Protein AF-0000000071563730 (afdb_homodimer)

Structure (mmCIF, N/CA/C/O backbone):
data_AF-0000000071563730-model_v1
#
loop_
_entity.id
_entity.type
_entity.pdbx_description
1 polymer 'AsmA domain-containing protein'
#
loop_
_atom_site.group_PDB
_atom_site.id
_atom_site.type_symbol
_atom_site.label_atom_id
_atom_site.label_alt_id
_atom_site.label_comp_id
_atom_site.label_asym_id
_atom_site.label_entity_id
_atom_site.label_seq_id
_atom_site.pdbx_PDB_ins_code
_atom_site.Cartn_x
_atom_site.Cartn_y
_atom_site.Cartn_z
_atom_site.occupancy
_atom_site.B_iso_or_equiv
_atom_site.auth_seq_id
_atom_site.auth_comp_id
_atom_site.auth_asym_id
_atom_site.auth_atom_id
_atom_site.pdbx_PDB_model_num
ATOM 1 N N . MET A 1 1 ? -0.769 33.531 16.016 1 51.12 1 MET A N 1
ATOM 2 C CA . MET A 1 1 ? -1.872 32.688 15.578 1 51.12 1 MET A CA 1
ATOM 3 C C . MET A 1 1 ? -1.616 32.156 14.18 1 51.12 1 MET A C 1
ATOM 5 O O . MET A 1 1 ? -1.799 30.953 13.922 1 51.12 1 MET A O 1
ATOM 9 N N . ARG A 1 2 ? -1.097 33.156 13.32 1 59.5 2 ARG A N 1
ATOM 10 C CA . ARG A 1 2 ? -0.821 32.781 11.938 1 59.5 2 ARG A CA 1
ATOM 11 C C . ARG A 1 2 ? 0.103 31.578 11.867 1 59.5 2 ARG A C 1
ATOM 13 O O . ARG A 1 2 ? -0.144 30.656 11.102 1 59.5 2 ARG A O 1
ATOM 20 N N . LYS A 1 3 ? 0.964 31.672 12.773 1 60.47 3 LYS A N 1
ATOM 21 C CA . LYS A 1 3 ? 1.999 30.656 12.672 1 60.47 3 LYS A CA 1
ATOM 22 C C . LYS A 1 3 ? 1.477 29.297 13.148 1 60.47 3 LYS A C 1
ATOM 24 O O . LYS A 1 3 ? 1.929 28.25 12.68 1 60.47 3 LYS A O 1
ATOM 29 N N . LEU A 1 4 ? 0.419 29.422 14.133 1 59 4 LEU A N 1
ATOM 30 C CA . LEU A 1 4 ? -0.191 28.188 14.617 1 59 4 LEU A CA 1
ATOM 31 C C . LEU A 1 4 ? -0.905 27.453 13.484 1 59 4 LEU A C 1
ATOM 33 O O . LEU A 1 4 ? -0.803 26.234 13.375 1 59 4 LEU A O 1
ATOM 37 N N . LEU A 1 5 ? -1.557 28.172 12.797 1 66.75 5 LEU A N 1
ATOM 38 C CA . LEU A 1 5 ? -2.361 27.641 11.703 1 66.75 5 LEU A CA 1
ATOM 39 C C . LEU A 1 5 ? -1.474 27.047 10.617 1 66.75 5 LEU A C 1
ATOM 41 O O . LEU A 1 5 ? -1.836 26.047 10 1 66.75 5 LEU A O 1
ATOM 45 N N . ILE A 1 6 ? -0.31 27.531 10.68 1 73.19 6 ILE A N 1
ATOM 46 C CA . ILE A 1 6 ? 0.63 27.016 9.695 1 73.19 6 ILE A CA 1
ATOM 47 C C . ILE A 1 6 ? 1.05 25.609 10.07 1 73.19 6 ILE A C 1
ATOM 49 O O . ILE A 1 6 ? 1.175 24.734 9.203 1 73.19 6 ILE A O 1
ATOM 53 N N . GLY A 1 7 ? 1.182 25.297 11.375 1 75.88 7 GLY A N 1
ATOM 54 C CA . GLY A 1 7 ? 1.519 23.953 11.812 1 75.88 7 GLY A CA 1
ATOM 55 C C . GLY A 1 7 ? 0.458 22.922 11.453 1 75.88 7 GLY A C 1
ATOM 56 O O . GLY A 1 7 ? 0.773 21.844 10.953 1 75.88 7 GLY A O 1
ATOM 57 N N . ALA A 1 8 ? -0.784 23.312 11.672 1 75.44 8 ALA A N 1
ATOM 58 C CA . ALA A 1 8 ? -1.898 22.422 11.336 1 75.44 8 ALA A CA 1
ATOM 59 C C . ALA A 1 8 ? -2 22.234 9.828 1 75.44 8 ALA A C 1
ATOM 61 O O . ALA A 1 8 ? -2.262 21.125 9.352 1 75.44 8 ALA A O 1
ATOM 62 N N . GLY A 1 9 ? -1.799 23.312 9.148 1 78.81 9 GLY A N 1
ATOM 63 C CA . GLY A 1 9 ? -1.803 23.234 7.699 1 78.81 9 GLY A CA 1
ATOM 64 C C . GLY A 1 9 ? -0.748 22.281 7.152 1 78.81 9 GLY A C 1
ATOM 65 O O . GLY A 1 9 ? -1.013 21.516 6.227 1 78.81 9 GLY A O 1
ATOM 66 N N . VAL A 1 10 ? 0.373 22.391 7.789 1 83.25 10 VAL A N 1
ATOM 67 C CA . VAL A 1 10 ? 1.47 21.516 7.383 1 83.25 10 VAL A CA 1
ATOM 68 C C . VAL A 1 10 ? 1.082 20.062 7.609 1 83.25 10 VAL A C 1
ATOM 70 O O . VAL A 1 10 ? 1.311 19.203 6.746 1 83.25 10 VAL A O 1
ATOM 73 N N . LEU A 1 11 ? 0.494 19.766 8.688 1 84.44 11 LEU A N 1
ATOM 74 C CA . LEU A 1 11 ? 0.09 18.406 9.023 1 84.44 11 LEU A CA 1
ATOM 75 C C . LEU A 1 11 ? -0.926 17.875 8.016 1 84.44 11 LEU A C 1
ATOM 77 O O . LEU A 1 11 ? -0.79 16.75 7.52 1 84.44 11 LEU A O 1
ATOM 81 N N . VAL A 1 12 ? -1.849 18.703 7.719 1 83.62 12 VAL A N 1
ATOM 82 C CA . VAL A 1 12 ? -2.889 18.312 6.773 1 83.62 12 VAL A CA 1
ATOM 83 C C . VAL A 1 12 ? -2.277 18.078 5.395 1 83.62 12 VAL A C 1
ATOM 85 O O . VAL A 1 12 ? -2.609 17.109 4.711 1 83.62 12 VAL A O 1
ATOM 88 N N . THR A 1 13 ? -1.416 18.922 5.031 1 83.06 13 THR A N 1
ATOM 89 C CA . THR A 1 13 ? -0.751 18.812 3.738 1 83.06 13 THR A CA 1
ATOM 90 C C . THR A 1 13 ? 0.031 17.5 3.646 1 83.06 13 THR A C 1
ATOM 92 O O . THR A 1 13 ? 0.003 16.828 2.615 1 83.06 13 THR A O 1
ATOM 95 N N . VAL A 1 14 ? 0.724 17.141 4.68 1 86.88 14 VAL A N 1
ATOM 96 C CA . VAL A 1 14 ? 1.497 15.906 4.719 1 86.88 14 VAL A CA 1
ATOM 97 C C . VAL A 1 14 ? 0.565 14.711 4.562 1 86.88 14 VAL A C 1
ATOM 99 O O . VAL A 1 14 ? 0.823 13.812 3.752 1 86.88 14 VAL A O 1
ATOM 102 N N . VAL A 1 15 ? -0.515 14.688 5.234 1 87.5 15 VAL A N 1
ATOM 103 C CA . VAL A 1 15 ? -1.429 13.547 5.23 1 87.5 15 VAL A CA 1
ATOM 104 C C . VAL A 1 15 ? -2.113 13.438 3.871 1 87.5 15 VAL A C 1
ATOM 106 O O . VAL A 1 15 ? -2.205 12.352 3.301 1 87.5 15 VAL A O 1
ATOM 109 N N . ILE A 1 16 ? -2.479 14.586 3.367 1 85.31 16 ILE A N 1
ATOM 110 C CA . ILE A 1 16 ? -3.129 14.602 2.061 1 85.31 16 ILE A CA 1
ATOM 111 C C . ILE A 1 16 ? -2.129 14.195 0.98 1 85.31 16 ILE A C 1
ATOM 113 O O . ILE A 1 16 ? -2.455 13.414 0.088 1 85.31 16 ILE A O 1
ATOM 117 N N . GLY A 1 17 ? -1.003 14.758 1.084 1 84.44 17 GLY A N 1
ATOM 118 C CA . GLY A 1 17 ? 0.038 14.375 0.146 1 84.44 17 GLY A CA 1
ATOM 119 C C . GLY A 1 17 ? 0.33 12.883 0.163 1 84.44 17 GLY A C 1
ATOM 120 O O . GLY A 1 17 ? 0.454 12.258 -0.892 1 84.44 17 GLY A O 1
ATOM 121 N N . ALA A 1 18 ? 0.451 12.336 1.319 1 87.69 18 ALA A N 1
ATOM 122 C CA . ALA A 1 18 ? 0.694 10.898 1.469 1 87.69 18 ALA A CA 1
ATOM 123 C C . ALA A 1 18 ? -0.462 10.086 0.896 1 87.69 18 ALA A C 1
ATOM 125 O O . ALA A 1 18 ? -0.244 9.086 0.205 1 87.69 18 ALA A O 1
ATOM 126 N N . ALA A 1 19 ? -1.63 10.477 1.204 1 87.75 19 ALA A N 1
ATOM 127 C CA . ALA A 1 19 ? -2.807 9.781 0.695 1 87.75 19 ALA A CA 1
ATOM 128 C C . ALA A 1 19 ? -2.834 9.789 -0.83 1 87.75 19 ALA A C 1
ATOM 130 O O . ALA A 1 19 ? -3.066 8.758 -1.46 1 87.75 19 ALA A O 1
ATOM 131 N N . VAL A 1 20 ? -2.592 10.922 -1.379 1 84.62 20 VAL A N 1
ATOM 132 C CA . VAL A 1 20 ? -2.59 11.062 -2.832 1 84.62 20 VAL A CA 1
ATOM 133 C C . VAL A 1 20 ? -1.482 10.203 -3.432 1 84.62 20 VAL A C 1
ATOM 135 O O . VAL A 1 20 ? -1.698 9.508 -4.43 1 84.62 20 VAL A O 1
ATOM 138 N N . PHE A 1 21 ? -0.356 10.227 -2.834 1 84.88 21 PHE A N 1
ATOM 139 C CA . PHE A 1 21 ? 0.759 9.406 -3.289 1 84.88 21 PHE A CA 1
ATOM 140 C C . PHE A 1 21 ? 0.391 7.926 -3.254 1 84.88 21 PHE A C 1
ATOM 142 O O . PHE A 1 21 ? 0.619 7.203 -4.223 1 84.88 21 PHE A O 1
ATOM 149 N N . LEU A 1 22 ? -0.148 7.504 -2.191 1 88 22 LEU A N 1
ATOM 150 C CA . LEU A 1 22 ? -0.522 6.105 -2.023 1 88 22 LEU A CA 1
ATOM 151 C C . LEU A 1 22 ? -1.539 5.684 -3.078 1 88 22 LEU A C 1
ATOM 153 O O . LEU A 1 22 ? -1.383 4.641 -3.715 1 88 22 LEU A O 1
ATOM 157 N N . LEU A 1 23 ? -2.521 6.449 -3.252 1 86.62 23 LEU A N 1
ATOM 158 C CA . LEU A 1 23 ? -3.582 6.109 -4.191 1 86.62 23 LEU A CA 1
ATOM 159 C C . LEU A 1 23 ? -3.076 6.16 -5.629 1 86.62 23 LEU A C 1
ATOM 161 O O . LEU A 1 23 ? -3.547 5.41 -6.484 1 86.62 23 LEU A O 1
ATOM 165 N N . SER A 1 24 ? -2.104 7.004 -5.863 1 86.56 24 SER A N 1
ATOM 166 C CA . SER A 1 24 ? -1.543 7.141 -7.203 1 86.56 24 SER A CA 1
ATOM 167 C C . SER A 1 24 ? -0.491 6.07 -7.477 1 86.56 24 SER A C 1
ATOM 169 O O . SER A 1 24 ? -0.187 5.77 -8.633 1 86.56 24 SER A O 1
ATOM 171 N N . SER A 1 25 ? 0.028 5.539 -6.438 1 89.38 25 SER A N 1
ATOM 172 C CA . SER A 1 25 ? 1.145 4.609 -6.59 1 89.38 25 SER A CA 1
ATOM 173 C C . SER A 1 25 ? 0.745 3.195 -6.191 1 89.38 25 SER A C 1
ATOM 175 O O . SER A 1 25 ? 1.603 2.324 -6.031 1 89.38 25 SER A O 1
ATOM 177 N N . LEU A 1 26 ? -0.448 2.961 -6.074 1 91.75 26 LEU A N 1
ATOM 178 C CA . LEU A 1 26 ? -0.924 1.674 -5.582 1 91.75 26 LEU A CA 1
ATOM 179 C C . LEU A 1 26 ? -0.46 0.539 -6.488 1 91.75 26 LEU A C 1
ATOM 181 O O . LEU A 1 26 ? 0.041 -0.48 -6.008 1 91.75 26 LEU A O 1
ATOM 185 N N . ASP A 1 27 ? -0.623 0.683 -7.781 1 94.44 27 ASP A N 1
ATOM 186 C CA . ASP A 1 27 ? -0.216 -0.339 -8.742 1 94.44 27 ASP A CA 1
ATOM 187 C C . ASP A 1 27 ? 1.274 -0.646 -8.617 1 94.44 27 ASP A C 1
ATOM 189 O O . ASP A 1 27 ? 1.673 -1.812 -8.594 1 94.44 27 ASP A O 1
ATOM 193 N N . THR A 1 28 ? 1.995 0.425 -8.453 1 93.94 28 THR A N 1
ATOM 194 C CA . THR A 1 28 ? 3.443 0.282 -8.359 1 93.94 28 THR A CA 1
ATOM 195 C C . THR A 1 28 ? 3.836 -0.389 -7.047 1 93.94 28 THR A C 1
ATOM 197 O O . THR A 1 28 ? 4.734 -1.234 -7.02 1 93.94 28 THR A O 1
ATOM 200 N N . ILE A 1 29 ? 3.189 -0.025 -6.004 1 91.62 29 ILE A N 1
ATOM 201 C CA . ILE A 1 29 ? 3.475 -0.598 -4.695 1 91.62 29 ILE A CA 1
ATOM 202 C C . ILE A 1 29 ? 3.16 -2.092 -4.703 1 91.62 29 ILE A C 1
ATOM 204 O O . ILE A 1 29 ? 3.977 -2.908 -4.266 1 91.62 29 ILE A O 1
ATOM 208 N N . VAL A 1 30 ? 2.025 -2.471 -5.242 1 95.12 30 VAL A N 1
ATOM 209 C CA . VAL A 1 30 ? 1.622 -3.871 -5.301 1 95.12 30 VAL A CA 1
ATOM 210 C C . VAL A 1 30 ? 2.59 -4.652 -6.188 1 95.12 30 VAL A C 1
ATOM 212 O O . VAL A 1 30 ? 2.99 -5.77 -5.852 1 95.12 30 VAL A O 1
ATOM 215 N N . LYS A 1 31 ? 2.922 -4.062 -7.293 1 96.44 31 LYS A N 1
ATOM 216 C CA . LYS A 1 31 ? 3.902 -4.688 -8.18 1 96.44 31 LYS A CA 1
ATOM 217 C C . LYS A 1 31 ? 5.188 -5.023 -7.426 1 96.44 31 LYS A C 1
ATOM 219 O O . LYS A 1 31 ? 5.668 -6.156 -7.484 1 96.44 31 LYS A O 1
ATOM 224 N N . LYS A 1 32 ? 5.684 -4.102 -6.715 1 95.12 32 LYS A N 1
ATOM 225 C CA . LYS A 1 32 ? 6.934 -4.285 -5.984 1 95.12 32 LYS A CA 1
ATOM 226 C C . LYS A 1 32 ? 6.789 -5.344 -4.898 1 95.12 32 LYS A C 1
ATOM 228 O O . LYS A 1 32 ? 7.691 -6.156 -4.691 1 95.12 32 LYS A O 1
ATOM 233 N N . VAL A 1 33 ? 5.68 -5.336 -4.23 1 93.81 33 VAL A N 1
ATOM 234 C CA . VAL A 1 33 ? 5.441 -6.312 -3.174 1 93.81 33 VAL A CA 1
ATOM 235 C C . VAL A 1 33 ? 5.406 -7.719 -3.766 1 93.81 33 VAL A C 1
ATOM 237 O O . VAL A 1 33 ? 6.008 -8.641 -3.219 1 93.81 33 VAL A O 1
ATOM 240 N N . ILE A 1 34 ? 4.738 -7.895 -4.863 1 95.94 34 ILE A N 1
ATOM 241 C CA . ILE A 1 34 ? 4.668 -9.203 -5.508 1 95.94 34 ILE A CA 1
ATOM 242 C C . ILE A 1 34 ? 6.07 -9.664 -5.898 1 95.94 34 ILE A C 1
ATOM 244 O O . ILE A 1 34 ? 6.438 -10.82 -5.68 1 95.94 34 ILE A O 1
ATOM 248 N N . GLU A 1 35 ? 6.82 -8.742 -6.484 1 97.69 35 GLU A N 1
ATOM 249 C CA . GLU A 1 35 ? 8.18 -9.078 -6.902 1 97.69 35 GLU A CA 1
ATOM 250 C C . GLU A 1 35 ? 9.047 -9.445 -5.703 1 97.69 35 GLU A C 1
ATOM 252 O O . GLU A 1 35 ? 9.773 -10.438 -5.742 1 97.69 35 GLU A O 1
ATOM 257 N N . ASP A 1 36 ? 8.93 -8.742 -4.676 1 95.31 36 ASP A N 1
ATOM 258 C CA . ASP A 1 36 ? 9.75 -8.984 -3.492 1 95.31 36 ASP A CA 1
ATOM 259 C C . ASP A 1 36 ? 9.336 -10.273 -2.793 1 95.31 36 ASP A C 1
ATOM 261 O O . ASP A 1 36 ? 10.172 -11.148 -2.551 1 95.31 36 ASP A O 1
ATOM 265 N N . VAL A 1 37 ? 8.086 -10.414 -2.498 1 91.12 37 VAL A N 1
ATOM 266 C CA . VAL A 1 37 ? 7.582 -11.594 -1.799 1 91.12 37 VAL A CA 1
ATOM 267 C C . VAL A 1 37 ? 7.762 -12.828 -2.678 1 91.12 37 VAL A C 1
ATOM 269 O O . VAL A 1 37 ? 8.195 -13.883 -2.197 1 91.12 37 VAL A O 1
ATOM 272 N N . GLY A 1 38 ? 7.398 -12.656 -3.941 1 94.38 38 GLY A N 1
ATOM 273 C CA . GLY A 1 38 ? 7.574 -13.773 -4.859 1 94.38 38 GLY A CA 1
ATOM 274 C C . GLY A 1 38 ? 9.008 -14.266 -4.926 1 94.38 38 GLY A C 1
ATOM 275 O O . GLY A 1 38 ? 9.25 -15.477 -4.934 1 94.38 38 GLY A O 1
ATOM 276 N N . SER A 1 39 ? 9.914 -13.297 -4.98 1 97.06 39 SER A N 1
ATOM 277 C CA . SER A 1 39 ? 11.328 -13.68 -5.047 1 97.06 39 SER A CA 1
ATOM 278 C C . SER A 1 39 ? 11.781 -14.359 -3.762 1 97.06 39 SER A C 1
ATOM 280 O O . SER A 1 39 ? 12.555 -15.312 -3.801 1 97.06 39 SER A O 1
ATOM 282 N N . GLN A 1 40 ? 11.281 -13.953 -2.674 1 92.81 40 GLN A N 1
ATOM 283 C CA . GLN A 1 40 ? 11.609 -14.57 -1.394 1 92.81 40 GLN A CA 1
ATOM 284 C C . GLN A 1 40 ? 11.039 -15.984 -1.3 1 92.81 40 GLN A C 1
ATOM 286 O O . GLN A 1 40 ? 11.719 -16.906 -0.863 1 92.81 40 GLN A O 1
ATOM 291 N N . VAL A 1 41 ? 9.828 -16.141 -1.738 1 89.12 41 VAL A N 1
ATOM 292 C CA . VAL A 1 41 ? 9.109 -17.406 -1.622 1 89.12 41 VAL A CA 1
ATOM 293 C C . VAL A 1 41 ? 9.727 -18.438 -2.568 1 89.12 41 VAL A C 1
ATOM 295 O O . VAL A 1 41 ? 9.914 -19.594 -2.195 1 89.12 41 VAL A O 1
ATOM 298 N N . THR A 1 42 ? 10.094 -18.031 -3.801 1 92.94 42 THR A N 1
ATOM 299 C CA . THR A 1 42 ? 10.508 -18.969 -4.836 1 92.94 42 THR A CA 1
ATOM 300 C C . THR A 1 42 ? 12.023 -19.156 -4.828 1 92.94 42 THR A C 1
ATOM 302 O O . THR A 1 42 ? 12.539 -20.094 -5.434 1 92.94 42 THR A O 1
ATOM 305 N N . GLY A 1 43 ? 12.734 -18.172 -4.242 1 95.19 43 GLY A N 1
ATOM 306 C CA . GLY A 1 43 ? 14.188 -18.25 -4.195 1 95.19 43 GLY A CA 1
ATOM 307 C C . GLY A 1 43 ? 14.852 -17.812 -5.488 1 95.19 43 GLY A C 1
ATOM 308 O O . GLY A 1 43 ? 16.062 -17.938 -5.645 1 95.19 43 GLY A O 1
ATOM 309 N N . VAL A 1 44 ? 14.07 -17.438 -6.449 1 96.5 44 VAL A N 1
ATOM 310 C CA . VAL A 1 44 ? 14.562 -16.906 -7.715 1 96.5 44 VAL A CA 1
ATOM 311 C C . VAL A 1 44 ? 13.859 -15.586 -8.039 1 96.5 44 VAL A C 1
ATOM 313 O O . VAL A 1 44 ? 12.867 -15.234 -7.391 1 96.5 44 VAL A O 1
ATOM 316 N N . LYS A 1 45 ? 14.367 -14.883 -9 1 97.81 45 LYS A N 1
ATOM 317 C CA . LYS A 1 45 ? 13.812 -13.562 -9.32 1 97.81 45 LYS A CA 1
ATOM 318 C C . LYS A 1 45 ? 12.398 -13.68 -9.875 1 97.81 45 LYS A C 1
ATOM 320 O O . LYS A 1 45 ? 12.148 -14.469 -10.789 1 97.81 45 LYS A O 1
ATOM 325 N N . VAL A 1 46 ? 11.453 -12.969 -9.32 1 97.44 46 VAL A N 1
ATOM 326 C CA . VAL A 1 46 ? 10.094 -12.828 -9.82 1 97.44 46 VAL A CA 1
ATOM 327 C C . VAL A 1 46 ? 9.883 -11.406 -10.344 1 97.44 46 VAL A C 1
ATOM 329 O O . VAL A 1 46 ? 10.258 -10.43 -9.688 1 97.44 46 VAL A O 1
ATOM 332 N N . SER A 1 47 ? 9.391 -11.312 -11.57 1 97.62 47 SER A N 1
ATOM 333 C CA . SER A 1 47 ? 9.125 -10.008 -12.18 1 97.62 47 SER A CA 1
ATOM 334 C C . SER A 1 47 ? 7.668 -9.891 -12.617 1 97.62 47 SER A C 1
ATOM 336 O O . SER A 1 47 ? 7.035 -10.891 -12.969 1 97.62 47 SER A O 1
ATOM 338 N N . VAL A 1 48 ? 7.176 -8.664 -12.516 1 97.62 48 VAL A N 1
ATOM 339 C CA . VAL A 1 48 ? 5.805 -8.367 -12.914 1 97.62 48 VAL A CA 1
ATOM 340 C C . VAL A 1 48 ? 5.801 -7.25 -13.953 1 97.62 48 VAL A C 1
ATOM 342 O O . VAL A 1 48 ? 6.48 -6.234 -13.781 1 97.62 48 VAL A O 1
ATOM 345 N N . GLY A 1 49 ? 5.086 -7.461 -15.039 1 97.19 49 GLY A N 1
ATOM 346 C CA . GLY A 1 49 ? 4.949 -6.422 -16.047 1 97.19 49 GLY A CA 1
ATOM 347 C C . GLY A 1 49 ? 4.082 -5.262 -15.602 1 97.19 49 GLY A C 1
ATOM 348 O O . GLY A 1 49 ? 4.551 -4.129 -15.5 1 97.19 49 GLY A O 1
ATOM 349 N N . ALA A 1 50 ? 2.836 -5.59 -15.305 1 97.12 50 ALA A N 1
ATOM 350 C CA . ALA A 1 50 ? 1.891 -4.547 -14.914 1 97.12 50 ALA A CA 1
ATOM 351 C C . ALA A 1 50 ? 0.92 -5.055 -13.852 1 97.12 50 ALA A C 1
ATOM 353 O O . ALA A 1 50 ? 0.635 -6.254 -13.789 1 97.12 50 ALA A O 1
ATOM 354 N N . VAL A 1 51 ? 0.503 -4.137 -13.031 1 96.75 51 VAL A N 1
ATOM 355 C CA . VAL A 1 51 ? -0.55 -4.367 -12.047 1 96.75 51 VAL A CA 1
ATOM 356 C C . VAL A 1 51 ? -1.622 -3.289 -12.18 1 96.75 51 VAL A C 1
ATOM 358 O O . VAL A 1 51 ? -1.31 -2.123 -12.43 1 96.75 51 VAL A O 1
ATOM 361 N N . LYS A 1 52 ? -2.834 -3.684 -12.117 1 96.69 52 LYS A N 1
ATOM 362 C CA . LYS A 1 52 ? -3.963 -2.76 -12.062 1 96.69 52 LYS A CA 1
ATOM 363 C C . LYS A 1 52 ? -4.871 -3.076 -10.875 1 96.69 52 LYS A C 1
ATOM 365 O O . LYS A 1 52 ? -5.402 -4.184 -10.773 1 96.69 52 LYS A O 1
ATOM 370 N N . ILE A 1 53 ? -5.047 -2.08 -10.055 1 94.75 53 ILE A N 1
ATOM 371 C CA . ILE A 1 53 ? -5.844 -2.273 -8.852 1 94.75 53 ILE A CA 1
ATOM 372 C C . ILE A 1 53 ? -7.066 -1.357 -8.891 1 94.75 53 ILE A C 1
ATOM 374 O O . ILE A 1 53 ? -6.941 -0.161 -9.164 1 94.75 53 ILE A O 1
ATOM 378 N N . SER A 1 54 ? -8.234 -1.9 -8.703 1 94.62 54 SER A N 1
ATOM 379 C CA . SER A 1 54 ? -9.469 -1.163 -8.43 1 94.62 54 SER A CA 1
ATOM 380 C C . SER A 1 54 ? -9.93 -1.371 -6.996 1 94.62 54 SER A C 1
ATOM 382 O O . SER A 1 54 ? -10.695 -2.299 -6.715 1 94.62 54 SER A O 1
ATOM 384 N N . LEU A 1 55 ? -9.555 -0.47 -6.152 1 90.31 55 LEU A N 1
ATOM 385 C CA . LEU A 1 55 ? -9.781 -0.641 -4.723 1 90.31 55 LEU A CA 1
ATOM 386 C C . LEU A 1 55 ? -11.273 -0.66 -4.41 1 90.31 55 LEU A C 1
ATOM 388 O O . LEU A 1 55 ? -11.734 -1.479 -3.611 1 90.31 55 LEU A O 1
ATOM 392 N N . SER A 1 56 ? -12.031 0.201 -5.051 1 92.12 56 SER A N 1
ATOM 393 C CA . SER A 1 56 ? -13.461 0.33 -4.75 1 92.12 56 SER A CA 1
ATOM 394 C C . SER A 1 56 ? -14.227 -0.925 -5.156 1 92.12 56 SER A C 1
ATOM 396 O O . SER A 1 56 ? -15.234 -1.266 -4.539 1 92.12 56 SER A O 1
ATOM 398 N N . GLU A 1 57 ? -13.641 -1.605 -6.121 1 94 57 GLU A N 1
ATOM 399 C CA . GLU A 1 57 ? -14.32 -2.795 -6.629 1 94 57 GLU A CA 1
ATOM 400 C C . GLU A 1 57 ? -13.703 -4.066 -6.047 1 94 57 GLU A C 1
ATOM 402 O O . GLU A 1 57 ? -14.242 -5.16 -6.227 1 94 57 GLU A O 1
ATOM 407 N N . GLY A 1 58 ? -12.641 -3.98 -5.414 1 94.19 58 GLY A N 1
ATOM 408 C CA . GLY A 1 58 ? -11.93 -5.145 -4.906 1 94.19 58 GLY A CA 1
ATOM 409 C C . GLY A 1 58 ? -11.359 -6.02 -6.008 1 94.19 58 GLY A C 1
ATOM 410 O O . GLY A 1 58 ? -11.367 -7.246 -5.895 1 94.19 58 GLY A O 1
ATOM 411 N N . LYS A 1 59 ? -10.961 -5.383 -7.039 1 96.44 59 LYS A N 1
ATOM 412 C CA . LYS A 1 59 ? -10.453 -6.141 -8.18 1 96.44 59 LYS A CA 1
ATOM 413 C C . LYS A 1 59 ? -9 -5.789 -8.477 1 96.44 59 LYS A C 1
ATOM 415 O O . LYS A 1 59 ? -8.562 -4.672 -8.203 1 96.44 59 LYS A O 1
ATOM 420 N N . GLY A 1 60 ? -8.273 -6.766 -8.961 1 96.31 60 GLY A N 1
ATOM 421 C CA . GLY A 1 60 ? -6.895 -6.594 -9.391 1 96.31 60 GLY A CA 1
ATOM 422 C C . GLY A 1 60 ? -6.508 -7.512 -10.539 1 96.31 60 GLY A C 1
ATOM 423 O O . GLY A 1 60 ? -7.098 -8.578 -10.711 1 96.31 60 GLY A O 1
ATOM 424 N N . SER A 1 61 ? -5.59 -7.004 -11.297 1 97.25 61 SER A N 1
ATOM 425 C CA . SER A 1 61 ? -5.027 -7.836 -12.352 1 97.25 61 SER A CA 1
ATOM 426 C C . SER A 1 61 ? -3.508 -7.703 -12.414 1 97.25 61 SER A C 1
ATOM 428 O O . SER A 1 61 ? -2.961 -6.637 -12.125 1 97.25 61 SER A O 1
ATOM 430 N N . ILE A 1 62 ? -2.898 -8.758 -12.695 1 97.12 62 ILE A N 1
ATOM 431 C CA . ILE A 1 62 ? -1.45 -8.836 -12.844 1 97.12 62 ILE A CA 1
ATOM 432 C C . ILE A 1 62 ? -1.105 -9.391 -14.227 1 97.12 62 ILE A C 1
ATOM 434 O O . ILE A 1 62 ? -1.656 -10.406 -14.648 1 97.12 62 ILE A O 1
ATOM 438 N N . SER A 1 63 ? -0.256 -8.68 -14.93 1 96.81 63 SER A N 1
ATOM 439 C CA . SER A 1 63 ? 0.18 -9.172 -16.234 1 96.81 63 SER A CA 1
ATOM 440 C C . SER A 1 63 ? 1.701 -9.211 -16.328 1 96.81 63 SER A C 1
ATOM 442 O O . SER A 1 63 ? 2.389 -8.398 -15.711 1 96.81 63 SER A O 1
ATOM 444 N N . GLY A 1 64 ? 2.172 -10.172 -17.078 1 95.56 64 GLY A N 1
ATOM 445 C CA . GLY A 1 64 ? 3.6 -10.266 -17.344 1 95.56 64 GLY A CA 1
ATOM 446 C C . GLY A 1 64 ? 4.391 -10.758 -16.141 1 95.56 64 GLY A C 1
ATOM 447 O O . GLY A 1 64 ? 5.512 -10.305 -15.898 1 95.56 64 GLY A O 1
ATOM 448 N N . LEU A 1 65 ? 3.771 -11.648 -15.383 1 96.25 65 LEU A N 1
ATOM 449 C CA . LEU A 1 65 ? 4.48 -12.234 -14.25 1 96.25 65 LEU A CA 1
ATOM 450 C C . LEU A 1 65 ? 5.414 -13.352 -14.703 1 96.25 65 LEU A C 1
ATOM 452 O O . LEU A 1 65 ? 5.004 -14.227 -15.469 1 96.25 65 LEU A O 1
ATOM 456 N N . THR A 1 66 ? 6.703 -13.234 -14.25 1 96.5 66 THR A N 1
ATOM 457 C CA . THR A 1 66 ? 7.68 -14.266 -14.594 1 96.5 66 THR A CA 1
ATOM 458 C C . THR A 1 66 ? 8.438 -14.727 -13.352 1 96.5 66 THR A C 1
ATOM 460 O O . THR A 1 66 ? 8.727 -13.922 -12.461 1 96.5 66 THR A O 1
ATOM 463 N N . VAL A 1 67 ? 8.664 -15.977 -13.32 1 96.12 67 VAL A N 1
ATOM 464 C CA . VAL A 1 67 ? 9.547 -16.594 -12.336 1 96.12 67 VAL A CA 1
ATOM 465 C C . VAL A 1 67 ? 10.812 -17.094 -13.023 1 96.12 67 VAL A C 1
ATOM 467 O O . VAL A 1 67 ? 10.742 -17.969 -13.898 1 96.12 67 VAL A O 1
ATOM 470 N N . ALA A 1 68 ? 11.906 -16.594 -12.609 1 97.44 68 ALA A N 1
ATOM 471 C CA . ALA A 1 68 ? 13.18 -16.922 -13.25 1 97.44 68 ALA A CA 1
ATOM 472 C C . ALA A 1 68 ? 13.547 -18.391 -13 1 97.44 68 ALA A C 1
ATOM 474 O O . ALA A 1 68 ? 13.055 -19.016 -12.062 1 97.44 68 ALA A O 1
ATOM 475 N N . ASN A 1 69 ? 14.398 -18.859 -13.914 1 95.94 69 ASN A N 1
ATOM 476 C CA . ASN A 1 69 ? 14.984 -20.188 -13.719 1 95.94 69 ASN A CA 1
ATOM 477 C C . ASN A 1 69 ? 16.062 -20.156 -12.641 1 95.94 69 ASN A C 1
ATOM 479 O O . ASN A 1 69 ? 16.797 -19.188 -12.516 1 95.94 69 ASN A O 1
ATOM 483 N N . PRO A 1 70 ? 16.094 -21.25 -11.852 1 95.81 70 PRO A N 1
ATOM 484 C CA . PRO A 1 70 ? 17.203 -21.312 -10.891 1 95.81 70 PRO A CA 1
ATOM 485 C C . PRO A 1 70 ? 18.562 -21.391 -11.578 1 95.81 70 PRO A C 1
ATOM 487 O O . PRO A 1 70 ? 18.656 -21.75 -12.758 1 95.81 70 PRO A O 1
ATOM 490 N N . PRO A 1 71 ? 19.625 -20.953 -10.727 1 94.5 71 PRO A N 1
ATOM 491 C CA . PRO A 1 71 ? 20.969 -21.125 -11.289 1 94.5 71 PRO A CA 1
ATOM 492 C C . PRO A 1 71 ? 21.234 -22.562 -11.766 1 94.5 71 PRO A C 1
ATOM 494 O O . PRO A 1 71 ? 20.812 -23.516 -11.109 1 94.5 71 PRO A O 1
ATOM 497 N N . GLY A 1 72 ? 21.875 -22.734 -12.922 1 92.25 72 GLY A N 1
ATOM 498 C CA . GLY A 1 72 ? 22.188 -24.062 -13.461 1 92.25 72 GLY A CA 1
ATOM 499 C C . GLY A 1 72 ? 21.25 -24.484 -14.578 1 92.25 72 GLY A C 1
ATOM 500 O O . GLY A 1 72 ? 21.516 -25.469 -15.273 1 92.25 72 GLY A O 1
ATOM 501 N N . PHE A 1 73 ? 20.188 -23.828 -14.758 1 92.56 73 PHE A N 1
ATOM 502 C CA . PHE A 1 73 ? 19.25 -24.078 -15.844 1 92.56 73 PHE A CA 1
ATOM 503 C C . PHE A 1 73 ? 19.266 -22.938 -16.859 1 92.56 73 PHE A C 1
ATOM 505 O O . PHE A 1 73 ? 20.156 -22.078 -16.812 1 92.56 73 PHE A O 1
ATOM 512 N N . SER A 1 74 ? 18.375 -23 -17.859 1 90.06 74 SER A N 1
ATOM 513 C CA . SER A 1 74 ? 18.391 -22 -18.938 1 90.06 74 SER A CA 1
ATOM 514 C C . SER A 1 74 ? 18.109 -20.609 -18.391 1 90.06 74 SER A C 1
ATOM 516 O O . SER A 1 74 ? 17.625 -20.453 -17.266 1 90.06 74 SER A O 1
ATOM 518 N N . SER A 1 75 ? 18.375 -19.562 -19.234 1 89.06 75 SER A N 1
ATOM 519 C CA . SER A 1 75 ? 18.156 -18.188 -18.812 1 89.06 75 SER A CA 1
ATOM 520 C C . SER A 1 75 ? 16.703 -17.781 -18.984 1 89.06 75 SER A C 1
ATOM 522 O O . SER A 1 75 ? 16.266 -16.75 -18.469 1 89.06 75 SER A O 1
ATOM 524 N N . ASP A 1 76 ? 15.977 -18.625 -19.766 1 92.56 76 ASP A N 1
ATOM 525 C CA . ASP A 1 76 ? 14.555 -18.328 -19.938 1 92.56 76 ASP A CA 1
ATOM 526 C C . ASP A 1 76 ? 13.797 -18.562 -18.625 1 92.56 76 ASP A C 1
ATOM 528 O O . ASP A 1 76 ? 14.188 -19.406 -17.828 1 92.56 76 ASP A O 1
ATOM 532 N N . PRO A 1 77 ? 12.758 -17.828 -18.438 1 95.31 77 PRO A N 1
ATOM 533 C CA . PRO A 1 77 ? 12 -18.016 -17.203 1 95.31 77 PRO A CA 1
ATOM 534 C C . PRO A 1 77 ? 11.391 -19.422 -17.094 1 95.31 77 PRO A C 1
ATOM 536 O O . PRO A 1 77 ? 10.977 -20 -18.094 1 95.31 77 PRO A O 1
ATOM 539 N N . ALA A 1 78 ? 11.375 -19.906 -15.844 1 92.94 78 ALA A N 1
ATOM 540 C CA . ALA A 1 78 ? 10.789 -21.203 -15.578 1 92.94 78 ALA A CA 1
ATOM 541 C C . ALA A 1 78 ? 9.266 -21.156 -15.695 1 92.94 78 ALA A C 1
ATOM 543 O O . ALA A 1 78 ? 8.641 -22.125 -16.125 1 92.94 78 ALA A O 1
ATOM 544 N N . ILE A 1 79 ? 8.719 -20.078 -15.25 1 92.25 79 ILE A N 1
ATOM 545 C CA . ILE A 1 79 ? 7.266 -19.922 -15.258 1 92.25 79 ILE A CA 1
ATOM 546 C C . ILE A 1 79 ? 6.91 -18.516 -15.758 1 92.25 79 ILE A C 1
ATOM 548 O O . ILE A 1 79 ? 7.551 -17.531 -15.375 1 92.25 79 ILE A O 1
ATOM 552 N N . ARG A 1 80 ? 5.938 -18.406 -16.609 1 93.5 80 ARG A N 1
ATOM 553 C CA . ARG A 1 80 ? 5.355 -17.141 -17.016 1 93.5 80 ARG A CA 1
ATOM 554 C C . ARG A 1 80 ? 3.842 -17.25 -17.156 1 93.5 80 ARG A C 1
ATOM 556 O O . ARG A 1 80 ? 3.303 -18.344 -17.297 1 93.5 80 ARG A O 1
ATOM 563 N N . LEU A 1 81 ? 3.162 -16.234 -17.016 1 87.94 81 LEU A N 1
ATOM 564 C CA . LEU A 1 81 ? 1.723 -16.266 -17.234 1 87.94 81 LEU A CA 1
ATOM 565 C C . LEU A 1 81 ? 1.256 -15.023 -17.984 1 87.94 81 LEU A C 1
ATOM 567 O O . LEU A 1 81 ? 1.972 -14.023 -18.047 1 87.94 81 LEU A O 1
ATOM 571 N N . GLY A 1 82 ? 0.071 -15.234 -18.594 1 86.31 82 GLY A N 1
ATOM 572 C CA . GLY A 1 82 ? -0.562 -14.117 -19.281 1 86.31 82 GLY A CA 1
ATOM 573 C C . GLY A 1 82 ? -1.157 -13.094 -18.328 1 86.31 82 GLY A C 1
ATOM 574 O O . GLY A 1 82 ? -0.622 -11.992 -18.188 1 86.31 82 GLY A O 1
ATOM 575 N N . GLU A 1 83 ? -2.133 -13.609 -17.625 1 94.81 83 GLU A N 1
ATOM 576 C CA . GLU A 1 83 ? -2.832 -12.688 -16.75 1 94.81 83 GLU A CA 1
ATOM 577 C C . GLU A 1 83 ? -3.408 -13.406 -15.531 1 94.81 83 GLU A C 1
ATOM 579 O O . GLU A 1 83 ? -3.842 -14.555 -15.633 1 94.81 83 GLU A O 1
ATOM 584 N N . ILE A 1 84 ? -3.334 -12.766 -14.414 1 95.44 84 ILE A N 1
ATOM 585 C CA . ILE A 1 84 ? -4.066 -13.172 -13.219 1 95.44 84 ILE A CA 1
ATOM 586 C C . ILE A 1 84 ? -5.098 -12.102 -12.859 1 95.44 84 ILE A C 1
ATOM 588 O O . ILE A 1 84 ? -4.77 -10.914 -12.789 1 95.44 84 ILE A O 1
ATOM 592 N N . ALA A 1 85 ? -6.285 -12.523 -12.703 1 96.81 85 ALA A N 1
ATOM 593 C CA . ALA A 1 85 ? -7.352 -11.648 -12.219 1 96.81 85 ALA A CA 1
ATOM 594 C C . ALA A 1 85 ? -7.82 -12.07 -10.828 1 96.81 85 ALA A C 1
ATOM 596 O O . ALA A 1 85 ? -7.973 -13.258 -10.555 1 96.81 85 ALA A O 1
ATOM 597 N N . LEU A 1 86 ? -7.957 -11.062 -10 1 96.19 86 LEU A N 1
ATOM 598 C CA . LEU A 1 86 ? -8.367 -11.305 -8.617 1 96.19 86 LEU A CA 1
ATOM 599 C C . LEU A 1 86 ? -9.555 -10.43 -8.242 1 96.19 86 LEU A C 1
ATOM 601 O O . LEU A 1 86 ? -9.594 -9.242 -8.586 1 96.19 86 LEU A O 1
ATOM 605 N N . ALA A 1 87 ? -10.539 -11.039 -7.637 1 97.31 87 ALA A N 1
ATOM 606 C CA . ALA A 1 87 ? -11.664 -10.32 -7.055 1 97.31 87 ALA A CA 1
ATOM 607 C C . ALA A 1 87 ? -11.789 -10.602 -5.562 1 97.31 87 ALA A C 1
ATOM 609 O O . ALA A 1 87 ? -11.914 -11.758 -5.152 1 97.31 87 ALA A O 1
ATOM 610 N N . LEU A 1 88 ? -11.727 -9.539 -4.812 1 95.81 88 LEU A N 1
ATOM 611 C CA . LEU A 1 88 ? -11.836 -9.648 -3.363 1 95.81 88 LEU A CA 1
ATOM 612 C C . LEU A 1 88 ? -13.203 -9.172 -2.885 1 95.81 88 LEU A C 1
ATOM 614 O O . LEU A 1 88 ? -13.828 -8.32 -3.52 1 95.81 88 LEU A O 1
ATOM 618 N N . ASP A 1 89 ? -13.625 -9.805 -1.814 1 95.75 89 ASP A N 1
ATOM 619 C CA . ASP A 1 89 ? -14.758 -9.242 -1.083 1 95.75 89 ASP A CA 1
ATOM 620 C C . ASP A 1 89 ? -14.328 -8.008 -0.282 1 95.75 89 ASP A C 1
ATOM 622 O O . ASP A 1 89 ? -13.719 -8.141 0.783 1 95.75 89 ASP A O 1
ATOM 626 N N . THR A 1 90 ? -14.734 -6.832 -0.733 1 93.5 90 THR A N 1
ATOM 627 C CA . THR A 1 90 ? -14.227 -5.594 -0.148 1 93.5 90 THR A CA 1
ATOM 628 C C . THR A 1 90 ? -14.703 -5.445 1.294 1 93.5 90 THR A C 1
ATOM 630 O O . THR A 1 90 ? -14.031 -4.816 2.113 1 93.5 90 THR A O 1
ATOM 633 N N . GLY A 1 91 ? -15.789 -5.996 1.607 1 93.56 91 GLY A N 1
ATOM 634 C CA . GLY A 1 91 ? -16.328 -5.938 2.959 1 93.56 91 GLY A CA 1
ATOM 635 C C . GLY A 1 91 ? -15.523 -6.762 3.953 1 93.56 91 GLY A C 1
ATOM 636 O O . GLY A 1 91 ? -15.648 -6.57 5.164 1 93.56 91 GLY A O 1
ATOM 637 N N . SER A 1 92 ? -14.695 -7.633 3.439 1 93.5 92 SER A N 1
ATOM 638 C CA . SER A 1 92 ? -13.984 -8.562 4.309 1 93.5 92 SER A CA 1
ATOM 639 C C . SER A 1 92 ? -12.539 -8.109 4.531 1 93.5 92 SER A C 1
ATOM 641 O O . SER A 1 92 ? -11.805 -8.734 5.297 1 93.5 92 SER A O 1
ATOM 643 N N . LEU A 1 93 ? -12.156 -6.992 3.998 1 90.56 93 LEU A N 1
ATOM 644 C CA . LEU A 1 93 ? -10.742 -6.633 3.922 1 90.56 93 LEU A CA 1
ATOM 645 C C . LEU A 1 93 ? -10.195 -6.301 5.305 1 90.56 93 LEU A C 1
ATOM 647 O O . LEU A 1 93 ? -8.977 -6.332 5.516 1 90.56 93 LEU A O 1
ATOM 651 N N . ASN A 1 94 ? -11.016 -5.961 6.234 1 87.94 94 ASN A N 1
ATOM 652 C CA . ASN A 1 94 ? -10.562 -5.695 7.598 1 87.94 94 ASN A CA 1
ATOM 653 C C . ASN A 1 94 ? -10.961 -6.816 8.547 1 87.94 94 ASN A C 1
ATOM 655 O O . ASN A 1 94 ? -10.906 -6.652 9.766 1 87.94 94 ASN A O 1
ATOM 659 N N . LYS A 1 95 ? -11.398 -7.832 7.93 1 89.44 95 LYS A N 1
ATOM 660 C CA . LYS A 1 95 ? -11.812 -8.984 8.719 1 89.44 95 LYS A CA 1
ATOM 661 C C . LYS A 1 95 ? -10.789 -10.117 8.617 1 89.44 95 LYS A C 1
ATOM 663 O O . LYS A 1 95 ? -9.789 -9.992 7.91 1 89.44 95 LYS A O 1
ATOM 668 N N . ASN A 1 96 ? -11.047 -11.195 9.43 1 89.94 96 ASN A N 1
ATOM 669 C CA . ASN A 1 96 ? -10.289 -12.438 9.43 1 89.94 9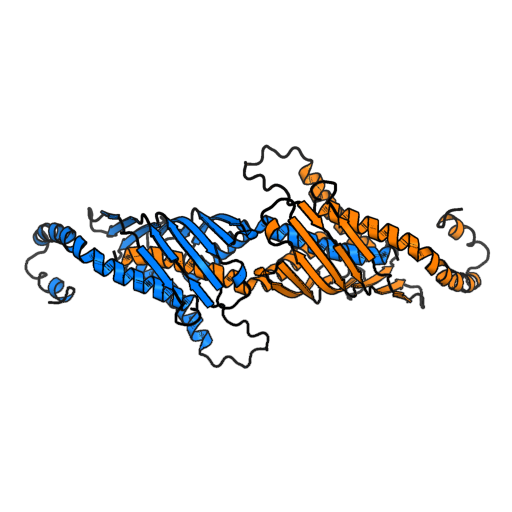6 ASN A CA 1
ATOM 670 C C . ASN A 1 96 ? -11.203 -13.656 9.516 1 89.94 96 ASN A C 1
ATOM 672 O O . ASN A 1 96 ? -11.727 -13.969 10.586 1 89.94 96 ASN A O 1
ATOM 676 N N . PRO A 1 97 ? -11.422 -14.266 8.383 1 92.5 97 PRO A N 1
ATOM 677 C CA . PRO A 1 97 ? -10.617 -14.297 7.16 1 92.5 97 PRO A CA 1
ATOM 678 C C . PRO A 1 97 ? -11.023 -13.227 6.148 1 92.5 97 PRO A C 1
ATOM 680 O O . PRO A 1 97 ? -12.172 -12.773 6.152 1 92.5 97 PRO A O 1
ATOM 683 N N . VAL A 1 98 ? -10.07 -12.977 5.34 1 94.25 98 VAL A N 1
ATOM 684 C CA . VAL A 1 98 ? -10.352 -12.242 4.109 1 94.25 98 VAL A CA 1
ATOM 685 C C . VAL A 1 98 ? -10.938 -13.188 3.064 1 94.25 98 VAL A C 1
ATOM 687 O O . VAL A 1 98 ? -10.469 -14.32 2.908 1 94.25 98 VAL A O 1
ATOM 690 N N . VAL A 1 99 ? -11.914 -12.727 2.34 1 95.38 99 VAL A N 1
ATOM 691 C CA . VAL A 1 99 ? -12.586 -13.586 1.37 1 95.38 99 VAL A CA 1
ATOM 692 C C . VAL A 1 99 ? -12.18 -13.188 -0.045 1 95.38 99 VAL A C 1
ATOM 694 O O . VAL A 1 99 ? -12.383 -12.039 -0.46 1 95.38 99 VAL A O 1
ATOM 697 N N . VAL A 1 100 ? -11.57 -14.109 -0.748 1 95.31 100 VAL A N 1
ATOM 698 C CA . VAL A 1 100 ? -11.266 -13.984 -2.17 1 95.31 100 VAL A CA 1
ATOM 699 C C . VAL A 1 100 ? -12.383 -14.625 -2.994 1 95.31 100 VAL A C 1
ATOM 701 O O . VAL A 1 100 ? -12.562 -15.844 -2.965 1 95.31 100 VAL A O 1
ATOM 704 N N . LYS A 1 101 ? -13.047 -13.852 -3.738 1 97.19 101 LYS A N 1
ATOM 705 C CA . LYS A 1 101 ? -14.18 -14.359 -4.5 1 97.19 101 LYS A CA 1
ATOM 706 C C . LYS A 1 101 ? -13.719 -15.172 -5.707 1 97.19 101 LYS A C 1
ATOM 708 O O . LYS A 1 101 ? -14.281 -16.219 -6.012 1 97.19 101 LYS A O 1
ATOM 713 N N . ASP A 1 102 ? -12.703 -14.633 -6.277 1 96.69 102 ASP A N 1
ATOM 714 C CA . ASP A 1 102 ? -12.266 -15.289 -7.508 1 96.69 102 ASP A CA 1
ATOM 715 C C . ASP A 1 102 ? -10.789 -15.016 -7.781 1 96.69 102 ASP A C 1
ATOM 717 O O . ASP A 1 102 ? -10.32 -13.891 -7.598 1 96.69 102 ASP A O 1
ATOM 721 N N . ILE A 1 103 ? -10.086 -16.078 -8.148 1 94.88 103 ILE A N 1
ATOM 722 C CA . ILE A 1 103 ? -8.758 -15.992 -8.742 1 94.88 103 ILE A CA 1
ATOM 723 C C . ILE A 1 103 ? -8.734 -16.75 -10.062 1 94.88 103 ILE A C 1
ATOM 725 O O . ILE A 1 103 ? -9.039 -17.953 -10.109 1 94.88 103 ILE A O 1
ATOM 729 N N . THR A 1 104 ? -8.406 -16.062 -11.078 1 95.38 104 THR A N 1
ATOM 730 C CA . THR A 1 104 ? -8.281 -16.719 -12.375 1 95.38 104 THR A CA 1
ATOM 731 C C . THR A 1 104 ? -6.875 -16.531 -12.938 1 95.38 104 THR A C 1
ATOM 733 O O . THR A 1 104 ? -6.414 -15.398 -13.117 1 95.38 104 THR A O 1
ATOM 736 N N . VAL A 1 105 ? -6.227 -17.609 -13.18 1 92.19 105 VAL A N 1
ATOM 737 C CA . VAL A 1 105 ? -4.91 -17.625 -13.812 1 92.19 105 VAL A CA 1
ATOM 738 C C . VAL A 1 105 ? -5.047 -18.047 -15.273 1 92.19 105 VAL A C 1
ATOM 740 O O . VAL A 1 105 ? -5.34 -19.219 -15.555 1 92.19 105 VAL A O 1
ATOM 743 N N . ALA A 1 106 ? -4.738 -17.094 -16.109 1 93.25 106 ALA A N 1
ATOM 744 C CA . ALA A 1 106 ? -4.93 -17.391 -17.531 1 93.25 106 ALA A CA 1
ATOM 745 C C . ALA A 1 106 ? -3.598 -17.672 -18.219 1 93.25 106 ALA A C 1
ATOM 747 O O . ALA A 1 106 ? -2.635 -16.922 -18.062 1 93.25 106 ALA A O 1
ATOM 748 N N . SER A 1 107 ? -3.578 -18.797 -18.891 1 91 107 SER A N 1
ATOM 749 C CA . SER A 1 107 ? -2.533 -19.188 -19.844 1 91 107 SER A CA 1
ATOM 750 C C . SER A 1 107 ? -1.168 -19.234 -19.156 1 91 107 SER A C 1
ATOM 752 O O . SER A 1 107 ? -0.204 -18.641 -19.656 1 91 107 SER A O 1
ATOM 754 N N . PRO A 1 108 ? -1.115 -19.922 -18.047 1 88.88 108 PRO A N 1
ATOM 755 C CA . PRO A 1 108 ? 0.218 -20.125 -17.484 1 88.88 108 PRO A CA 1
ATOM 756 C C . PRO A 1 108 ? 1.102 -21.016 -18.344 1 88.88 108 PRO A C 1
ATOM 758 O O . PRO A 1 108 ? 0.61 -21.969 -18.953 1 88.88 108 PRO A O 1
ATOM 761 N N . PHE A 1 109 ? 2.389 -20.641 -18.438 1 89.06 109 PHE A N 1
ATOM 762 C CA . PHE A 1 109 ? 3.387 -21.391 -19.203 1 89.06 109 PHE A CA 1
ATOM 763 C C . PHE A 1 109 ? 4.527 -21.844 -18.297 1 89.06 109 PHE A C 1
ATOM 765 O O . PHE A 1 109 ? 5.102 -21.016 -17.562 1 89.06 109 PHE A O 1
ATOM 772 N N . VAL A 1 110 ? 4.824 -23.156 -18.328 1 87.75 110 VAL A N 1
ATOM 773 C CA . VAL A 1 110 ? 5.902 -23.703 -17.516 1 87.75 110 VAL A CA 1
ATOM 774 C C . VAL A 1 110 ? 6.961 -24.328 -18.422 1 87.75 110 VAL A C 1
ATOM 776 O O . VAL A 1 110 ? 6.648 -25.203 -19.234 1 87.75 110 VAL A O 1
ATOM 779 N N . ALA A 1 111 ? 8.156 -23.797 -18.328 1 88.62 111 ALA A N 1
ATOM 780 C CA . ALA A 1 111 ? 9.297 -24.453 -18.969 1 88.62 111 ALA A CA 1
ATOM 781 C C . ALA A 1 111 ? 9.953 -25.453 -18.016 1 88.62 111 ALA A C 1
ATOM 783 O O . ALA A 1 111 ? 10.719 -25.078 -17.125 1 88.62 111 ALA A O 1
ATOM 784 N N . TYR A 1 112 ? 9.695 -26.75 -18.297 1 84.88 112 TYR A N 1
ATOM 785 C CA . TYR A 1 112 ? 10.195 -27.828 -17.453 1 84.88 112 TYR A CA 1
ATOM 786 C C . TYR A 1 112 ? 11.523 -28.359 -17.984 1 84.88 112 TYR A C 1
ATOM 788 O O . TYR A 1 112 ? 11.57 -28.953 -19.078 1 84.88 112 TYR A O 1
ATOM 796 N N . GLU A 1 113 ? 12.547 -28.094 -17.219 1 87.06 113 GLU A N 1
ATOM 797 C CA . GLU A 1 113 ? 13.875 -28.547 -17.625 1 87.06 113 GLU A CA 1
ATOM 798 C C . GLU A 1 113 ? 14.422 -29.594 -16.656 1 87.06 113 GLU A C 1
ATOM 800 O O . GLU A 1 113 ? 14.5 -29.359 -15.453 1 87.06 113 GLU A O 1
ATOM 805 N N . MET A 1 114 ? 14.867 -30.75 -17.234 1 84.38 114 MET A N 1
ATOM 806 C CA . MET A 1 114 ? 15.438 -31.828 -16.453 1 84.38 114 MET A CA 1
ATOM 807 C C . MET A 1 114 ? 16.953 -31.828 -16.531 1 84.38 114 MET A C 1
ATOM 809 O O . MET A 1 114 ? 17.531 -31.578 -17.594 1 84.38 114 MET A O 1
ATOM 813 N N . ALA A 1 115 ? 17.484 -31.969 -15.32 1 82.38 115 ALA A N 1
ATOM 814 C CA . ALA A 1 115 ? 18.938 -32.125 -15.211 1 82.38 115 ALA A CA 1
ATOM 815 C C . ALA A 1 115 ? 19.281 -33.281 -14.273 1 82.38 115 ALA A C 1
ATOM 817 O O . ALA A 1 115 ? 18.391 -33.938 -13.727 1 82.38 115 ALA A O 1
ATOM 818 N N . SER A 1 116 ? 20.594 -33.75 -14.203 1 79 116 SER A N 1
ATOM 819 C CA . SER A 1 116 ? 21.062 -34.875 -13.414 1 79 116 SER A CA 1
ATOM 820 C C . SER A 1 116 ? 20.641 -34.75 -11.953 1 79 116 SER A C 1
ATOM 822 O O . SER A 1 116 ? 20.281 -35.75 -11.32 1 79 116 SER A O 1
ATOM 824 N N . GLY A 1 117 ? 20.5 -33.688 -11.375 1 78.25 117 GLY A N 1
ATOM 825 C CA . GLY A 1 117 ? 20.188 -33.5 -9.969 1 78.25 117 GLY A CA 1
ATOM 826 C C . GLY A 1 117 ? 18.75 -33.094 -9.719 1 78.25 117 GLY A C 1
ATOM 827 O O . GLY A 1 117 ? 18.359 -32.781 -8.594 1 78.25 117 GLY A O 1
ATOM 828 N N . GLY A 1 118 ? 17.953 -33.281 -10.758 1 85.81 118 GLY A N 1
ATOM 829 C CA . GLY A 1 118 ? 16.562 -32.875 -10.625 1 85.81 118 GLY A CA 1
ATOM 830 C C . GLY A 1 118 ? 16.125 -31.875 -11.68 1 85.81 118 GLY A C 1
ATOM 831 O O . GLY A 1 118 ? 16.766 -31.734 -12.719 1 85.81 118 GLY A O 1
ATOM 832 N N . SER A 1 119 ? 14.969 -31.266 -11.508 1 86.69 119 SER A N 1
ATOM 833 C CA . SER A 1 119 ? 14.461 -30.297 -12.477 1 86.69 119 SER A CA 1
ATOM 834 C C . SER A 1 119 ? 14.461 -28.891 -11.898 1 86.69 119 SER A C 1
ATOM 836 O O . SER A 1 119 ? 14.617 -28.703 -10.688 1 86.69 119 SER A O 1
ATOM 838 N N . ASN A 1 120 ? 14.336 -27.906 -12.812 1 91.19 120 ASN A N 1
ATOM 839 C CA . ASN A 1 120 ? 14.203 -26.516 -12.383 1 91.19 120 ASN A CA 1
ATOM 840 C C . ASN A 1 120 ? 12.984 -26.312 -11.492 1 91.19 120 ASN A C 1
ATOM 842 O O . ASN A 1 120 ? 13.055 -25.609 -10.477 1 91.19 120 ASN A O 1
ATOM 846 N N . ILE A 1 121 ? 11.898 -27.016 -11.758 1 88.25 121 ILE A N 1
ATOM 847 C CA . ILE A 1 121 ? 10.648 -26.875 -11.023 1 88.25 121 ILE A CA 1
ATOM 848 C C . ILE A 1 121 ? 10.789 -27.516 -9.641 1 88.25 121 ILE A C 1
ATOM 850 O O . ILE A 1 121 ? 10.219 -27.031 -8.664 1 88.25 121 ILE A O 1
ATOM 854 N N . ASP A 1 122 ? 11.594 -28.578 -9.617 1 86.69 122 ASP A N 1
ATOM 855 C CA . ASP A 1 122 ? 11.883 -29.203 -8.328 1 86.69 122 ASP A CA 1
ATOM 856 C C . ASP A 1 122 ? 12.57 -28.219 -7.387 1 86.69 122 ASP A C 1
ATOM 858 O O . ASP A 1 122 ? 12.242 -28.156 -6.203 1 86.69 122 ASP A O 1
ATOM 862 N N . VAL A 1 123 ? 13.484 -27.516 -7.922 1 90.31 123 VAL A N 1
ATOM 863 C CA . VAL A 1 123 ? 14.234 -26.562 -7.125 1 90.31 123 VAL A CA 1
ATOM 864 C C . VAL A 1 123 ? 13.297 -25.469 -6.605 1 90.31 123 VAL A C 1
ATOM 866 O O . VAL A 1 123 ? 13.32 -25.141 -5.418 1 90.31 123 VAL A O 1
ATOM 869 N N . ILE A 1 124 ? 12.414 -24.969 -7.422 1 91 124 ILE A N 1
ATOM 870 C CA . ILE A 1 124 ? 11.484 -23.906 -7.051 1 91 124 ILE A CA 1
ATOM 871 C C . ILE A 1 124 ? 10.492 -24.422 -6.016 1 91 124 ILE A C 1
ATOM 873 O O . ILE A 1 124 ? 10.195 -23.734 -5.031 1 91 124 ILE A O 1
ATOM 877 N N . GLN A 1 125 ? 10.039 -25.594 -6.254 1 86 125 GLN A N 1
ATOM 878 C CA . GLN A 1 125 ? 9.094 -26.203 -5.32 1 86 125 GLN A CA 1
ATOM 879 C C . GLN A 1 125 ? 9.727 -26.375 -3.941 1 86 125 GLN A C 1
ATOM 881 O O . GLN A 1 125 ? 9.078 -26.141 -2.92 1 86 125 GLN A O 1
ATOM 886 N N . LYS A 1 126 ? 10.93 -26.797 -3.932 1 87.44 126 LYS A N 1
ATOM 887 C CA . LYS A 1 126 ? 11.648 -26.969 -2.672 1 87.44 126 LYS A CA 1
ATOM 888 C C . LYS A 1 126 ? 11.797 -25.641 -1.937 1 87.44 126 LYS A C 1
ATOM 890 O O . LYS A 1 126 ? 11.633 -25.578 -0.716 1 87.44 126 LYS A O 1
ATOM 895 N N . ASN A 1 127 ? 12.078 -24.656 -2.693 1 90.69 127 ASN A N 1
ATOM 896 C CA . ASN A 1 127 ? 12.203 -23.328 -2.104 1 90.69 127 ASN A CA 1
ATOM 897 C C . ASN A 1 127 ? 10.875 -22.859 -1.513 1 90.69 127 ASN A C 1
ATOM 899 O O . ASN A 1 127 ? 10.844 -22.297 -0.417 1 90.69 127 ASN A O 1
ATOM 903 N N . VAL A 1 128 ? 9.797 -23.078 -2.221 1 87 128 VAL A N 1
ATOM 904 C CA . VAL A 1 128 ? 8.469 -22.672 -1.764 1 87 128 VAL A CA 1
ATOM 905 C C . VAL A 1 128 ? 8.117 -23.422 -0.479 1 87 128 VAL A C 1
ATOM 907 O O . VAL A 1 128 ? 7.617 -22.828 0.476 1 87 128 VAL A O 1
ATOM 910 N N . LYS A 1 129 ? 8.406 -24.656 -0.446 1 84 129 LYS A N 1
ATOM 911 C CA . LYS A 1 129 ? 8.125 -25.484 0.724 1 84 129 LYS A CA 1
ATOM 912 C C . LYS A 1 129 ? 8.961 -25.047 1.922 1 84 129 LYS A C 1
ATOM 914 O O . LYS A 1 129 ? 8.469 -25 3.051 1 84 129 LYS A O 1
ATOM 919 N N . ALA A 1 130 ? 10.203 -24.781 1.618 1 86.25 130 ALA A N 1
ATOM 920 C CA . ALA A 1 130 ? 11.086 -24.328 2.689 1 86.25 130 ALA A CA 1
ATOM 921 C C . ALA A 1 130 ? 10.594 -23.016 3.293 1 86.25 130 ALA A C 1
ATOM 923 O O . ALA A 1 130 ? 10.625 -22.828 4.512 1 86.25 130 ALA A O 1
ATOM 924 N N . PHE A 1 131 ? 10.141 -22.188 2.449 1 82.44 131 PHE A N 1
ATOM 925 C CA . PHE A 1 131 ? 9.648 -20.891 2.918 1 82.44 131 PHE A CA 1
ATOM 926 C C . PHE A 1 131 ? 8.375 -21.062 3.742 1 82.44 131 PHE A C 1
ATOM 928 O O . PHE A 1 131 ? 8.242 -20.453 4.809 1 82.44 131 PHE A O 1
ATOM 935 N N . THR A 1 132 ? 7.465 -21.875 3.293 1 78.88 132 THR A N 1
ATOM 936 C CA . THR A 1 132 ? 6.191 -22.078 3.977 1 78.88 132 THR A CA 1
ATOM 937 C C . THR A 1 132 ? 6.406 -22.797 5.309 1 78.88 132 THR A C 1
ATOM 939 O O . THR A 1 132 ? 5.691 -22.531 6.281 1 78.88 132 THR A O 1
ATOM 942 N N . ALA A 1 133 ? 7.344 -23.672 5.332 1 77.5 133 ALA A N 1
ATOM 943 C CA . ALA A 1 133 ? 7.664 -24.375 6.57 1 77.5 133 ALA A CA 1
ATOM 944 C C . ALA A 1 133 ? 8.258 -23.422 7.605 1 77.5 133 ALA A C 1
ATOM 946 O O . ALA A 1 133 ? 7.953 -23.531 8.797 1 77.5 133 ALA A O 1
ATOM 947 N N . LYS A 1 134 ? 9.055 -22.609 7.141 1 75.88 134 LYS A N 1
ATOM 948 C CA . LYS A 1 134 ? 9.656 -21.641 8.039 1 75.88 134 LYS A CA 1
ATOM 949 C C . LYS A 1 134 ? 8.594 -20.703 8.625 1 75.88 134 LYS A C 1
ATOM 951 O O . LYS A 1 134 ? 8.68 -20.328 9.797 1 75.88 134 LYS A O 1
ATOM 956 N N . GLN A 1 135 ? 7.66 -20.391 7.82 1 70.81 135 GLN A N 1
ATOM 957 C CA . GLN A 1 135 ? 6.59 -19.5 8.281 1 70.81 135 GLN A CA 1
ATOM 958 C C . GLN A 1 135 ? 5.668 -20.234 9.258 1 70.81 135 GLN A C 1
ATOM 960 O O . GLN A 1 135 ? 5.184 -19.641 10.227 1 70.81 135 GLN A O 1
ATOM 965 N N . ALA A 1 136 ? 5.434 -21.484 8.984 1 61.94 136 ALA A N 1
ATOM 966 C CA . ALA A 1 136 ? 4.605 -22.312 9.859 1 61.94 136 ALA A CA 1
ATOM 967 C C . ALA A 1 136 ? 5.336 -22.625 11.164 1 61.94 136 ALA A C 1
ATOM 969 O O . ALA A 1 136 ? 4.719 -22.688 12.227 1 61.94 136 ALA A O 1
ATOM 970 N N . GLY A 1 137 ? 6.613 -23.094 11.078 1 56.81 137 GLY A N 1
ATOM 971 C CA . GLY A 1 137 ? 7.414 -23.422 12.242 1 56.81 137 GLY A CA 1
ATOM 972 C C . GLY A 1 137 ? 7.699 -22.234 13.133 1 56.81 137 GLY A C 1
ATOM 973 O O . GLY A 1 137 ? 7.934 -22.391 14.336 1 56.81 137 GLY A O 1
ATOM 974 N N . ALA A 1 138 ? 8.133 -21.188 12.562 1 48.53 138 ALA A N 1
ATOM 975 C CA . ALA A 1 138 ? 8.391 -20.016 13.398 1 48.53 138 ALA A CA 1
ATOM 976 C C . ALA A 1 138 ? 7.207 -19.719 14.305 1 48.53 138 ALA A C 1
ATOM 978 O O . ALA A 1 138 ? 7.383 -19.188 15.406 1 48.53 138 ALA A O 1
ATOM 979 N N . LYS A 1 139 ? 6.078 -20.141 13.891 1 48.03 139 LYS A N 1
ATOM 980 C CA . LYS A 1 139 ? 4.898 -19.984 14.734 1 48.03 139 LYS A CA 1
ATOM 981 C C . LYS A 1 139 ? 4.895 -21 15.875 1 48.03 139 LYS A C 1
ATOM 983 O O . LYS A 1 139 ? 4.145 -20.844 16.844 1 48.03 139 LYS A O 1
ATOM 988 N N . ALA A 1 140 ? 5.562 -22.234 15.68 1 39.12 140 ALA A N 1
ATOM 989 C CA . ALA A 1 140 ? 5.555 -23.234 16.75 1 39.12 140 ALA A CA 1
ATOM 990 C C . ALA A 1 140 ? 6.477 -22.828 17.891 1 39.12 140 ALA A C 1
ATOM 992 O O . ALA A 1 140 ? 6.504 -23.469 18.938 1 39.12 140 ALA A O 1
ATOM 993 N N . GLU A 1 141 ? 7.586 -22.25 17.641 1 38.09 141 GLU A N 1
ATOM 994 C CA . GLU A 1 141 ? 8.367 -21.938 18.844 1 38.09 141 GLU A CA 1
ATOM 995 C C . GLU A 1 141 ? 7.613 -20.984 19.766 1 38.09 141 GLU A C 1
ATOM 997 O O . GLU A 1 141 ? 6.938 -20.062 19.297 1 38.09 141 GLU A O 1
ATOM 1002 N N . PRO A 1 142 ? 7.48 -21.453 21.078 1 34.22 142 PRO A N 1
ATOM 1003 C CA . PRO A 1 142 ? 6.809 -20.641 22.094 1 34.22 142 PRO A CA 1
ATOM 1004 C C . PRO A 1 142 ? 7.191 -19.156 22 1 34.22 142 PRO A C 1
ATOM 1006 O O . PRO A 1 142 ? 8.359 -18.812 22.172 1 34.22 142 PRO A O 1
ATOM 1009 N N . ALA A 1 143 ? 6.977 -18.547 21.016 1 33.22 143 ALA A N 1
ATOM 1010 C CA . ALA A 1 143 ? 7.312 -17.125 20.891 1 33.22 143 ALA A CA 1
ATOM 1011 C C . ALA A 1 143 ? 7.254 -16.422 22.234 1 33.22 143 ALA A C 1
ATOM 1013 O O . ALA A 1 143 ? 6.371 -16.703 23.062 1 33.22 143 ALA A O 1
ATOM 1014 N N . LYS A 1 144 ? 8.344 -16.047 22.656 1 35.31 144 LYS A N 1
ATOM 1015 C CA . LYS A 1 144 ? 8.312 -15.156 23.812 1 35.31 144 LYS A CA 1
ATOM 1016 C C . LYS A 1 144 ? 7.086 -14.25 23.781 1 35.31 144 LYS A C 1
ATOM 1018 O O . LYS A 1 144 ? 6.602 -13.898 22.688 1 35.31 144 LYS A O 1
ATOM 1023 N N . PRO A 1 145 ? 6.441 -14.023 24.969 1 32.12 145 PRO A N 1
ATOM 1024 C CA . PRO A 1 145 ? 5.305 -13.109 25.094 1 32.12 145 PRO A CA 1
ATOM 1025 C C . PRO A 1 145 ? 5.418 -11.898 24.172 1 32.12 145 PRO A C 1
ATOM 1027 O O . PRO A 1 145 ? 6.188 -10.977 24.438 1 32.12 145 PRO A O 1
ATOM 1030 N N . ALA A 1 146 ? 5.98 -11.977 23.078 1 33.44 146 ALA A N 1
ATOM 1031 C CA . ALA A 1 146 ? 6.176 -10.734 22.328 1 33.44 146 ALA A CA 1
ATOM 1032 C C . ALA A 1 146 ? 4.98 -9.805 22.484 1 33.44 146 ALA A C 1
ATOM 1034 O O . ALA A 1 146 ? 3.871 -10.25 22.781 1 33.44 146 ALA A O 1
ATOM 1035 N N . SER A 1 147 ? 5.184 -8.539 22.531 1 35.41 147 SER A N 1
ATOM 1036 C CA . SER A 1 147 ? 4.281 -7.438 22.859 1 35.41 147 SER A CA 1
ATOM 1037 C C . SER A 1 147 ? 2.91 -7.637 22.219 1 35.41 147 SER A C 1
ATOM 1039 O O . SER A 1 147 ? 2.781 -8.352 21.219 1 35.41 147 SER A O 1
ATOM 1041 N N . LYS A 1 148 ? 1.765 -7.262 22.828 1 37 148 LYS A N 1
ATOM 1042 C CA . LYS A 1 148 ? 0.316 -7.188 22.656 1 37 148 LYS A CA 1
ATOM 1043 C C . LYS A 1 148 ? -0.055 -6.984 21.188 1 37 148 LYS A C 1
ATOM 1045 O O . LYS A 1 148 ? -1.237 -6.977 20.828 1 37 148 LYS A O 1
ATOM 1050 N N . ASP A 1 149 ? 0.585 -6.18 20.453 1 39.66 149 ASP A N 1
ATOM 1051 C CA . ASP A 1 149 ? -0.048 -5.965 19.156 1 39.66 149 ASP A CA 1
ATOM 1052 C C . ASP A 1 149 ? -0.013 -7.234 18.297 1 39.66 149 ASP A C 1
ATOM 1054 O O . ASP A 1 149 ? 1.028 -7.586 17.75 1 39.66 149 ASP A O 1
ATOM 1058 N N . LYS A 1 150 ? -0.273 -8.43 18.734 1 42.72 150 LYS A N 1
ATOM 1059 C CA . LYS A 1 150 ? -0.459 -9.758 18.172 1 42.72 150 LYS A CA 1
ATOM 1060 C C . LYS A 1 150 ? -0.909 -9.68 16.719 1 42.72 150 LYS A C 1
ATOM 1062 O O . LYS A 1 150 ? -2.066 -9.359 16.438 1 42.72 150 LYS A O 1
ATOM 1067 N N . ASP A 1 151 ? -0.161 -9.211 15.836 1 50.78 151 ASP A N 1
ATOM 1068 C CA . ASP A 1 151 ? -0.424 -9.258 14.406 1 50.78 151 ASP A CA 1
ATOM 1069 C C . ASP A 1 151 ? -0.968 -10.625 13.992 1 50.78 151 ASP A C 1
ATOM 1071 O O . ASP A 1 151 ? -0.236 -11.617 13.992 1 50.78 151 ASP A O 1
ATOM 1075 N N . GLU A 1 152 ? -2.166 -11.023 14.516 1 60.22 152 GLU A N 1
ATOM 1076 C CA . GLU A 1 152 ? -2.891 -12.227 14.102 1 60.22 152 GLU A CA 1
ATOM 1077 C C . GLU A 1 152 ? -2.697 -12.508 12.617 1 60.22 152 GLU A C 1
ATOM 1079 O O . GLU A 1 152 ? -2.654 -11.586 11.805 1 60.22 152 GLU A O 1
ATOM 1084 N N . GLU A 1 153 ? -2.141 -13.617 12.297 1 72.31 153 GLU A N 1
ATOM 1085 C CA . GLU A 1 153 ? -1.962 -14.039 10.906 1 72.31 153 GLU A CA 1
ATOM 1086 C C . GLU A 1 153 ? -3.264 -13.922 10.125 1 72.31 153 GLU A C 1
ATOM 1088 O O . GLU A 1 153 ? -4.332 -14.281 10.617 1 72.31 153 GLU A O 1
ATOM 1093 N N . LYS A 1 154 ? -3.254 -13.242 9.008 1 84.19 154 LYS A N 1
ATOM 1094 C CA . LYS A 1 154 ? -4.426 -13.102 8.156 1 84.19 154 LYS A CA 1
ATOM 1095 C C . LYS A 1 154 ? -4.785 -14.43 7.492 1 84.19 154 LYS A C 1
ATOM 1097 O O . LYS A 1 154 ? -3.918 -15.117 6.945 1 84.19 154 LYS A O 1
ATOM 1102 N N . LYS A 1 155 ? -6.023 -14.859 7.688 1 89.56 155 LYS A N 1
ATOM 1103 C CA . LYS A 1 155 ? -6.539 -16.062 7.039 1 89.56 155 LYS A CA 1
ATOM 1104 C C . LYS A 1 155 ? -7.32 -15.711 5.773 1 89.56 155 LYS A C 1
ATOM 1106 O O . LYS A 1 155 ? -7.766 -14.578 5.609 1 89.56 155 LYS A O 1
ATOM 1111 N N . LEU A 1 156 ? -7.418 -16.766 4.961 1 92.94 156 LEU A N 1
ATOM 1112 C CA . LEU A 1 156 ? -8.078 -16.531 3.68 1 92.94 156 LEU A CA 1
ATOM 1113 C C . LEU A 1 156 ? -9.133 -17.594 3.412 1 92.94 156 LEU A C 1
ATOM 1115 O O . LEU A 1 156 ? -8.977 -18.75 3.826 1 92.94 156 LEU A O 1
ATOM 1119 N N . VAL A 1 157 ? -10.188 -17.188 2.789 1 93.25 157 VAL A N 1
ATOM 1120 C CA . VAL A 1 157 ? -11.141 -18.078 2.129 1 93.25 157 VAL A CA 1
ATOM 1121 C C . VAL A 1 157 ? -11.195 -17.75 0.637 1 93.25 157 VAL A C 1
ATOM 1123 O O . VAL A 1 157 ? -11.344 -16.594 0.252 1 93.25 157 VAL A O 1
ATOM 1126 N N . ILE A 1 158 ? -10.977 -18.766 -0.173 1 93.81 158 ILE A N 1
ATOM 1127 C CA . ILE A 1 158 ? -11.047 -18.578 -1.62 1 93.81 158 ILE A CA 1
ATOM 1128 C C . ILE A 1 158 ? -12.289 -19.281 -2.17 1 93.81 158 ILE A C 1
ATOM 1130 O O . ILE A 1 158 ? -12.391 -20.5 -2.137 1 93.81 158 ILE A O 1
ATOM 1134 N N . GLU A 1 159 ? -13.164 -18.531 -2.738 1 95.56 159 GLU A N 1
ATOM 1135 C CA . GLU A 1 159 ? -14.422 -19.094 -3.219 1 95.56 159 GLU A CA 1
ATOM 1136 C C . GLU A 1 159 ? -14.219 -19.844 -4.535 1 95.56 159 GLU A C 1
ATOM 1138 O O . GLU A 1 159 ? -14.773 -20.922 -4.738 1 95.56 159 GLU A O 1
ATOM 1143 N N . ARG A 1 160 ? -13.438 -19.203 -5.379 1 94.94 160 ARG A N 1
ATOM 1144 C CA . ARG A 1 160 ? -13.203 -19.859 -6.668 1 94.94 160 ARG A CA 1
ATOM 1145 C C . ARG A 1 160 ? -11.789 -19.578 -7.164 1 94.94 160 ARG A C 1
ATOM 1147 O O . ARG A 1 160 ? -11.336 -18.422 -7.156 1 94.94 160 ARG A O 1
ATOM 1154 N N . LEU A 1 161 ? -11.062 -20.609 -7.512 1 91.94 161 LEU A N 1
ATOM 1155 C CA . LEU A 1 161 ? -9.766 -20.531 -8.164 1 91.94 161 LEU A CA 1
ATOM 1156 C C . LEU A 1 161 ? -9.781 -21.312 -9.484 1 91.94 161 LEU A C 1
ATOM 1158 O O . LEU A 1 161 ? -10.086 -22.5 -9.508 1 91.94 161 LEU A O 1
ATOM 1162 N N . ALA A 1 162 ? -9.477 -20.594 -10.531 1 92.06 162 ALA A N 1
ATOM 1163 C CA . ALA A 1 162 ? -9.477 -21.234 -11.844 1 92.06 162 ALA A CA 1
ATOM 1164 C C . ALA A 1 162 ? -8.141 -21.031 -12.547 1 92.06 162 ALA A C 1
ATOM 1166 O O . ALA A 1 162 ? -7.586 -19.938 -12.547 1 92.06 162 ALA A O 1
ATOM 1167 N N . ILE A 1 163 ? -7.602 -22.062 -13.109 1 88.25 163 ILE A N 1
ATOM 1168 C CA . ILE A 1 163 ? -6.414 -22.047 -13.961 1 88.25 163 ILE A CA 1
ATOM 1169 C C . ILE A 1 163 ? -6.773 -22.531 -15.367 1 88.25 163 ILE A C 1
ATOM 1171 O O . ILE A 1 163 ? -7.215 -23.656 -15.539 1 88.25 163 ILE A O 1
ATOM 1175 N N . THR A 1 164 ? -6.621 -21.641 -16.328 1 89.38 164 THR A N 1
ATOM 1176 C CA . THR A 1 164 ? -7.09 -21.984 -17.656 1 89.38 164 THR A CA 1
ATOM 1177 C C . THR A 1 164 ? -5.98 -21.781 -18.688 1 89.38 164 THR A C 1
ATOM 1179 O O . THR A 1 164 ? -5.152 -20.875 -18.547 1 89.38 164 THR A O 1
ATOM 1182 N N . GLY A 1 165 ? -5.934 -22.609 -19.688 1 87 165 GLY A N 1
ATOM 1183 C CA . GLY A 1 165 ? -5.074 -22.453 -20.844 1 87 165 GLY A CA 1
ATOM 1184 C C . GLY A 1 165 ? -3.604 -22.672 -20.531 1 87 165 GLY A C 1
ATOM 1185 O O . GLY A 1 165 ? -2.742 -21.984 -21.094 1 87 165 GLY A O 1
ATOM 1186 N N . GLY A 1 166 ? -3.303 -23.594 -19.688 1 85.81 166 GLY A N 1
ATOM 1187 C CA . GLY A 1 166 ? -1.927 -23.844 -19.281 1 85.81 166 GLY A CA 1
ATOM 1188 C C . GLY A 1 166 ? -1.15 -24.656 -20.281 1 85.81 166 GLY A C 1
ATOM 1189 O O . GLY A 1 166 ? -1.73 -25.469 -21.016 1 85.81 166 GLY A O 1
ATOM 1190 N N . GLN A 1 167 ? 0.167 -24.344 -20.406 1 86.12 167 GLN A N 1
ATOM 1191 C CA . GLN A 1 167 ? 1.065 -25.094 -21.281 1 86.12 167 GLN A CA 1
ATOM 1192 C C . GLN A 1 167 ? 2.369 -25.422 -20.562 1 86.12 167 GLN A C 1
ATOM 1194 O O . GLN A 1 167 ? 2.873 -24.625 -19.766 1 86.12 167 GLN A O 1
ATOM 1199 N N . VAL A 1 168 ? 2.912 -26.641 -20.844 1 84 168 VAL A N 1
ATOM 1200 C CA . VAL A 1 168 ? 4.199 -27.062 -20.297 1 84 168 VAL A CA 1
ATOM 1201 C C . VAL A 1 168 ? 5.129 -27.484 -21.438 1 84 168 VAL A C 1
ATOM 1203 O O . VAL A 1 168 ? 4.742 -28.25 -22.312 1 84 168 VAL A O 1
ATOM 1206 N N . LYS A 1 169 ? 6.223 -26.797 -21.469 1 84.5 169 LYS A N 1
ATOM 1207 C CA . LYS A 1 169 ? 7.273 -27.203 -22.391 1 84.5 169 LYS A CA 1
ATOM 1208 C C . LYS A 1 169 ? 8.344 -28.031 -21.688 1 84.5 169 LYS A C 1
ATOM 1210 O O . LYS A 1 169 ? 8.922 -27.578 -20.688 1 84.5 169 LYS A O 1
ATOM 1215 N N . LEU A 1 170 ? 8.555 -29.25 -22.188 1 81.38 170 LEU A N 1
ATOM 1216 C CA . LEU A 1 170 ? 9.547 -30.156 -21.594 1 81.38 170 LEU A CA 1
ATOM 1217 C C . LEU A 1 170 ? 10.867 -30.078 -22.359 1 81.38 170 LEU A C 1
ATOM 1219 O O . LEU A 1 170 ? 10.883 -30.188 -23.594 1 81.38 170 LEU A O 1
ATOM 1223 N N . ALA A 1 171 ? 11.836 -29.641 -21.625 1 77.12 171 ALA A N 1
ATOM 1224 C CA . ALA A 1 171 ? 13.188 -29.734 -22.156 1 77.12 171 ALA A CA 1
ATOM 1225 C C . ALA A 1 171 ? 14.016 -30.75 -21.391 1 77.12 171 ALA A C 1
ATOM 1227 O O . ALA A 1 171 ? 14.375 -30.531 -20.234 1 77.12 171 ALA A O 1
ATOM 1228 N N . ALA A 1 172 ? 14.07 -32 -21.906 1 65.75 172 ALA A N 1
ATOM 1229 C CA . ALA A 1 172 ? 14.836 -33.062 -21.281 1 65.75 172 ALA A CA 1
ATOM 1230 C C . ALA A 1 172 ? 16.312 -32.969 -21.609 1 65.75 172 ALA A C 1
ATOM 1232 O O . ALA A 1 172 ? 16.703 -33 -22.781 1 65.75 172 ALA A O 1
ATOM 1233 N N . GLY A 1 173 ? 17.031 -32.219 -20.766 1 57.91 173 GLY A N 1
ATOM 1234 C CA . GLY A 1 173 ? 18.484 -32.125 -20.938 1 57.91 173 GLY A CA 1
ATOM 1235 C C . GLY A 1 173 ? 19.078 -33.375 -21.578 1 57.91 173 GLY A C 1
ATOM 1236 O O . GLY A 1 173 ? 18.828 -34.469 -21.125 1 57.91 173 GLY A O 1
ATOM 1237 N N . GLY A 1 174 ? 19.859 -33.25 -22.656 1 56.69 174 GLY A N 1
ATOM 1238 C CA . GLY A 1 174 ? 20.734 -34.25 -23.266 1 56.69 174 GLY A CA 1
ATOM 1239 C C . GLY A 1 174 ? 20.016 -35.219 -24.188 1 56.69 174 GLY A C 1
ATOM 1240 O O . GLY A 1 174 ? 20.641 -36.062 -24.828 1 56.69 174 GLY A O 1
ATOM 1241 N N . ILE A 1 175 ? 18.594 -35.375 -23.922 1 54 175 ILE A N 1
ATOM 1242 C CA . ILE A 1 175 ? 18 -36.344 -24.828 1 54 175 ILE A CA 1
ATOM 1243 C C . ILE A 1 175 ? 17.406 -35.625 -26.031 1 54 175 ILE A C 1
ATOM 1245 O O . ILE A 1 175 ? 16.375 -34.969 -25.922 1 54 175 ILE A O 1
ATOM 1249 N N . PRO A 1 176 ? 18.141 -35.469 -27.141 1 54.91 176 PRO A N 1
ATOM 1250 C CA . PRO A 1 176 ? 17.656 -34.875 -28.391 1 54.91 176 PRO A CA 1
ATOM 1251 C C . PRO A 1 176 ? 16.266 -35.375 -28.781 1 54.91 176 PRO A C 1
ATOM 1253 O O . PRO A 1 176 ? 15.984 -36.562 -28.703 1 54.91 176 PRO A O 1
ATOM 1256 N N . GLY A 1 177 ? 15.25 -34.531 -29.141 1 55.81 177 GLY A N 1
ATOM 1257 C CA . GLY A 1 177 ? 13.922 -34.938 -29.594 1 55.81 177 GLY A CA 1
ATOM 1258 C C . GLY A 1 177 ? 12.906 -35 -28.469 1 55.81 177 GLY A C 1
ATOM 1259 O O . GLY A 1 177 ? 11.719 -35.188 -28.719 1 55.81 177 GLY A O 1
ATOM 1260 N N . ALA A 1 178 ? 13.516 -35 -27.297 1 56.59 178 ALA A N 1
ATOM 1261 C CA . ALA A 1 178 ? 12.617 -35.219 -26.156 1 56.59 178 ALA A CA 1
ATOM 1262 C C . ALA A 1 178 ? 11.969 -33.906 -25.734 1 56.59 178 ALA A C 1
ATOM 1264 O O . ALA A 1 178 ? 11.594 -33.75 -24.562 1 56.59 178 ALA A O 1
ATOM 1265 N N . GLU A 1 179 ? 11.914 -32.969 -26.75 1 67.06 179 GLU A N 1
ATOM 1266 C CA . GLU A 1 179 ? 11.203 -31.703 -26.5 1 67.06 179 GLU A CA 1
ATOM 1267 C C . GLU A 1 179 ? 9.734 -31.828 -26.891 1 67.06 179 GLU A C 1
ATOM 1269 O O . GLU A 1 179 ? 9.391 -32.5 -27.844 1 67.06 179 GLU A O 1
ATOM 1274 N N . GLY A 1 180 ? 8.852 -31.578 -25.938 1 76.69 180 GLY A N 1
ATOM 1275 C CA . GLY A 1 180 ? 7.426 -31.594 -26.219 1 76.69 180 GLY A CA 1
ATOM 1276 C C . GLY A 1 180 ? 6.652 -30.562 -25.422 1 76.69 180 GLY A C 1
ATOM 1277 O O . GLY A 1 180 ? 7.184 -29.969 -24.484 1 76.69 180 GLY A O 1
ATOM 1278 N N . THR A 1 181 ? 5.621 -30.094 -26.141 1 78.62 181 THR A N 1
ATOM 1279 C CA . THR A 1 181 ? 4.703 -29.172 -25.469 1 78.62 181 THR A CA 1
ATOM 1280 C C . THR A 1 181 ? 3.371 -29.859 -25.188 1 78.62 181 THR A C 1
ATOM 1282 O O . THR A 1 181 ? 2.855 -30.609 -26.016 1 78.62 181 THR A O 1
ATOM 1285 N N . ALA A 1 182 ? 3.02 -29.797 -23.953 1 76.12 182 ALA A N 1
ATOM 1286 C CA . ALA A 1 182 ? 1.725 -30.344 -23.562 1 76.12 182 ALA A CA 1
ATOM 1287 C C . ALA A 1 182 ? 0.794 -29.266 -23.031 1 76.12 182 ALA A C 1
ATOM 1289 O O . ALA A 1 182 ? 1.243 -28.312 -22.375 1 76.12 182 ALA A O 1
ATOM 1290 N N . LYS A 1 183 ? -0.494 -29.422 -23.422 1 81.25 183 LYS A N 1
ATOM 1291 C CA . LYS A 1 183 ? -1.51 -28.531 -22.875 1 81.25 183 LYS A CA 1
ATOM 1292 C C . LYS A 1 183 ? -2.086 -29.109 -21.578 1 81.25 183 LYS A C 1
ATOM 1294 O O . LYS A 1 183 ? -2.305 -30.312 -21.469 1 81.25 183 LYS A O 1
ATOM 1299 N N . LEU A 1 184 ? -2.258 -28.109 -20.625 1 71.88 184 LEU A N 1
ATOM 1300 C CA . LEU A 1 184 ? -2.83 -28.5 -19.344 1 71.88 184 LEU A CA 1
ATOM 1301 C C . LEU A 1 184 ? -4.348 -28.344 -19.359 1 71.88 184 LEU A C 1
ATOM 1303 O O . LEU A 1 184 ? -4.879 -27.406 -19.938 1 71.88 184 LEU A O 1
ATOM 1307 N N . ALA A 1 185 ? -4.988 -29.375 -18.766 1 73.88 185 ALA A N 1
ATOM 1308 C CA . ALA A 1 185 ? -6.426 -29.219 -18.562 1 73.88 185 ALA A CA 1
ATOM 1309 C C . ALA A 1 185 ? -6.723 -28.062 -17.609 1 73.88 185 ALA A C 1
ATOM 1311 O O . ALA A 1 185 ? -5.906 -27.75 -16.75 1 73.88 185 ALA A O 1
ATOM 1312 N N . ASP A 1 186 ? -7.902 -27.484 -17.797 1 83.94 186 ASP A N 1
ATOM 1313 C CA . ASP A 1 186 ? -8.344 -26.438 -16.891 1 83.94 186 ASP A CA 1
ATOM 1314 C C . ASP A 1 186 ? -8.617 -26.984 -15.492 1 83.94 186 ASP A C 1
ATOM 1316 O O . ASP A 1 186 ? -9.164 -28.094 -15.352 1 83.94 186 ASP A O 1
ATOM 1320 N N . ILE A 1 187 ? -8.25 -26.219 -14.516 1 81.88 187 ILE A N 1
ATOM 1321 C CA . ILE A 1 187 ? -8.469 -26.594 -13.125 1 81.88 187 ILE A CA 1
ATOM 1322 C C . ILE A 1 187 ? -9.367 -25.562 -12.438 1 81.88 187 ILE A C 1
ATOM 1324 O O . ILE A 1 187 ? -9.156 -24.359 -12.578 1 81.88 187 ILE A O 1
ATOM 1328 N N . VAL A 1 188 ? -10.398 -26.078 -11.766 1 88 188 VAL A N 1
ATOM 1329 C CA . VAL A 1 188 ? -11.273 -25.219 -10.984 1 88 188 VAL A CA 1
ATOM 1330 C C . VAL A 1 188 ? -11.422 -25.766 -9.57 1 88 188 VAL A C 1
ATOM 1332 O O . VAL A 1 188 ? -11.805 -26.938 -9.383 1 88 188 VAL A O 1
ATOM 1335 N N . LEU A 1 189 ? -11.008 -24.922 -8.648 1 85.88 189 LEU A N 1
ATOM 1336 C CA . LEU A 1 189 ? -11.18 -25.25 -7.234 1 85.88 189 LEU A CA 1
ATOM 1337 C C . LEU A 1 189 ? -12.156 -24.281 -6.566 1 85.88 189 LEU A C 1
ATOM 1339 O O . LEU A 1 189 ? -12.195 -23.094 -6.91 1 85.88 189 LEU A O 1
ATOM 1343 N N . THR A 1 190 ? -12.914 -24.844 -5.621 1 90.88 190 THR A N 1
ATOM 1344 C CA . THR A 1 190 ? -13.883 -23.969 -4.953 1 90.88 190 THR A CA 1
ATOM 1345 C C . THR A 1 190 ? -13.789 -24.125 -3.438 1 90.88 190 THR A C 1
ATOM 1347 O O . THR A 1 190 ? -13.367 -25.172 -2.938 1 90.88 190 THR A O 1
ATOM 1350 N N . ASN A 1 191 ? -13.977 -23.031 -2.783 1 90.88 191 ASN A N 1
ATOM 1351 C CA . ASN A 1 191 ? -14.195 -22.969 -1.341 1 90.88 191 ASN A CA 1
ATOM 1352 C C . ASN A 1 191 ? -12.977 -23.469 -0.568 1 90.88 191 ASN A C 1
ATOM 1354 O O . ASN A 1 191 ? -13.102 -24.312 0.318 1 90.88 191 ASN A O 1
ATOM 1358 N N . ILE A 1 192 ? -11.914 -22.875 -0.987 1 88.38 192 ILE A N 1
ATOM 1359 C CA . ILE A 1 192 ? -10.688 -23.188 -0.263 1 88.38 192 ILE A CA 1
ATOM 1360 C C . ILE A 1 192 ? -10.68 -22.469 1.082 1 88.38 192 ILE A C 1
ATOM 1362 O O . ILE A 1 192 ? -10.859 -21.25 1.14 1 88.38 192 ILE A O 1
ATOM 1366 N N . GLY A 1 193 ? -10.562 -23.203 2.256 1 87.94 193 GLY A N 1
ATOM 1367 C CA . GLY A 1 193 ? -10.477 -22.641 3.59 1 87.94 193 GLY A CA 1
ATOM 1368 C C . GLY A 1 193 ? -11.828 -22.391 4.234 1 87.94 193 GLY A C 1
ATOM 1369 O O . GLY A 1 193 ? -11.906 -21.984 5.391 1 87.94 193 GLY A O 1
ATOM 1370 N N . LYS A 1 194 ? -12.875 -22.609 3.592 1 87.25 194 LYS A N 1
ATOM 1371 C CA . LYS A 1 194 ? -14.211 -22.281 4.086 1 87.25 194 LYS A CA 1
ATOM 1372 C C . LYS A 1 194 ? -14.578 -23.156 5.285 1 87.25 194 LYS A C 1
ATOM 1374 O O . LYS A 1 194 ? -15.125 -22.656 6.273 1 87.25 194 LYS A O 1
ATOM 1379 N N . ASP A 1 195 ? -14.203 -24.297 5.277 1 83.19 195 ASP A N 1
ATOM 1380 C CA . ASP A 1 195 ? -14.609 -25.234 6.312 1 83.19 195 ASP A CA 1
ATOM 1381 C C . ASP A 1 195 ? -13.797 -25.031 7.59 1 83.19 195 ASP A C 1
ATOM 1383 O O . ASP A 1 195 ? -14.234 -25.422 8.68 1 83.19 195 ASP A O 1
ATOM 1387 N N . SER A 1 196 ? -12.68 -24.406 7.527 1 82.06 196 SER A N 1
ATOM 1388 C CA . SER A 1 196 ? -11.797 -24.266 8.68 1 82.06 196 SER A CA 1
ATOM 1389 C C . SER A 1 196 ? -11.859 -22.844 9.242 1 82.06 196 SER A C 1
ATOM 1391 O O . SER A 1 196 ? -11.023 -22.453 10.062 1 82.06 196 SER A O 1
ATOM 1393 N N . GLY A 1 197 ? -12.797 -22.031 8.758 1 84.12 197 GLY A N 1
ATOM 1394 C CA . GLY A 1 197 ? -12.867 -20.656 9.227 1 84.12 197 GLY A CA 1
ATOM 1395 C C . GLY A 1 197 ? -11.766 -19.781 8.656 1 84.12 197 GLY A C 1
ATOM 1396 O O . GLY A 1 197 ? -11.484 -18.703 9.195 1 84.12 197 GLY A O 1
ATOM 1397 N N . GLY A 1 198 ? -11.125 -20.328 7.699 1 87.5 198 GLY A N 1
ATOM 1398 C CA . GLY A 1 198 ? -10.031 -19.625 7.051 1 87.5 198 GLY A CA 1
ATOM 1399 C C . GLY A 1 198 ? -8.734 -20.422 7.047 1 87.5 198 GLY A C 1
ATOM 1400 O O . GLY A 1 198 ? -8.5 -21.25 7.926 1 87.5 198 GLY A O 1
ATOM 1401 N N . ALA A 1 199 ? -8.016 -20.219 5.988 1 81.62 199 ALA A N 1
ATOM 1402 C CA . ALA A 1 199 ? -6.723 -20.875 5.852 1 81.62 199 ALA A CA 1
ATOM 1403 C C . ALA A 1 199 ? -5.578 -19.875 5.84 1 81.62 199 ALA A C 1
ATOM 1405 O O . ALA A 1 199 ? -5.754 -18.734 5.395 1 81.62 199 ALA A O 1
ATOM 1406 N N . SER A 1 200 ? -4.492 -20.312 6.469 1 80 200 SER A N 1
ATOM 1407 C CA . SER A 1 200 ? -3.273 -19.531 6.309 1 80 200 SER A CA 1
ATOM 1408 C C . SER A 1 200 ? -2.773 -19.578 4.867 1 80 200 SER A C 1
ATOM 1410 O O . SER A 1 200 ? -3.23 -20.391 4.07 1 80 200 SER A O 1
ATOM 1412 N N . SER A 1 201 ? -1.969 -18.594 4.539 1 78.31 201 SER A N 1
ATOM 1413 C CA . SER A 1 201 ? -1.396 -18.578 3.197 1 78.31 201 SER A CA 1
ATOM 1414 C C . SER A 1 201 ? -0.681 -19.891 2.885 1 78.31 201 SER A C 1
ATOM 1416 O O . SER A 1 201 ? -0.773 -20.406 1.767 1 78.31 201 SER A O 1
ATOM 1418 N N . ALA A 1 202 ? 0.004 -20.438 3.885 1 76.06 202 ALA A N 1
ATOM 1419 C CA . ALA A 1 202 ? 0.712 -21.703 3.721 1 76.06 202 ALA A CA 1
ATOM 1420 C C . ALA A 1 202 ? -0.264 -22.844 3.477 1 76.06 202 ALA A C 1
ATOM 1422 O O . ALA A 1 202 ? -0.019 -23.719 2.631 1 76.06 202 ALA A O 1
ATOM 1423 N N . GLN A 1 203 ? -1.36 -22.812 4.145 1 75.81 203 GLN A N 1
ATOM 1424 C CA . GLN A 1 203 ? -2.379 -23.844 3.979 1 75.81 203 GLN A CA 1
ATOM 1425 C C . GLN A 1 203 ? -3.053 -23.75 2.613 1 75.81 203 GLN A C 1
ATOM 1427 O O . GLN A 1 203 ? -3.32 -24.766 1.97 1 75.81 203 GLN A O 1
ATOM 1432 N N . VAL A 1 204 ? -3.303 -22.578 2.258 1 79.25 204 VAL A N 1
ATOM 1433 C CA . VAL A 1 204 ? -3.891 -22.359 0.94 1 79.25 204 VAL A CA 1
ATOM 1434 C C . VAL A 1 204 ? -2.938 -22.859 -0.142 1 79.25 204 VAL A C 1
ATOM 1436 O O . VAL A 1 204 ? -3.346 -23.594 -1.042 1 79.25 204 VAL A O 1
ATOM 1439 N N . ALA A 1 205 ? -1.729 -22.5 0.048 1 76.75 205 ALA A N 1
ATOM 1440 C CA . ALA A 1 205 ? -0.717 -22.938 -0.913 1 76.75 205 ALA A CA 1
ATOM 1441 C C . ALA A 1 205 ? -0.66 -24.453 -1 1 76.75 205 ALA A C 1
ATOM 1443 O O . ALA A 1 205 ? -0.604 -25.016 -2.094 1 76.75 205 ALA A O 1
ATOM 1444 N N . GLN A 1 206 ? -0.702 -25.109 0.116 1 75.38 206 GLN A N 1
ATOM 1445 C CA . GLN A 1 206 ? -0.646 -26.578 0.168 1 75.38 206 GLN A CA 1
ATOM 1446 C C . GLN A 1 206 ? -1.881 -27.188 -0.479 1 75.38 206 GLN A C 1
ATOM 1448 O O . GLN A 1 206 ? -1.771 -28.156 -1.245 1 75.38 206 GLN A O 1
ATOM 1453 N N . LYS A 1 207 ? -2.994 -26.641 -0.181 1 74.44 207 LYS A N 1
ATOM 1454 C CA . LYS A 1 207 ? -4.234 -27.156 -0.743 1 74.44 207 LYS A CA 1
ATOM 1455 C C . LYS A 1 207 ? -4.266 -26.984 -2.26 1 74.44 207 LYS A C 1
ATOM 1457 O O . LYS A 1 207 ? -4.727 -27.875 -2.979 1 74.44 207 LYS A O 1
ATOM 1462 N N . VAL A 1 208 ? -3.797 -25.875 -2.678 1 75.25 208 VAL A N 1
ATOM 1463 C CA . VAL A 1 208 ? -3.717 -25.625 -4.113 1 75.25 208 VAL A CA 1
ATOM 1464 C C . VAL A 1 208 ? -2.768 -26.625 -4.766 1 75.25 208 VAL A C 1
ATOM 1466 O O . VAL A 1 208 ? -3.115 -27.266 -5.766 1 75.25 208 VAL A O 1
ATOM 1469 N N . MET A 1 209 ? -1.688 -26.812 -4.176 1 72.62 209 MET A N 1
ATOM 1470 C CA . MET A 1 209 ? -0.704 -27.75 -4.711 1 72.62 209 MET A CA 1
ATOM 1471 C C . MET A 1 209 ? -1.258 -29.172 -4.73 1 72.62 209 MET A C 1
ATOM 1473 O O . MET A 1 209 ? -1.101 -29.891 -5.723 1 72.62 209 MET A O 1
ATOM 1477 N N . ASP A 1 210 ? -1.963 -29.594 -3.629 1 69.81 210 ASP A N 1
ATOM 1478 C CA . ASP A 1 210 ? -2.551 -30.938 -3.535 1 69.81 210 ASP A CA 1
ATOM 1479 C C . ASP A 1 210 ? -3.619 -31.141 -4.605 1 69.81 210 ASP A C 1
ATOM 1481 O O . ASP A 1 210 ? -3.686 -32.188 -5.23 1 69.81 210 ASP A O 1
ATOM 1485 N N . SER A 1 211 ? -4.41 -30.156 -4.723 1 66.62 211 SER A N 1
ATOM 1486 C CA . SER A 1 211 ? -5.484 -30.25 -5.707 1 66.62 211 SER A CA 1
ATOM 1487 C C . SER A 1 211 ? -4.93 -30.328 -7.125 1 66.62 211 SER A C 1
ATOM 1489 O O . SER A 1 211 ? -5.461 -31.062 -7.965 1 66.62 211 SER A O 1
ATOM 1491 N N . LEU A 1 212 ? -3.943 -29.594 -7.289 1 64.75 212 LEU A N 1
ATOM 1492 C CA . LEU A 1 212 ? -3.305 -29.625 -8.602 1 64.75 212 LEU A CA 1
ATOM 1493 C C . LEU A 1 212 ? -2.67 -30.984 -8.875 1 64.75 212 LEU A C 1
ATOM 1495 O O . LEU A 1 212 ? -2.785 -31.516 -9.984 1 64.75 212 LEU A O 1
ATOM 1499 N N . VAL A 1 213 ? -2.076 -31.562 -7.91 1 62.53 213 VAL A N 1
ATOM 1500 C CA . VAL A 1 213 ? -1.479 -32.875 -8.031 1 62.53 213 VAL A CA 1
ATOM 1501 C C . VAL A 1 213 ? -2.566 -33.938 -8.305 1 62.53 213 VAL A C 1
ATOM 1503 O O . VAL A 1 213 ? -2.422 -34.75 -9.195 1 62.53 213 VAL A O 1
ATOM 1506 N N . ASN A 1 214 ? -3.631 -33.875 -7.562 1 61.75 214 ASN A N 1
ATOM 1507 C CA . ASN A 1 214 ? -4.711 -34.844 -7.707 1 61.75 214 ASN A CA 1
ATOM 1508 C C . ASN A 1 214 ? -5.398 -34.719 -9.062 1 61.75 214 ASN A C 1
ATOM 1510 O O . ASN A 1 214 ? -5.785 -35.719 -9.664 1 61.75 214 ASN A O 1
ATOM 1514 N N . GLY A 1 215 ? -5.582 -33.5 -9.516 1 56.09 215 GLY A N 1
ATOM 1515 C CA . GLY A 1 215 ? -6.137 -33.281 -10.844 1 56.09 215 GLY A CA 1
ATOM 1516 C C . GLY A 1 215 ? -5.25 -33.812 -11.953 1 56.09 215 GLY A C 1
ATOM 1517 O O . GLY A 1 215 ? -5.742 -34.375 -12.93 1 56.09 215 GLY A O 1
ATOM 1518 N N . ALA A 1 216 ? -3.957 -33.594 -11.805 1 54.5 216 ALA A N 1
ATOM 1519 C CA . ALA A 1 216 ? -2.992 -34.125 -12.773 1 54.5 216 ALA A CA 1
ATOM 1520 C C . ALA A 1 216 ? -3 -35.625 -12.797 1 54.5 216 ALA A C 1
ATOM 1522 O O . ALA A 1 216 ? -2.914 -36.25 -13.867 1 54.5 216 ALA A O 1
ATOM 1523 N N . LEU A 1 217 ? -3 -36.25 -11.688 1 52.69 217 LEU A N 1
ATOM 1524 C CA . LEU A 1 217 ? -3.047 -37.688 -11.633 1 52.69 217 LEU A CA 1
ATOM 1525 C C . LEU A 1 217 ? -4.266 -38.25 -12.375 1 52.69 217 LEU A C 1
ATOM 1527 O O . LEU A 1 217 ? -4.184 -39.25 -13.055 1 52.69 217 LEU A O 1
ATOM 1531 N N . LYS A 1 218 ? -5.281 -37.562 -12.359 1 52.31 218 LYS A N 1
ATOM 1532 C CA . LYS A 1 218 ? -6.488 -37.969 -13.062 1 52.31 218 LYS A CA 1
ATOM 1533 C C . LYS A 1 218 ? -6.328 -37.812 -14.57 1 52.31 218 LYS A C 1
ATOM 1535 O O . LYS A 1 218 ? -6.863 -38.625 -15.344 1 52.31 218 LYS A O 1
ATOM 1540 N N . SER A 1 219 ? -5.531 -36.812 -15.008 1 47.84 219 SER A N 1
ATOM 1541 C CA . SER A 1 219 ? -5.312 -36.594 -16.438 1 47.84 219 SER A CA 1
ATOM 1542 C C . SER A 1 219 ? -4.191 -37.469 -16.969 1 47.84 219 SER A C 1
ATOM 1544 O O . SER A 1 219 ? -4.18 -37.812 -18.141 1 47.84 219 SER A O 1
ATOM 1546 N N . ALA A 1 220 ? -3.018 -37.656 -16.297 1 47.59 220 ALA A N 1
ATOM 1547 C CA . ALA A 1 220 ? -1.893 -38.5 -16.719 1 47.59 220 ALA A CA 1
ATOM 1548 C C . ALA A 1 220 ? -2.361 -39.875 -17.125 1 47.59 220 ALA A C 1
ATOM 1550 O O . ALA A 1 220 ? -1.753 -40.531 -17.984 1 47.59 220 ALA A O 1
ATOM 1551 N N . THR A 1 221 ? -3.334 -40.469 -16.625 1 45.47 221 THR A N 1
ATOM 1552 C CA . THR A 1 221 ? -3.756 -41.75 -17.203 1 45.47 221 THR A CA 1
ATOM 1553 C C . THR A 1 221 ? -3.895 -41.625 -18.719 1 45.47 221 THR A C 1
ATOM 1555 O O . THR A 1 221 ? -3.68 -42.594 -19.453 1 45.47 221 THR A O 1
ATOM 1558 N N . SER A 1 222 ? -4.008 -40.375 -19.188 1 39.28 222 SER A N 1
ATOM 1559 C CA . SER A 1 222 ? -4.109 -40.25 -20.641 1 39.28 222 SER A CA 1
ATOM 1560 C C . SER A 1 222 ? -2.729 -40.156 -21.281 1 39.28 222 SER A C 1
ATOM 1562 O O . SER A 1 222 ? -2.557 -40.5 -22.453 1 39.28 222 SER A O 1
ATOM 1564 N N . PHE A 1 223 ? -1.675 -39.469 -20.656 1 38.53 223 PHE A N 1
ATOM 1565 C CA . PHE A 1 223 ? -0.336 -39.312 -21.203 1 38.53 223 PHE A CA 1
ATOM 1566 C C . PHE A 1 223 ? 0.435 -40.625 -21.172 1 38.53 223 PHE A C 1
ATOM 1568 O O . PHE A 1 223 ? 1.381 -40.812 -21.938 1 38.53 223 PHE A O 1
ATOM 1575 N N . GLY A 1 224 ? 0.292 -41.438 -20.266 1 43.69 224 GLY A N 1
ATOM 1576 C CA . GLY A 1 224 ? 0.88 -42.781 -20.375 1 43.69 224 GLY A CA 1
ATOM 1577 C C . GLY A 1 224 ? 0.792 -43.375 -21.766 1 43.69 224 GLY A C 1
ATOM 1578 O O . GLY A 1 224 ? 1.638 -44.156 -22.172 1 43.69 224 GLY A O 1
ATOM 1579 N N . ASN A 1 225 ? -0.284 -43.062 -22.453 1 42.97 225 ASN A N 1
ATOM 1580 C CA . ASN A 1 225 ? -0.358 -43.625 -23.797 1 42.97 225 ASN A CA 1
ATOM 1581 C C . ASN A 1 225 ? 0.65 -42.969 -24.734 1 42.97 225 ASN A C 1
ATOM 1583 O O . ASN A 1 225 ? 1.018 -43.562 -25.766 1 42.97 225 ASN A O 1
ATOM 1587 N N . LEU A 1 226 ? 1.035 -41.688 -24.453 1 36.59 226 LEU A N 1
ATOM 1588 C CA . LEU A 1 226 ? 1.952 -41.062 -25.391 1 36.59 226 LEU A CA 1
ATOM 1589 C C . LEU A 1 226 ? 3.377 -41.562 -25.188 1 36.59 226 LEU A C 1
ATOM 1591 O O . LEU A 1 226 ? 4.094 -41.812 -26.156 1 36.59 226 LEU A O 1
ATOM 1595 N N . LEU A 1 227 ? 3.898 -41.594 -23.891 1 41.12 227 LEU A N 1
ATOM 1596 C CA . LEU A 1 227 ? 5.23 -42.125 -23.656 1 41.12 227 LEU A CA 1
ATOM 1597 C C . LEU A 1 227 ? 5.281 -43.625 -24 1 41.12 227 LEU A C 1
ATOM 1599 O O . LEU A 1 227 ? 6.367 -44.188 -24.156 1 41.12 227 LEU A O 1
ATOM 1603 N N . GLY A 1 228 ? 4.215 -44.344 -23.859 1 42.03 228 GLY A N 1
ATOM 1604 C CA . GLY A 1 228 ? 4.27 -45.719 -24.328 1 42.03 228 GLY A CA 1
ATOM 1605 C C . GLY A 1 228 ? 4.785 -45.844 -25.75 1 42.03 228 GLY A C 1
ATOM 1606 O O . GLY A 1 228 ? 5.332 -46.875 -26.125 1 42.03 228 GLY A O 1
ATOM 1607 N N . GLY A 1 229 ? 4.391 -44.844 -26.594 1 37.06 229 GLY A N 1
ATOM 1608 C CA . GLY A 1 229 ? 4.883 -45.031 -27.938 1 37.06 229 GLY A CA 1
ATOM 1609 C C . GLY A 1 229 ? 6.379 -44.812 -28.078 1 37.06 229 GLY A C 1
ATOM 1610 O O . GLY A 1 229 ? 6.98 -45.188 -29.078 1 37.06 229 GLY A O 1
ATOM 1611 N N . VAL A 1 230 ? 6.961 -43.844 -27.219 1 38.09 230 VAL A N 1
ATOM 1612 C CA . VAL A 1 230 ? 8.398 -43.625 -27.391 1 38.09 230 VAL A CA 1
ATOM 1613 C C . VAL A 1 230 ? 9.164 -44.75 -26.688 1 38.09 230 VAL A C 1
ATOM 1615 O O . VAL A 1 230 ? 10.359 -44.938 -26.938 1 38.09 230 VAL A O 1
ATOM 1618 N N . GLY A 1 231 ? 8.531 -45.406 -25.688 1 39.03 231 GLY A N 1
ATOM 1619 C CA . GLY A 1 231 ? 9.188 -46.594 -25.156 1 39.03 231 GLY A CA 1
ATOM 1620 C C . GLY A 1 231 ? 9.539 -47.625 -26.234 1 39.03 231 GLY A C 1
ATOM 1621 O O . GLY A 1 231 ? 10.484 -48.406 -26.078 1 39.03 231 GLY A O 1
ATOM 1622 N N . ASP A 1 232 ? 8.641 -47.781 -27.172 1 37.75 232 ASP A N 1
ATOM 1623 C CA . ASP A 1 232 ? 9 -48.812 -28.141 1 37.75 232 ASP A CA 1
ATOM 1624 C C . ASP A 1 232 ? 10.297 -48.469 -28.875 1 37.75 232 ASP A C 1
ATOM 1626 O O . ASP A 1 232 ? 11.102 -49.344 -29.188 1 37.75 232 ASP A O 1
ATOM 1630 N N . LYS A 1 233 ? 10.516 -47.094 -29.156 1 37.78 233 LYS A N 1
ATOM 1631 C CA . LYS A 1 233 ? 11.727 -46.906 -29.938 1 37.78 233 LYS A CA 1
ATOM 1632 C C . LYS A 1 233 ? 12.953 -46.812 -29.047 1 37.78 233 LYS A C 1
ATOM 1634 O O . LYS A 1 233 ? 14.07 -47.062 -29.484 1 37.78 233 LYS A O 1
ATOM 1639 N N . ALA A 1 234 ? 12.844 -46.312 -27.719 1 35.41 234 ALA A N 1
ATOM 1640 C CA . ALA A 1 234 ? 13.977 -46.406 -26.812 1 35.41 234 ALA A CA 1
ATOM 1641 C C . ALA A 1 234 ? 14.242 -47.844 -26.406 1 35.41 234 ALA A C 1
ATOM 1643 O O . ALA A 1 234 ? 15.273 -48.156 -25.797 1 35.41 234 ALA A O 1
ATOM 1644 N N . LYS A 1 235 ? 13.258 -48.719 -26.422 1 37.75 235 LYS A N 1
ATOM 1645 C CA . LYS A 1 235 ? 13.602 -50.125 -26.297 1 37.75 235 LYS A CA 1
ATOM 1646 C C . LYS A 1 235 ? 14.695 -50.531 -27.281 1 37.75 235 LYS A C 1
ATOM 1648 O O . LYS A 1 235 ? 15.445 -51.469 -27.031 1 37.75 235 LYS A O 1
ATOM 1653 N N . ALA A 1 236 ? 14.578 -49.938 -28.438 1 35.47 236 ALA A N 1
ATOM 1654 C CA . ALA A 1 236 ? 15.547 -50.406 -29.406 1 35.47 236 ALA A CA 1
ATOM 1655 C C . ALA A 1 236 ? 16.969 -50 -29.031 1 35.47 236 ALA A C 1
ATOM 1657 O O . ALA A 1 236 ? 17.938 -50.594 -29.516 1 35.47 236 ALA A O 1
ATOM 1658 N N . LEU A 1 237 ? 17.047 -48.781 -28.359 1 34.94 237 LEU A N 1
ATOM 1659 C CA . LEU A 1 237 ? 18.438 -48.406 -28.141 1 34.94 237 LEU A CA 1
ATOM 1660 C C . LEU A 1 237 ? 18.969 -48.969 -26.828 1 34.94 237 LEU A C 1
ATOM 1662 O O . LEU A 1 237 ? 20.109 -48.75 -26.453 1 34.94 237 LEU A O 1
ATOM 1666 N N . VAL A 1 238 ? 18.016 -49.312 -25.797 1 34.16 238 VAL A N 1
ATOM 1667 C CA . VAL A 1 238 ? 18.594 -49.875 -24.578 1 34.16 238 VAL A CA 1
ATOM 1668 C C . VAL A 1 238 ? 19.125 -51.281 -24.828 1 34.16 238 VAL A C 1
ATOM 1670 O O . VAL A 1 238 ? 18.406 -52.125 -25.359 1 34.16 238 VAL A O 1
ATOM 1673 N N . PRO A 1 239 ? 20.375 -51.5 -24.656 1 35.38 239 PRO A N 1
ATOM 1674 C CA . PRO A 1 239 ? 20.828 -52.875 -24.688 1 35.38 239 PRO A CA 1
ATOM 1675 C C . PRO A 1 239 ? 19.984 -53.781 -23.797 1 35.38 239 PRO A C 1
ATOM 1677 O O . PRO A 1 239 ? 19.25 -53.312 -22.938 1 35.38 239 PRO A O 1
ATOM 1680 N N . GLY A 1 240 ? 20.094 -55.188 -23.688 1 34.25 240 GLY A N 1
ATOM 1681 C CA . GLY A 1 240 ? 19.406 -56.312 -23.094 1 34.25 240 GLY A CA 1
ATOM 1682 C C . GLY A 1 240 ? 19.062 -56.094 -21.625 1 34.25 240 GLY A C 1
ATOM 1683 O O . GLY A 1 240 ? 17.953 -56.406 -21.188 1 34.25 240 GLY A O 1
ATOM 1684 N N . ASP A 1 241 ? 20 -55.906 -20.672 1 35.59 241 ASP A N 1
ATOM 1685 C CA . ASP A 1 241 ? 19.875 -56.125 -19.234 1 35.59 241 ASP A CA 1
ATOM 1686 C C . ASP A 1 241 ? 19.109 -55 -18.562 1 35.59 241 ASP A C 1
ATOM 1688 O O . ASP A 1 241 ? 18.844 -55.062 -17.344 1 35.59 241 ASP A O 1
ATOM 1692 N N . ALA A 1 242 ? 19.047 -53.781 -19.031 1 33.69 242 ALA A N 1
ATOM 1693 C CA . ALA A 1 242 ? 18.578 -52.625 -18.266 1 33.69 242 ALA A CA 1
ATOM 1694 C C . ALA A 1 242 ? 17.047 -52.625 -18.219 1 33.69 242 ALA A C 1
ATOM 1696 O O . ALA A 1 242 ? 16.453 -51.656 -17.703 1 33.69 242 ALA A O 1
ATOM 1697 N N . GLY A 1 243 ? 16.297 -53.594 -18.719 1 36.03 243 GLY A N 1
ATOM 1698 C CA . GLY A 1 243 ? 14.852 -53.75 -18.688 1 36.03 243 GLY A CA 1
ATOM 1699 C C . GLY A 1 243 ? 14.281 -53.75 -17.266 1 36.03 243 GLY A C 1
ATOM 1700 O O . GLY A 1 243 ? 13.086 -53.531 -17.078 1 36.03 243 GLY A O 1
ATOM 1701 N N . ASN A 1 244 ? 14.906 -54.375 -16.344 1 36.34 244 ASN A N 1
ATOM 1702 C CA . ASN A 1 244 ? 14.336 -54.656 -15.023 1 36.34 244 ASN A CA 1
ATOM 1703 C C . ASN A 1 244 ? 14.102 -53.344 -14.25 1 36.34 244 ASN A C 1
ATOM 1705 O O . ASN A 1 244 ? 13.289 -53.312 -13.328 1 36.34 244 ASN A O 1
ATOM 1709 N N . ALA A 1 245 ? 14.961 -52.375 -14.406 1 31.14 245 ALA A N 1
ATOM 1710 C CA . ALA A 1 245 ? 14.93 -51.219 -13.5 1 31.14 245 ALA A CA 1
ATOM 1711 C C . ALA A 1 245 ? 13.711 -50.344 -13.75 1 31.14 245 ALA A C 1
ATOM 1713 O O . ALA A 1 245 ? 13.219 -49.656 -12.844 1 31.14 245 ALA A O 1
ATOM 1714 N N . VAL A 1 246 ? 13.242 -50.25 -14.875 1 33.84 246 VAL A N 1
ATOM 1715 C CA . VAL A 1 246 ? 12.102 -49.406 -15.188 1 33.84 246 VAL A CA 1
ATOM 1716 C C . VAL A 1 246 ? 10.836 -49.969 -14.562 1 33.84 246 VAL A C 1
ATOM 1718 O O . VAL A 1 246 ? 9.828 -49.281 -14.438 1 33.84 246 VAL A O 1
ATOM 1721 N N . LYS A 1 247 ? 10.695 -51.344 -14.344 1 38.38 247 LYS A N 1
ATOM 1722 C CA . LYS A 1 247 ? 9.547 -51.969 -13.711 1 38.38 247 LYS A CA 1
ATOM 1723 C C . LYS A 1 247 ? 9.32 -51.438 -12.305 1 38.38 247 LYS A C 1
ATOM 1725 O O . LYS A 1 247 ? 8.18 -51.312 -11.852 1 38.38 247 LYS A O 1
ATOM 1730 N N . GLY A 1 248 ? 10.422 -51.25 -11.625 1 33.41 248 GLY A N 1
ATOM 1731 C CA . GLY A 1 248 ? 10.305 -50.906 -10.219 1 33.41 248 GLY A CA 1
ATOM 1732 C C . GLY A 1 248 ? 9.688 -49.531 -10 1 33.41 248 GLY A C 1
ATOM 1733 O O . GLY A 1 248 ? 9.195 -49.219 -8.906 1 33.41 248 GLY A O 1
ATOM 1734 N N . LEU A 1 249 ? 10.055 -48.594 -10.859 1 28.33 249 LEU A N 1
ATOM 1735 C CA . LEU A 1 249 ? 9.602 -47.219 -10.547 1 28.33 249 LEU A CA 1
ATOM 1736 C C . LEU A 1 249 ? 8.109 -47.094 -10.805 1 28.33 249 LEU A C 1
ATOM 1738 O O . LEU A 1 249 ? 7.426 -46.312 -10.125 1 28.33 249 LEU A O 1
ATOM 1742 N N . PHE A 1 250 ? 7.52 -47.719 -11.844 1 35.75 250 PHE A N 1
ATOM 1743 C CA . PHE A 1 250 ? 6.09 -47.656 -12.117 1 35.75 250 PHE A CA 1
ATOM 1744 C C . PHE A 1 250 ? 5.375 -48.875 -11.508 1 35.75 250 PHE A C 1
ATOM 1746 O O . PHE A 1 250 ? 4.25 -49.188 -11.898 1 35.75 250 PHE A O 1
ATOM 1753 N N . GLY A 1 251 ? 5.656 -49.125 -10.195 1 29.75 251 GLY A N 1
ATOM 1754 C CA . GLY A 1 251 ? 5.082 -50.219 -9.445 1 29.75 251 GLY A CA 1
ATOM 1755 C C . GLY A 1 251 ? 4.809 -51.438 -10.312 1 29.75 251 GLY A C 1
ATOM 1756 O O . GLY A 1 251 ? 4.215 -51.344 -11.383 1 29.75 251 GLY A O 1
ATOM 1757 N N . LYS A 1 252 ? 5.555 -52.406 -10.227 1 31.72 252 LYS A N 1
ATOM 1758 C CA . LYS A 1 252 ? 5.18 -53.781 -10.523 1 31.72 252 LYS A CA 1
ATOM 1759 C C . LYS A 1 252 ? 4.094 -54.281 -9.578 1 31.72 252 LYS A C 1
ATOM 1761 O O . LYS A 1 252 ? 4.16 -54.031 -8.367 1 31.72 252 LYS A O 1
ATOM 1766 N N . MET B 1 1 ? 2.742 -33.844 -16.125 1 51.41 1 MET B N 1
ATOM 1767 C CA . MET B 1 1 ? 1.561 -33.094 -15.727 1 51.41 1 MET B CA 1
ATOM 1768 C C . MET B 1 1 ? 1.722 -32.5 -14.32 1 51.41 1 MET B C 1
ATOM 1770 O O . MET B 1 1 ? 1.436 -31.344 -14.078 1 51.41 1 MET B O 1
ATOM 1774 N N . ARG B 1 2 ? 2.303 -33.5 -13.43 1 59.62 2 ARG B N 1
ATOM 1775 C CA . ARG B 1 2 ? 2.506 -33.094 -12.039 1 59.62 2 ARG B CA 1
ATOM 1776 C C . ARG B 1 2 ? 3.32 -31.797 -11.953 1 59.62 2 ARG B C 1
ATOM 1778 O O . ARG B 1 2 ? 2.973 -30.891 -11.195 1 59.62 2 ARG B O 1
ATOM 1785 N N . LYS B 1 3 ? 4.211 -31.812 -12.828 1 60.66 3 LYS B N 1
ATOM 1786 C CA . LYS B 1 3 ? 5.152 -30.703 -12.703 1 60.66 3 LYS B CA 1
ATOM 1787 C C . LYS B 1 3 ? 4.535 -29.406 -13.195 1 60.66 3 LYS B C 1
ATOM 1789 O O . LYS B 1 3 ? 4.887 -28.328 -12.711 1 60.66 3 LYS B O 1
ATOM 1794 N N . LEU B 1 4 ? 3.527 -29.609 -14.211 1 59.38 4 LEU B N 1
ATOM 1795 C CA . LEU B 1 4 ? 2.83 -28.438 -14.719 1 59.38 4 LEU B CA 1
ATOM 1796 C C . LEU B 1 4 ? 2.023 -27.766 -13.609 1 59.38 4 LEU B C 1
ATOM 1798 O O . LEU B 1 4 ? 2.01 -26.531 -13.5 1 59.38 4 LEU B O 1
ATOM 1802 N N . LEU B 1 5 ? 1.443 -28.547 -12.93 1 67.31 5 LEU B N 1
ATOM 1803 C CA . LEU B 1 5 ? 0.565 -28.094 -11.859 1 67.31 5 LEU B CA 1
ATOM 1804 C C . LEU B 1 5 ? 1.366 -27.406 -10.75 1 67.31 5 LEU B C 1
ATOM 1806 O O . LEU B 1 5 ? 0.897 -26.453 -10.141 1 67.31 5 LEU B O 1
ATOM 1810 N N . ILE B 1 6 ? 2.572 -27.781 -10.789 1 73.25 6 ILE B N 1
ATOM 1811 C CA . ILE B 1 6 ? 3.434 -27.188 -9.773 1 73.25 6 ILE B CA 1
ATOM 1812 C C . ILE B 1 6 ? 3.732 -25.734 -10.141 1 73.25 6 ILE B C 1
ATOM 1814 O O . ILE B 1 6 ? 3.752 -24.859 -9.266 1 73.25 6 ILE B O 1
ATOM 1818 N N . GLY B 1 7 ? 3.875 -25.406 -11.445 1 76.19 7 GLY B N 1
ATOM 1819 C CA . GLY B 1 7 ? 4.102 -24.047 -11.867 1 76.19 7 GLY B CA 1
ATOM 1820 C C . GLY B 1 7 ? 2.938 -23.125 -11.547 1 76.19 7 GLY B C 1
ATOM 1821 O O . GLY B 1 7 ? 3.137 -22.016 -11.031 1 76.19 7 GLY B O 1
ATOM 1822 N N . ALA B 1 8 ? 1.753 -23.609 -11.805 1 75.75 8 ALA B N 1
ATOM 1823 C CA . ALA B 1 8 ? 0.551 -22.844 -11.508 1 75.75 8 ALA B CA 1
ATOM 1824 C C . ALA B 1 8 ? 0.382 -22.656 -10 1 75.75 8 ALA B C 1
ATOM 1826 O O . ALA B 1 8 ? -0.002 -21.578 -9.539 1 75.75 8 ALA B O 1
ATOM 1827 N N . GLY B 1 9 ? 0.67 -23.719 -9.32 1 79 9 GLY B N 1
ATOM 1828 C CA . GLY B 1 9 ? 0.612 -23.641 -7.871 1 79 9 GLY B CA 1
ATOM 1829 C C . GLY B 1 9 ? 1.557 -22.594 -7.293 1 79 9 GLY B C 1
ATOM 1830 O O . GLY B 1 9 ? 1.191 -21.859 -6.375 1 79 9 GLY B O 1
ATOM 1831 N N . VAL B 1 10 ? 2.707 -22.594 -7.891 1 83.5 10 VAL B N 1
ATOM 1832 C CA . VAL B 1 10 ? 3.705 -21.625 -7.449 1 83.5 10 VAL B CA 1
ATOM 1833 C C . VAL B 1 10 ? 3.191 -20.203 -7.695 1 83.5 10 VAL B C 1
ATOM 1835 O O . VAL B 1 10 ? 3.314 -19.344 -6.832 1 83.5 10 VAL B O 1
ATOM 1838 N N . LEU B 1 11 ? 2.615 -19.984 -8.789 1 84.75 11 LEU B N 1
ATOM 1839 C CA . LEU B 1 11 ? 2.096 -18.672 -9.141 1 84.75 11 LEU B CA 1
ATOM 1840 C C . LEU B 1 11 ? 1.005 -18.234 -8.172 1 84.75 11 LEU B C 1
ATOM 1842 O O . LEU B 1 11 ? 1.022 -17.094 -7.676 1 84.75 11 LEU B O 1
ATOM 1846 N N . VAL B 1 12 ? 0.151 -19.141 -7.902 1 83.75 12 VAL B N 1
ATOM 1847 C CA . VAL B 1 12 ? -0.953 -18.844 -6.992 1 83.75 12 VAL B CA 1
ATOM 1848 C C . VAL B 1 12 ? -0.409 -18.562 -5.594 1 83.75 12 VAL B C 1
ATOM 1850 O O . VAL B 1 12 ? -0.851 -17.609 -4.926 1 83.75 12 VAL B O 1
ATOM 1853 N N . THR B 1 13 ? 0.51 -19.312 -5.199 1 83.12 13 THR B N 1
ATOM 1854 C CA . THR B 1 13 ? 1.118 -19.141 -3.887 1 83.12 13 THR B CA 1
ATOM 1855 C C . THR B 1 13 ? 1.773 -17.766 -3.771 1 83.12 13 THR B C 1
ATOM 1857 O O . THR B 1 13 ? 1.65 -17.094 -2.744 1 83.12 13 THR B O 1
ATOM 1860 N N . VAL B 1 14 ? 2.475 -17.344 -4.781 1 87.06 14 VAL B N 1
ATOM 1861 C CA . VAL B 1 14 ? 3.133 -16.047 -4.805 1 87.06 14 VAL B CA 1
ATOM 1862 C C . VAL B 1 14 ? 2.09 -14.93 -4.688 1 87.06 14 VAL B C 1
ATOM 1864 O O . VAL B 1 14 ? 2.236 -14.016 -3.873 1 87.06 14 VAL B O 1
ATOM 1867 N N . VAL B 1 15 ? 1.037 -15.008 -5.398 1 87.69 15 VAL B N 1
ATOM 1868 C CA . VAL B 1 15 ? 0.023 -13.961 -5.434 1 87.69 15 VAL B CA 1
ATOM 1869 C C . VAL B 1 15 ? -0.718 -13.914 -4.102 1 87.69 15 VAL B C 1
ATOM 1871 O O . VAL B 1 15 ? -0.928 -12.836 -3.537 1 87.69 15 VAL B O 1
ATOM 1874 N N . ILE B 1 16 ? -0.996 -15.086 -3.602 1 85.56 16 ILE B N 1
ATOM 1875 C CA . ILE B 1 16 ? -1.688 -15.164 -2.318 1 85.56 16 ILE B CA 1
ATOM 1876 C C . ILE B 1 16 ? -0.766 -14.672 -1.205 1 85.56 16 ILE B C 1
ATOM 1878 O O . ILE B 1 16 ? -1.193 -13.922 -0.324 1 85.56 16 ILE B O 1
ATOM 1882 N N . GLY B 1 17 ? 0.41 -15.125 -1.265 1 84.62 17 GLY B N 1
ATOM 1883 C CA . GLY B 1 17 ? 1.379 -14.648 -0.294 1 84.62 17 GLY B CA 1
ATOM 1884 C C . GLY B 1 17 ? 1.535 -13.133 -0.306 1 84.62 17 GLY B C 1
ATOM 1885 O O . GLY B 1 17 ? 1.567 -12.5 0.751 1 84.62 17 GLY B O 1
ATOM 1886 N N . ALA B 1 18 ? 1.645 -12.578 -1.462 1 88 18 ALA B N 1
ATOM 1887 C CA . ALA B 1 18 ? 1.759 -11.133 -1.61 1 88 18 ALA B CA 1
ATOM 1888 C C . ALA B 1 18 ? 0.515 -10.43 -1.078 1 88 18 ALA B C 1
ATOM 1890 O O . ALA B 1 18 ? 0.618 -9.414 -0.386 1 88 18 ALA B O 1
ATOM 1891 N N . ALA B 1 19 ? -0.607 -10.922 -1.419 1 88.12 19 ALA B N 1
ATOM 1892 C CA . ALA B 1 19 ? -1.86 -10.336 -0.951 1 88.12 19 ALA B CA 1
ATOM 1893 C C . ALA B 1 19 ? -1.938 -10.352 0.573 1 88.12 19 ALA B C 1
ATOM 1895 O O . ALA B 1 19 ? -2.287 -9.344 1.192 1 88.12 19 ALA B O 1
ATOM 1896 N N . VAL B 1 20 ? -1.61 -11.453 1.129 1 84.88 20 VAL B N 1
ATOM 1897 C CA . VAL B 1 20 ? -1.643 -11.594 2.58 1 84.88 20 VAL B CA 1
ATOM 1898 C C . VAL B 1 20 ? -0.639 -10.633 3.217 1 84.88 20 VAL B C 1
ATOM 1900 O O . VAL B 1 20 ? -0.949 -9.969 4.207 1 84.88 20 VAL B O 1
ATOM 1903 N N . PHE B 1 21 ? 0.514 -10.555 2.666 1 85.19 21 PHE B N 1
ATOM 1904 C CA . PHE B 1 21 ? 1.535 -9.641 3.156 1 85.19 21 PHE B CA 1
ATOM 1905 C C . PHE B 1 21 ? 1.039 -8.195 3.102 1 85.19 21 PHE B C 1
ATOM 1907 O O . PHE B 1 21 ? 1.174 -7.453 4.074 1 85.19 21 PHE B O 1
ATOM 1914 N N . LEU B 1 22 ? 0.495 -7.832 2.021 1 88.25 22 LEU B N 1
ATOM 1915 C CA . LEU B 1 22 ? 0.001 -6.473 1.835 1 88.25 22 LEU B CA 1
ATOM 1916 C C . LEU B 1 22 ? -1.085 -6.145 2.854 1 88.25 22 LEU B C 1
ATOM 1918 O O . LEU B 1 22 ? -1.044 -5.094 3.494 1 88.25 22 LEU B O 1
ATOM 1922 N N . LEU B 1 23 ? -1.993 -6.996 2.998 1 86.88 23 LEU B N 1
ATOM 1923 C CA . LEU B 1 23 ? -3.113 -6.75 3.9 1 86.88 23 LEU B CA 1
ATOM 1924 C C . LEU B 1 23 ? -2.65 -6.758 5.355 1 86.88 23 LEU B C 1
ATOM 1926 O O . LEU B 1 23 ? -3.211 -6.043 6.191 1 86.88 23 LEU B O 1
ATOM 1930 N N . SER B 1 24 ? -1.619 -7.512 5.617 1 86.75 24 SER B N 1
ATOM 1931 C CA . SER B 1 24 ? -1.093 -7.594 6.977 1 86.75 24 SER B CA 1
ATOM 1932 C C . SER B 1 24 ? -0.147 -6.438 7.277 1 86.75 24 SER B C 1
ATOM 1934 O O . SER B 1 24 ? 0.096 -6.109 8.438 1 86.75 24 SER B O 1
ATOM 1936 N N . SER B 1 25 ? 0.361 -5.871 6.258 1 89.56 25 SER B N 1
ATOM 1937 C CA . SER B 1 25 ? 1.384 -4.844 6.438 1 89.56 25 SER B CA 1
ATOM 1938 C C . SER B 1 25 ? 0.87 -3.471 6.023 1 89.56 25 SER B C 1
ATOM 1940 O O . SER B 1 25 ? 1.65 -2.527 5.879 1 89.56 25 SER B O 1
ATOM 1942 N N . LEU B 1 26 ? -0.334 -3.354 5.867 1 91.88 26 LEU B N 1
ATOM 1943 C CA . LEU B 1 26 ? -0.913 -2.115 5.359 1 91.88 26 LEU B CA 1
ATOM 1944 C C . LEU B 1 26 ? -0.585 -0.942 6.277 1 91.88 26 LEU B C 1
ATOM 1946 O O . LEU B 1 26 ? -0.166 0.119 5.812 1 91.88 26 LEU B O 1
ATOM 1950 N N . ASP B 1 27 ? -0.78 -1.108 7.562 1 94.5 27 ASP B N 1
ATOM 1951 C CA . ASP B 1 27 ? -0.501 -0.056 8.531 1 94.5 27 ASP B CA 1
ATOM 1952 C C . ASP B 1 27 ? 0.958 0.387 8.461 1 94.5 27 ASP B C 1
ATOM 1954 O O . ASP B 1 27 ? 1.248 1.585 8.445 1 94.5 27 ASP B O 1
ATOM 1958 N N . THR B 1 28 ? 1.78 -0.609 8.328 1 94 28 THR B N 1
ATOM 1959 C CA . THR B 1 28 ? 3.213 -0.335 8.281 1 94 28 THR B CA 1
ATOM 1960 C C . THR B 1 28 ? 3.588 0.372 6.984 1 94 28 THR B C 1
ATOM 1962 O O . THR B 1 28 ? 4.402 1.296 6.984 1 94 28 THR B O 1
ATOM 1965 N N . ILE B 1 29 ? 3.01 -0.046 5.922 1 91.69 29 ILE B N 1
ATOM 1966 C CA . ILE B 1 29 ? 3.283 0.554 4.621 1 91.69 29 ILE B CA 1
ATOM 1967 C C . ILE B 1 29 ? 2.834 2.014 4.621 1 91.69 29 ILE B C 1
ATOM 1969 O O . ILE B 1 29 ? 3.586 2.9 4.207 1 91.69 29 ILE B O 1
ATOM 1973 N N . VAL B 1 30 ? 1.656 2.291 5.125 1 95 30 VAL B N 1
ATOM 1974 C CA . VAL B 1 30 ? 1.122 3.648 5.172 1 95 30 VAL B CA 1
ATOM 1975 C C . VAL B 1 30 ? 1.983 4.512 6.09 1 95 30 VAL B C 1
ATOM 1977 O O . VAL B 1 30 ? 2.287 5.664 5.766 1 95 30 VAL B O 1
ATOM 1980 N N . LYS B 1 31 ? 2.332 3.953 7.199 1 96.5 31 LYS B N 1
ATOM 1981 C CA . LYS B 1 31 ? 3.219 4.664 8.117 1 96.5 31 LYS B CA 1
ATOM 1982 C C . LYS B 1 31 ? 4.492 5.117 7.406 1 96.5 31 LYS B C 1
ATOM 1984 O O . LYS B 1 31 ? 4.867 6.289 7.48 1 96.5 31 LYS B O 1
ATOM 1989 N N . LYS B 1 32 ? 5.094 4.242 6.719 1 95.19 32 LYS B N 1
ATOM 1990 C CA . LYS B 1 32 ? 6.348 4.543 6.031 1 95.19 32 LYS B CA 1
ATOM 1991 C C . LYS B 1 32 ? 6.137 5.59 4.938 1 95.19 32 LYS B C 1
ATOM 1993 O O . LYS B 1 32 ? 6.969 6.48 4.762 1 95.19 32 LYS B O 1
ATOM 1998 N N . VAL B 1 33 ? 5.062 5.48 4.223 1 93.75 33 VAL B N 1
ATOM 1999 C CA . VAL B 1 33 ? 4.766 6.434 3.156 1 93.75 33 VAL B CA 1
ATOM 2000 C C . VAL B 1 33 ? 4.578 7.828 3.744 1 93.75 33 VAL B C 1
ATOM 2002 O O . VAL B 1 33 ? 5.113 8.805 3.215 1 93.75 33 VAL B O 1
ATOM 2005 N N . ILE B 1 34 ? 3.861 7.93 4.832 1 95.88 34 ILE B N 1
ATOM 2006 C CA . ILE B 1 34 ? 3.646 9.219 5.473 1 95.88 34 ILE B CA 1
ATOM 2007 C C . ILE B 1 34 ? 4.988 9.805 5.91 1 95.88 34 ILE B C 1
ATOM 2009 O O . ILE B 1 34 ? 5.25 10.992 5.703 1 95.88 34 ILE B O 1
ATOM 2013 N N . GLU B 1 35 ? 5.793 8.977 6.512 1 97.75 35 GLU B N 1
ATOM 2014 C CA . GLU B 1 35 ? 7.102 9.438 6.973 1 97.75 35 GLU B CA 1
ATOM 2015 C C . GLU B 1 35 ? 7.973 9.891 5.805 1 97.75 35 GLU B C 1
ATOM 2017 O O . GLU B 1 35 ? 8.602 10.945 5.867 1 97.75 35 GLU B O 1
ATOM 2022 N N . ASP B 1 36 ? 7.953 9.164 4.781 1 95.38 36 ASP B N 1
ATOM 2023 C CA . ASP B 1 36 ? 8.781 9.484 3.623 1 95.38 36 ASP B CA 1
ATOM 2024 C C . ASP B 1 36 ? 8.273 10.742 2.912 1 95.38 36 ASP B C 1
ATOM 2026 O O . ASP B 1 36 ? 9.031 11.688 2.697 1 95.38 36 ASP B O 1
ATOM 2030 N N . VAL B 1 37 ? 7.031 10.773 2.572 1 91.12 37 VAL B N 1
ATOM 2031 C CA . VAL B 1 37 ? 6.445 11.898 1.857 1 91.12 37 VAL B CA 1
ATOM 2032 C C . VAL B 1 37 ? 6.48 13.148 2.742 1 91.12 37 VAL B C 1
ATOM 2034 O O . VAL B 1 37 ? 6.82 14.234 2.277 1 91.12 37 VAL B O 1
ATOM 2037 N N . GLY B 1 38 ? 6.098 12.93 3.986 1 94.38 38 GLY B N 1
ATOM 2038 C CA . GLY B 1 38 ? 6.137 14.047 4.91 1 94.38 38 GLY B CA 1
ATOM 2039 C C . GLY B 1 38 ? 7.512 14.68 5.027 1 94.38 38 GLY B C 1
ATOM 2040 O O . GLY B 1 38 ? 7.645 15.906 5.043 1 94.38 38 GLY B O 1
ATOM 2041 N N . SER B 1 39 ? 8.508 13.805 5.105 1 97.06 39 SER B N 1
ATOM 2042 C CA . SER B 1 39 ? 9.867 14.312 5.223 1 97.06 39 SER B CA 1
ATOM 2043 C C . SER B 1 39 ? 10.297 15.039 3.953 1 97.06 39 SER B C 1
ATOM 2045 O O . SER B 1 39 ? 10.984 16.062 4.02 1 97.06 39 SER B O 1
ATOM 2047 N N . GLN B 1 40 ? 9.883 14.586 2.861 1 92.88 40 GLN B N 1
ATOM 2048 C CA . GLN B 1 40 ? 10.195 15.234 1.591 1 92.88 40 GLN B CA 1
ATOM 2049 C C . GLN B 1 40 ? 9.492 16.578 1.478 1 92.88 40 GLN B C 1
ATOM 2051 O O . GLN B 1 40 ? 10.102 17.578 1.063 1 92.88 40 GLN B O 1
ATOM 2056 N N . VAL B 1 41 ? 8.266 16.625 1.87 1 89.12 41 VAL B N 1
ATOM 2057 C CA . VAL B 1 41 ? 7.438 17.828 1.731 1 89.12 41 VAL B CA 1
ATOM 2058 C C . VAL B 1 41 ? 7.922 18.906 2.697 1 89.12 41 VAL B C 1
ATOM 2060 O O . VAL B 1 41 ? 8.016 20.078 2.33 1 89.12 41 VAL B O 1
ATOM 2063 N N . THR B 1 42 ? 8.281 18.531 3.936 1 92.94 42 THR B N 1
ATOM 2064 C CA . THR B 1 42 ? 8.57 19.5 4.98 1 92.94 42 THR B CA 1
ATOM 2065 C C . THR B 1 42 ? 10.055 19.828 5.023 1 92.94 42 THR B C 1
ATOM 2067 O O . THR B 1 42 ? 10.469 20.812 5.641 1 92.94 42 THR B O 1
ATOM 2070 N N . GLY B 1 43 ? 10.875 18.922 4.461 1 95.19 43 GLY B N 1
ATOM 2071 C CA . GLY B 1 43 ? 12.32 19.141 4.457 1 95.19 43 GLY B CA 1
ATOM 2072 C C . GLY B 1 43 ? 12.977 18.75 5.77 1 95.19 43 GLY B C 1
ATOM 2073 O O . GLY B 1 43 ? 14.172 19 5.965 1 95.19 43 GLY B O 1
ATOM 2074 N N . VAL B 1 44 ? 12.219 18.297 6.715 1 96.56 44 VAL B N 1
ATOM 2075 C CA . VAL B 1 44 ? 12.719 17.812 7.996 1 96.56 44 VAL B CA 1
ATOM 2076 C C . VAL B 1 44 ? 12.125 16.438 8.297 1 96.56 44 VAL B C 1
ATOM 2078 O O . VAL B 1 44 ? 11.195 16 7.621 1 96.56 44 VAL B O 1
ATOM 2081 N N . LYS B 1 45 ? 12.664 15.781 9.281 1 97.81 45 LYS B N 1
ATOM 2082 C CA . LYS B 1 45 ? 12.227 14.422 9.586 1 97.81 45 LYS B CA 1
ATOM 2083 C C . LYS B 1 45 ? 10.789 14.406 10.094 1 97.81 45 LYS B C 1
ATOM 2085 O O . LYS B 1 45 ? 10.438 15.164 11 1 97.81 45 LYS B O 1
ATOM 2090 N N . VAL B 1 46 ? 9.93 13.609 9.508 1 97.38 46 VAL B N 1
ATOM 2091 C CA . VAL B 1 46 ? 8.57 13.336 9.961 1 97.38 46 VAL B CA 1
ATOM 2092 C C . VAL B 1 46 ? 8.477 11.898 10.484 1 97.38 46 VAL B C 1
ATOM 2094 O O . VAL B 1 46 ? 8.961 10.969 9.836 1 97.38 46 VAL B O 1
ATOM 2097 N N . SER B 1 47 ? 7.945 11.758 11.688 1 97.62 47 SER B N 1
ATOM 2098 C CA . SER B 1 47 ? 7.785 10.445 12.289 1 97.62 47 SER B CA 1
ATOM 2099 C C . SER B 1 47 ? 6.332 10.188 12.68 1 97.62 47 SER B C 1
ATOM 2101 O O . SER B 1 47 ? 5.594 11.117 13 1 97.62 47 SER B O 1
ATOM 2103 N N . VAL B 1 48 ? 5.961 8.906 12.562 1 97.56 48 VAL B N 1
ATOM 2104 C CA . VAL B 1 48 ? 4.609 8.484 12.914 1 97.56 48 VAL B CA 1
ATOM 2105 C C . VAL B 1 48 ? 4.676 7.371 13.953 1 97.56 48 VAL B C 1
ATOM 2107 O O . VAL B 1 48 ? 5.449 6.422 13.805 1 97.56 48 VAL B O 1
ATOM 2110 N N . GLY B 1 49 ? 3.906 7.52 15.016 1 97.19 49 GLY B N 1
ATOM 2111 C CA . GLY B 1 49 ? 3.836 6.469 16.031 1 97.19 49 GLY B CA 1
ATOM 2112 C C . GLY B 1 49 ? 3.096 5.234 15.547 1 97.19 49 GLY B C 1
ATOM 2113 O O . GLY B 1 49 ? 3.672 4.145 15.484 1 97.19 49 GLY B O 1
ATOM 2114 N N . ALA B 1 50 ? 1.832 5.445 15.203 1 97.12 50 ALA B N 1
ATOM 2115 C CA . ALA B 1 50 ? 1.002 4.32 14.789 1 97.12 50 ALA B CA 1
ATOM 2116 C C . ALA B 1 50 ? 0.023 4.738 13.695 1 97.12 50 ALA B C 1
ATOM 2118 O O . ALA B 1 50 ? -0.369 5.902 13.617 1 97.12 50 ALA B O 1
ATOM 2119 N N . VAL B 1 51 ? -0.289 3.783 12.859 1 96.75 51 VAL B N 1
ATOM 2120 C CA . VAL B 1 51 ? -1.325 3.918 11.844 1 96.75 51 VAL B CA 1
ATOM 2121 C C . VAL B 1 51 ? -2.295 2.74 11.93 1 96.75 51 VAL B C 1
ATOM 2123 O O . VAL B 1 51 ? -1.883 1.609 12.195 1 96.75 51 VAL B O 1
ATOM 2126 N N . LYS B 1 52 ? -3.529 3.025 11.828 1 96.62 52 LYS B N 1
ATOM 2127 C CA . LYS B 1 52 ? -4.566 2.002 11.734 1 96.62 52 LYS B CA 1
ATOM 2128 C C . LYS B 1 52 ? -5.457 2.232 10.516 1 96.62 52 LYS B C 1
ATOM 2130 O O . LYS B 1 52 ? -6.082 3.287 10.391 1 96.62 52 LYS B O 1
ATOM 2135 N N . ILE B 1 53 ? -5.516 1.234 9.688 1 94.75 53 ILE B N 1
ATOM 2136 C CA . ILE B 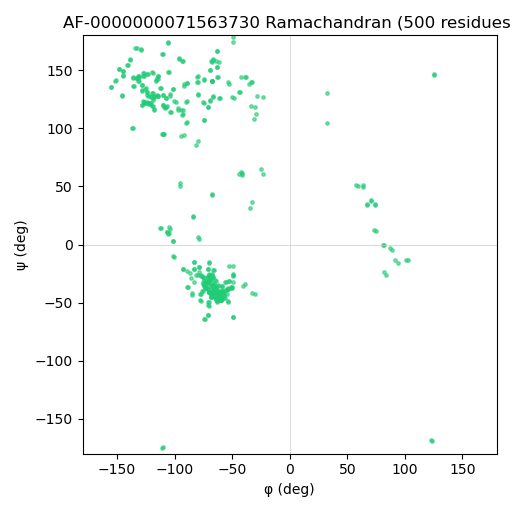1 53 ? -6.293 1.353 8.453 1 94.75 53 ILE B CA 1
ATOM 2137 C C . ILE B 1 53 ? -7.418 0.323 8.453 1 94.75 53 ILE B C 1
ATOM 2139 O O . ILE B 1 53 ? -7.191 -0.857 8.734 1 94.75 53 ILE B O 1
ATOM 2143 N N . SER B 1 54 ? -8.625 0.751 8.234 1 94.56 54 SER B N 1
ATOM 2144 C CA . SER B 1 54 ? -9.773 -0.1 7.926 1 94.56 54 SER B CA 1
ATOM 2145 C C . SER B 1 54 ? -10.211 0.066 6.473 1 94.56 54 SER B C 1
ATOM 2147 O O . SER B 1 54 ? -11.039 0.925 6.164 1 94.56 54 SER B O 1
ATOM 2149 N N . LEU B 1 55 ? -9.727 -0.794 5.641 1 90.38 55 LEU B N 1
ATOM 2150 C CA . LEU B 1 55 ? -9.922 -0.641 4.203 1 90.38 55 LEU B CA 1
ATOM 2151 C C . LEU B 1 55 ? -11.398 -0.76 3.844 1 90.38 55 LEU B C 1
ATOM 2153 O O . LEU B 1 55 ? -11.914 0.013 3.027 1 90.38 55 LEU B O 1
ATOM 2157 N N . SER B 1 56 ? -12.094 -1.687 4.469 1 92.25 56 SER B N 1
ATOM 2158 C CA . SER B 1 56 ? -13.492 -1.947 4.129 1 92.25 56 SER B CA 1
ATOM 2159 C C . SER B 1 56 ? -14.383 -0.768 4.504 1 92.25 56 SER B C 1
ATOM 2161 O O . SER B 1 56 ? -15.398 -0.52 3.854 1 92.25 56 SER B O 1
ATOM 2163 N N . GLU B 1 57 ? -13.898 -0.036 5.488 1 94 57 GLU B N 1
ATOM 2164 C CA . GLU B 1 57 ? -14.695 1.088 5.973 1 94 57 GLU B CA 1
ATOM 2165 C C . GLU B 1 57 ? -14.188 2.41 5.406 1 94 57 GLU B C 1
ATOM 2167 O O . GLU B 1 57 ? -14.836 3.449 5.562 1 94 57 GLU B O 1
ATOM 2172 N N . GLY B 1 58 ? -13.102 2.418 4.809 1 94.19 58 GLY B N 1
ATOM 2173 C CA . GLY B 1 58 ? -12.484 3.645 4.324 1 94.19 58 GLY B CA 1
ATOM 2174 C C . GLY B 1 58 ? -12.039 4.57 5.441 1 94.19 58 GLY B C 1
ATOM 2175 O O . GLY B 1 58 ? -12.164 5.789 5.328 1 94.19 58 GLY B O 1
ATOM 2176 N N . LYS B 1 59 ? -11.609 3.967 6.477 1 96.38 59 LYS B N 1
ATOM 2177 C CA . LYS B 1 59 ? -11.219 4.77 7.633 1 96.38 59 LYS B CA 1
ATOM 2178 C C . LYS B 1 59 ? -9.742 4.555 7.977 1 96.38 59 LYS B C 1
ATOM 2180 O O . LYS B 1 59 ? -9.188 3.484 7.719 1 96.38 59 LYS B O 1
ATOM 2185 N N . GLY B 1 60 ? -9.125 5.594 8.492 1 96.25 60 GLY B N 1
ATOM 2186 C CA . GLY B 1 60 ? -7.75 5.547 8.969 1 96.25 60 GLY B CA 1
ATOM 2187 C C . GLY B 1 60 ? -7.492 6.492 10.125 1 96.25 60 GLY B C 1
ATOM 2188 O O . GLY B 1 60 ? -8.188 7.5 10.281 1 96.25 60 GLY B O 1
ATOM 2189 N N . SER B 1 61 ? -6.555 6.074 10.906 1 97.25 61 SER B N 1
ATOM 2190 C CA . SER B 1 61 ? -6.105 6.949 11.984 1 97.25 61 SER B CA 1
ATOM 2191 C C . SER B 1 61 ? -4.586 6.957 12.094 1 97.25 61 SER B C 1
ATOM 2193 O O . SER B 1 61 ? -3.932 5.945 11.828 1 97.25 61 SER B O 1
ATOM 2195 N N . ILE B 1 62 ? -4.082 8.062 12.406 1 97.12 62 ILE B N 1
ATOM 2196 C CA . ILE B 1 62 ? -2.652 8.273 12.602 1 97.12 62 ILE B CA 1
ATOM 2197 C C . ILE B 1 62 ? -2.404 8.852 13.992 1 97.12 62 ILE B C 1
ATOM 2199 O O . ILE B 1 62 ? -3.059 9.812 14.398 1 97.12 62 ILE B O 1
ATOM 2203 N N . SER B 1 63 ? -1.521 8.234 14.719 1 96.81 63 SER B N 1
ATOM 2204 C CA . SER B 1 63 ? -1.176 8.758 16.031 1 96.81 63 SER B CA 1
ATOM 2205 C C . SER B 1 63 ? 0.331 8.938 16.188 1 96.81 63 SER B C 1
ATOM 2207 O O . SER B 1 63 ? 1.111 8.188 15.586 1 96.81 63 SER B O 1
ATOM 2209 N N . GLY B 1 64 ? 0.69 9.938 16.953 1 95.56 64 GLY B N 1
ATOM 2210 C CA . GLY B 1 64 ? 2.094 10.164 17.25 1 95.56 64 GLY B CA 1
ATOM 2211 C C . GLY B 1 64 ? 2.873 10.734 16.078 1 95.56 64 GLY B C 1
ATOM 2212 O O . GLY B 1 64 ? 4.039 10.383 15.883 1 95.56 64 GLY B O 1
ATOM 2213 N N . LEU B 1 65 ? 2.193 11.555 15.305 1 96.25 65 LEU B N 1
ATOM 2214 C CA . LEU B 1 65 ? 2.885 12.203 14.195 1 96.25 65 LEU B CA 1
ATOM 2215 C C . LEU B 1 65 ? 3.691 13.398 14.688 1 96.25 65 LEU B C 1
ATOM 2217 O O . LEU B 1 65 ? 3.178 14.242 15.43 1 96.25 65 LEU B O 1
ATOM 2221 N N . THR B 1 66 ? 5.008 13.422 14.281 1 96.44 66 THR B N 1
ATOM 2222 C CA . THR B 1 66 ? 5.871 14.539 14.656 1 96.44 66 THR B CA 1
ATOM 2223 C C . THR B 1 66 ? 6.629 15.062 13.438 1 96.44 66 THR B C 1
ATOM 2225 O O . THR B 1 66 ? 7.016 14.297 12.555 1 96.44 66 THR B O 1
ATOM 2228 N N . VAL B 1 67 ? 6.742 16.328 13.406 1 96.06 67 VAL B N 1
ATOM 2229 C CA . VAL B 1 67 ? 7.598 17.031 12.453 1 96.06 67 VAL B CA 1
ATOM 2230 C C . VAL B 1 67 ? 8.789 17.641 13.18 1 96.06 67 VAL B C 1
ATOM 2232 O O . VAL B 1 67 ? 8.617 18.484 14.062 1 96.06 67 VAL B O 1
ATOM 2235 N N . ALA B 1 68 ? 9.945 17.25 12.812 1 97.38 68 ALA B N 1
ATOM 2236 C CA . ALA B 1 68 ? 11.156 17.688 13.492 1 97.38 68 ALA B CA 1
ATOM 2237 C C . ALA B 1 68 ? 11.398 19.188 13.258 1 97.38 68 ALA B C 1
ATOM 2239 O O . ALA B 1 68 ? 10.883 19.75 12.297 1 97.38 68 ALA B O 1
ATOM 2240 N N . ASN B 1 69 ? 12.164 19.719 14.203 1 95.88 69 ASN B N 1
ATOM 2241 C CA . ASN B 1 69 ? 12.633 21.094 14.023 1 95.88 69 ASN B CA 1
ATOM 2242 C C . ASN B 1 69 ? 13.742 21.172 12.977 1 95.88 69 ASN B C 1
ATOM 2244 O O . ASN B 1 69 ? 14.578 20.266 12.883 1 95.88 69 ASN B O 1
ATOM 2248 N N . PRO B 1 70 ? 13.695 22.25 12.18 1 95.75 70 PRO B N 1
ATOM 2249 C CA . PRO B 1 70 ? 14.828 22.438 11.266 1 95.75 70 PRO B CA 1
ATOM 2250 C C . PRO B 1 70 ? 16.156 22.625 11.992 1 95.75 70 PRO B C 1
ATOM 2252 O O . PRO B 1 70 ? 16.172 22.984 13.18 1 95.75 70 PRO B O 1
ATOM 2255 N N . PRO B 1 71 ? 17.281 22.297 11.18 1 94.38 71 PRO B N 1
ATOM 2256 C CA . PRO B 1 71 ? 18.578 22.594 11.789 1 94.38 71 PRO B CA 1
ATOM 2257 C C . PRO B 1 71 ? 18.688 24.031 12.266 1 94.38 71 PRO B C 1
ATOM 2259 O O . PRO B 1 71 ? 18.219 24.953 11.594 1 94.38 71 PRO B O 1
ATOM 2262 N N . GLY B 1 72 ? 19.297 24.281 13.445 1 92.12 72 GLY B N 1
ATOM 2263 C CA . GLY B 1 72 ? 19.469 25.609 13.992 1 92.12 72 GLY B CA 1
ATOM 2264 C C . GLY B 1 72 ? 18.469 25.953 15.078 1 92.12 72 GLY B C 1
ATOM 2265 O O . GLY B 1 72 ? 18.609 26.953 15.773 1 92.12 72 GLY B O 1
ATOM 2266 N N . PHE B 1 73 ? 17.453 25.188 15.219 1 92.44 73 PHE B N 1
ATOM 2267 C CA . PHE B 1 73 ? 16.453 25.359 16.266 1 92.44 73 PHE B CA 1
ATOM 2268 C C . PHE B 1 73 ? 16.547 24.234 17.297 1 92.44 73 PHE B C 1
ATOM 2270 O O . PHE B 1 73 ? 17.531 23.469 17.297 1 92.44 73 PHE B O 1
ATOM 2277 N N . SER B 1 74 ? 15.617 24.203 18.25 1 89.94 74 SER B N 1
ATOM 2278 C CA . SER B 1 74 ? 15.688 23.203 19.328 1 89.94 74 SER B CA 1
ATOM 2279 C C . SER B 1 74 ? 15.555 21.797 18.781 1 89.94 74 SER B C 1
ATOM 2281 O O . SER B 1 74 ? 15.133 21.609 17.625 1 89.94 74 SER B O 1
ATOM 2283 N N . SER B 1 75 ? 15.883 20.781 19.641 1 89.06 75 SER B N 1
ATOM 2284 C CA . SER B 1 75 ? 15.812 19.391 19.219 1 89.06 75 SER B CA 1
ATOM 2285 C C . SER B 1 75 ? 14.391 18.859 19.344 1 89.06 75 SER B C 1
ATOM 2287 O O . SER B 1 75 ? 14.07 17.797 18.812 1 89.06 75 SER B O 1
ATOM 2289 N N . ASP B 1 76 ? 13.57 19.609 20.094 1 92.56 76 ASP B N 1
ATOM 2290 C CA . ASP B 1 76 ? 12.18 19.188 20.203 1 92.56 76 ASP B CA 1
ATOM 2291 C C . ASP B 1 76 ? 11.445 19.359 18.875 1 92.56 76 ASP B C 1
ATOM 2293 O O . ASP B 1 76 ? 11.781 20.234 18.094 1 92.56 76 ASP B O 1
ATOM 2297 N N . PRO B 1 77 ? 10.477 18.516 18.656 1 95.25 77 PRO B N 1
ATOM 2298 C CA . PRO B 1 77 ? 9.742 18.641 17.391 1 95.25 77 PRO B CA 1
ATOM 2299 C C . PRO B 1 77 ? 9.016 19.984 17.266 1 95.25 77 PRO B C 1
ATOM 2301 O O . PRO B 1 77 ? 8.516 20.516 18.266 1 95.25 77 PRO B O 1
ATOM 2304 N N . ALA B 1 78 ? 9.008 20.469 16.016 1 92.81 78 ALA B N 1
ATOM 2305 C CA . ALA B 1 78 ? 8.305 21.719 15.734 1 92.81 78 ALA B CA 1
ATOM 2306 C C . ALA B 1 78 ? 6.793 21.531 15.805 1 92.81 78 ALA B C 1
ATOM 2308 O O . ALA B 1 78 ? 6.066 22.438 16.219 1 92.81 78 ALA B O 1
ATOM 2309 N N . ILE B 1 79 ? 6.348 20.406 15.336 1 92 79 ILE B N 1
ATOM 2310 C CA . ILE B 1 79 ? 4.922 20.109 15.297 1 92 79 ILE B CA 1
ATOM 2311 C C . ILE B 1 79 ? 4.684 18.688 15.781 1 92 79 ILE B C 1
ATOM 2313 O O . ILE B 1 79 ? 5.426 17.766 15.422 1 92 79 ILE B O 1
ATOM 2317 N N . ARG B 1 80 ? 3.693 18.5 16.594 1 93.44 80 ARG B N 1
ATOM 2318 C CA . ARG B 1 80 ? 3.221 17.172 16.984 1 93.44 80 ARG B CA 1
ATOM 2319 C C . ARG B 1 80 ? 1.699 17.141 17.078 1 93.44 80 ARG B C 1
ATOM 2321 O O . ARG B 1 80 ? 1.057 18.188 17.203 1 93.44 80 ARG B O 1
ATOM 2328 N N . LEU B 1 81 ? 1.118 16.062 16.922 1 87.75 81 LEU B N 1
ATOM 2329 C CA . LEU B 1 81 ? -0.326 15.961 17.109 1 87.75 81 LEU B CA 1
ATOM 2330 C C . LEU B 1 81 ? -0.698 14.68 17.844 1 87.75 81 LEU B C 1
ATOM 2332 O O . LEU B 1 81 ? 0.109 13.75 17.938 1 87.75 81 LEU B O 1
ATOM 2336 N N . GLY B 1 82 ? -1.915 14.773 18.391 1 86.19 82 GLY B N 1
ATOM 2337 C CA . GLY B 1 82 ? -2.463 13.602 19.062 1 86.19 82 GLY B CA 1
ATOM 2338 C C . GLY B 1 82 ? -2.928 12.523 18.094 1 86.19 82 GLY B C 1
ATOM 2339 O O . GLY B 1 82 ? -2.293 11.477 17.969 1 86.19 82 GLY B O 1
ATOM 2340 N N . GLU B 1 83 ? -3.936 12.953 17.359 1 94.75 83 GLU B N 1
ATOM 2341 C CA . GLU B 1 83 ? -4.516 11.969 16.453 1 94.75 83 GLU B CA 1
ATOM 2342 C C . GLU B 1 83 ? -5.117 12.641 15.219 1 94.75 83 GLU B C 1
ATOM 2344 O O . GLU B 1 83 ? -5.652 13.75 15.305 1 94.75 83 GLU B O 1
ATOM 2349 N N . ILE B 1 84 ? -4.949 12.008 14.102 1 95.38 84 ILE B N 1
ATOM 2350 C CA . ILE B 1 84 ? -5.68 12.352 12.883 1 95.38 84 ILE B CA 1
ATOM 2351 C C . ILE B 1 84 ? -6.594 11.195 12.484 1 95.38 84 ILE B C 1
ATOM 2353 O O . ILE B 1 84 ? -6.152 10.039 12.422 1 95.38 84 ILE B O 1
ATOM 2357 N N . ALA B 1 85 ? -7.809 11.5 12.289 1 96.75 85 ALA B N 1
ATOM 2358 C CA . ALA B 1 85 ? -8.773 10.539 11.773 1 96.75 85 ALA B CA 1
ATOM 2359 C C . ALA B 1 85 ? -9.234 10.914 10.367 1 96.75 85 ALA B C 1
ATOM 2361 O O . ALA B 1 85 ? -9.484 12.086 10.086 1 96.75 85 ALA B O 1
ATOM 2362 N N . LEU B 1 86 ? -9.25 9.906 9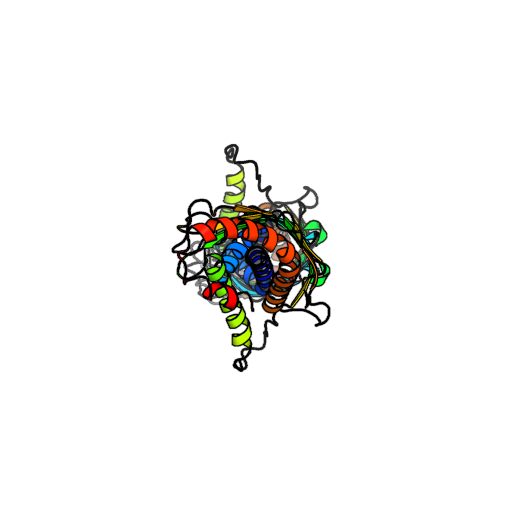.531 1 96.19 86 LEU B N 1
ATOM 2363 C CA . LEU B 1 86 ? -9.633 10.109 8.141 1 96.19 86 LEU B CA 1
ATOM 2364 C C . LEU B 1 86 ? -10.727 9.125 7.723 1 96.19 86 LEU B C 1
ATOM 2366 O O . LEU B 1 86 ? -10.664 7.945 8.07 1 96.19 86 LEU B O 1
ATOM 2370 N N . ALA B 1 87 ? -11.742 9.641 7.09 1 97.25 87 ALA B N 1
ATOM 2371 C CA . ALA B 1 87 ? -12.781 8.828 6.473 1 97.25 87 ALA B CA 1
ATOM 2372 C C . ALA B 1 87 ? -12.875 9.102 4.977 1 97.25 87 ALA B C 1
ATOM 2374 O O . ALA B 1 87 ? -13.094 10.242 4.559 1 97.25 87 ALA B O 1
ATOM 2375 N N . LEU B 1 88 ? -12.695 8.055 4.234 1 95.75 88 LEU B N 1
ATOM 2376 C CA . LEU B 1 88 ? -12.766 8.156 2.781 1 95.75 88 LEU B CA 1
ATOM 2377 C C . LEU B 1 88 ? -14.07 7.559 2.256 1 95.75 88 LEU B C 1
ATOM 2379 O O . LEU B 1 88 ? -14.633 6.652 2.871 1 95.75 88 LEU B O 1
ATOM 2383 N N . ASP B 1 89 ? -14.508 8.156 1.173 1 95.62 89 ASP B N 1
ATOM 2384 C CA . ASP B 1 89 ? -15.555 7.488 0.405 1 95.62 89 ASP B CA 1
ATOM 2385 C C . ASP B 1 89 ? -14.992 6.305 -0.382 1 95.62 89 ASP B C 1
ATOM 2387 O O . ASP B 1 89 ? -14.375 6.492 -1.431 1 95.62 89 ASP B O 1
ATOM 2391 N N . THR B 1 90 ? -15.305 5.086 0.056 1 93.44 90 THR B N 1
ATOM 2392 C CA . THR B 1 90 ? -14.664 3.9 -0.509 1 93.44 90 THR B CA 1
ATOM 2393 C C . THR B 1 90 ? -15.078 3.707 -1.965 1 93.44 90 THR B C 1
ATOM 2395 O O . THR B 1 90 ? -14.32 3.148 -2.762 1 93.44 90 THR B O 1
ATOM 2398 N N . GLY B 1 91 ? -16.203 4.156 -2.312 1 93.5 91 GLY B N 1
ATOM 2399 C CA . GLY B 1 91 ? -16.688 4.051 -3.682 1 93.5 91 GLY B CA 1
ATOM 2400 C C . GLY B 1 91 ? -15.945 4.949 -4.648 1 93.5 91 GLY B C 1
ATOM 2401 O O . GLY B 1 91 ? -16.016 4.758 -5.863 1 93.5 91 GLY B O 1
ATOM 2402 N N . SER B 1 92 ? -15.211 5.906 -4.113 1 93.31 92 SER B N 1
ATOM 2403 C CA . SER B 1 92 ? -14.562 6.902 -4.953 1 93.31 92 SER B CA 1
ATOM 2404 C C . SER B 1 92 ? -13.078 6.59 -5.133 1 93.31 92 SER B C 1
ATOM 2406 O O . SER B 1 92 ? -12.375 7.281 -5.875 1 93.31 92 SER B O 1
ATOM 2408 N N . LEU B 1 93 ? -12.617 5.512 -4.594 1 90.5 93 LEU B N 1
ATOM 2409 C CA . LEU B 1 93 ? -11.18 5.285 -4.473 1 90.5 93 LEU B CA 1
ATOM 2410 C C . LEU B 1 93 ? -10.555 5.012 -5.84 1 90.5 93 LEU B C 1
ATOM 2412 O O . LEU B 1 93 ? -9.344 5.156 -6.012 1 90.5 93 LEU B O 1
ATOM 2416 N N . ASN B 1 94 ? -11.305 4.602 -6.797 1 88 94 ASN B N 1
ATOM 2417 C CA . ASN B 1 94 ? -10.789 4.387 -8.148 1 88 94 ASN B CA 1
ATOM 2418 C C . ASN B 1 94 ? -11.258 5.473 -9.109 1 88 94 ASN B C 1
ATOM 2420 O O . ASN B 1 94 ? -11.141 5.32 -10.328 1 88 94 ASN B O 1
ATOM 2424 N N . LYS B 1 95 ? -11.812 6.441 -8.492 1 89.25 95 LYS B N 1
ATOM 2425 C CA . LYS B 1 95 ? -12.305 7.559 -9.297 1 89.25 95 LYS B CA 1
ATOM 2426 C C . LYS B 1 95 ? -11.391 8.773 -9.164 1 89.25 95 LYS B C 1
ATOM 2428 O O . LYS B 1 95 ? -10.414 8.742 -8.414 1 89.25 95 LYS B O 1
ATOM 2433 N N . ASN B 1 96 ? -11.703 9.812 -9.992 1 89.81 96 ASN B N 1
ATOM 2434 C CA . ASN B 1 96 ? -11.062 11.125 -9.969 1 89.81 96 ASN B CA 1
ATOM 2435 C C . ASN B 1 96 ? -12.086 12.25 -10.078 1 89.81 96 ASN B C 1
ATOM 2437 O O . ASN B 1 96 ? -12.594 12.523 -11.172 1 89.81 96 ASN B O 1
ATOM 2441 N N . PRO B 1 97 ? -12.406 12.844 -8.953 1 92.25 97 PRO B N 1
ATOM 2442 C CA . PRO B 1 97 ? -11.641 12.945 -7.707 1 92.25 97 PRO B CA 1
ATOM 2443 C C . PRO B 1 97 ? -11.977 11.836 -6.715 1 92.25 97 PRO B C 1
ATOM 2445 O O . PRO B 1 97 ? -13.078 11.281 -6.758 1 92.25 97 PRO B O 1
ATOM 2448 N N . VAL B 1 98 ? -11.023 11.664 -5.875 1 94.12 98 VAL B N 1
ATOM 2449 C CA . VAL B 1 98 ? -11.281 10.906 -4.656 1 94.12 98 VAL B CA 1
ATOM 2450 C C . VAL B 1 98 ? -11.984 11.789 -3.633 1 94.12 98 VAL B C 1
ATOM 2452 O O . VAL B 1 98 ? -11.633 12.953 -3.457 1 94.12 98 VAL B O 1
ATOM 2455 N N . VAL B 1 99 ? -12.945 11.227 -2.934 1 95.31 99 VAL B N 1
ATO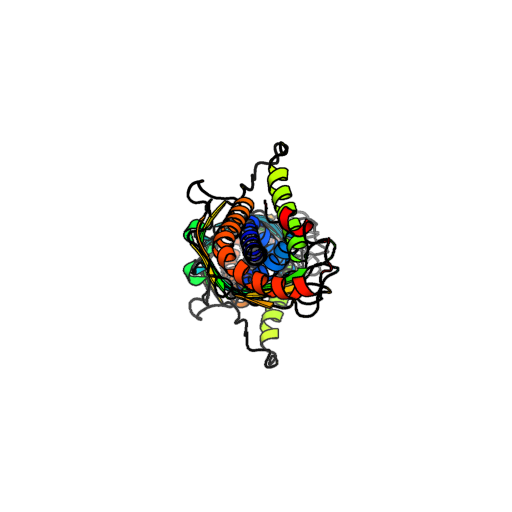M 2456 C CA . VAL B 1 99 ? -13.727 12.016 -1.986 1 95.31 99 VAL B CA 1
ATOM 2457 C C . VAL B 1 99 ? -13.328 11.648 -0.558 1 95.31 99 VAL B C 1
ATOM 2459 O O . VAL B 1 99 ? -13.445 10.492 -0.152 1 95.31 99 VAL B O 1
ATOM 2462 N N . VAL B 1 100 ? -12.82 12.625 0.154 1 95.19 100 VAL B N 1
ATOM 2463 C CA . VAL B 1 100 ? -12.555 12.531 1.585 1 95.19 100 VAL B CA 1
ATOM 2464 C C . VAL B 1 100 ? -13.75 13.055 2.373 1 95.19 100 VAL B C 1
ATOM 2466 O O . VAL B 1 100 ? -14.047 14.258 2.336 1 95.19 100 VAL B O 1
ATOM 2469 N N . LYS B 1 101 ? -14.367 12.219 3.107 1 97.19 101 LYS B N 1
ATOM 2470 C CA . LYS B 1 101 ? -15.57 12.617 3.83 1 97.19 101 LYS B CA 1
ATOM 2471 C C . LYS B 1 101 ? -15.227 13.461 5.055 1 97.19 101 LYS B C 1
ATOM 2473 O O . LYS B 1 101 ? -15.898 14.453 5.34 1 97.19 101 LYS B O 1
ATOM 2478 N N . ASP B 1 102 ? -14.188 13.023 5.656 1 96.56 102 ASP B N 1
ATOM 2479 C CA . ASP B 1 102 ? -13.852 13.711 6.898 1 96.56 102 ASP B CA 1
ATOM 2480 C C . ASP B 1 102 ? -12.367 13.57 7.223 1 96.56 102 ASP B C 1
ATOM 2482 O O . ASP B 1 102 ? -11.789 12.5 7.055 1 96.56 102 ASP B O 1
ATOM 2486 N N . ILE B 1 103 ? -11.781 14.695 7.621 1 94.75 103 ILE B N 1
ATOM 2487 C CA . ILE B 1 103 ? -10.469 14.734 8.258 1 94.75 103 ILE B CA 1
ATOM 2488 C C . ILE B 1 103 ? -10.555 15.484 9.578 1 94.75 103 ILE B C 1
ATOM 2490 O O . ILE B 1 103 ? -10.961 16.656 9.609 1 94.75 103 ILE B O 1
ATOM 2494 N N . THR B 1 104 ? -10.188 14.836 10.594 1 95.25 104 THR B N 1
ATOM 2495 C CA . THR B 1 104 ? -10.164 15.492 11.898 1 95.25 104 THR B CA 1
ATOM 2496 C C . THR B 1 104 ? -8.766 15.438 12.5 1 95.25 104 THR B C 1
ATOM 2498 O O . THR B 1 104 ? -8.203 14.352 12.688 1 95.25 104 THR B O 1
ATOM 2501 N N . VAL B 1 105 ? -8.234 16.562 12.766 1 92 105 VAL B N 1
ATOM 2502 C CA . VAL B 1 105 ? -6.953 16.703 13.445 1 92 105 VAL B CA 1
ATOM 2503 C C . VAL B 1 105 ? -7.172 17.109 14.898 1 92 105 VAL B C 1
ATOM 2505 O O . VAL B 1 105 ? -7.578 18.25 15.172 1 92 105 VAL B O 1
ATOM 2508 N N . ALA B 1 106 ? -6.801 16.188 15.742 1 93.19 106 ALA B N 1
ATOM 2509 C CA . ALA B 1 106 ? -7.066 16.469 17.156 1 93.19 106 ALA B CA 1
ATOM 2510 C C . ALA B 1 106 ? -5.789 16.875 17.875 1 93.19 106 ALA B C 1
ATOM 2512 O O . ALA B 1 106 ? -4.754 16.219 17.75 1 93.19 106 ALA B O 1
ATOM 2513 N N . SER B 1 107 ? -5.891 17.984 18.578 1 90.94 107 SER B N 1
ATOM 2514 C CA . SER B 1 107 ? -4.914 18.469 19.547 1 90.94 107 SER B CA 1
ATOM 2515 C C . SER B 1 107 ? -3.537 18.641 18.906 1 90.94 107 SER B C 1
ATOM 2517 O O . SER B 1 107 ? -2.539 18.141 19.438 1 90.94 107 SER B O 1
ATOM 2519 N N . PRO B 1 108 ? -3.512 19.344 17.812 1 88.69 108 PRO B N 1
ATOM 2520 C CA . PRO B 1 108 ? -2.186 19.672 17.297 1 88.69 108 PRO B CA 1
ATOM 2521 C C . PRO B 1 108 ? -1.416 20.641 18.188 1 88.69 108 PRO B C 1
ATOM 2523 O O . PRO B 1 108 ? -2.012 21.531 18.781 1 88.69 108 PRO B O 1
ATOM 2526 N N . PHE B 1 109 ? -0.102 20.391 18.312 1 88.75 109 PHE B N 1
ATOM 2527 C CA . PHE B 1 109 ? 0.796 21.219 19.109 1 88.75 109 PHE B CA 1
ATOM 2528 C C . PHE B 1 109 ? 1.923 21.766 18.234 1 88.75 109 PHE B C 1
ATOM 2530 O O . PHE B 1 109 ? 2.598 21.016 17.531 1 88.75 109 PHE B O 1
ATOM 2537 N N . VAL B 1 110 ? 2.1 23.094 18.281 1 87.69 110 VAL B N 1
ATOM 2538 C CA . VAL B 1 110 ? 3.145 23.75 17.516 1 87.69 110 VAL B CA 1
ATOM 2539 C C . VAL B 1 110 ? 4.113 24.469 18.453 1 87.69 110 VAL B C 1
ATOM 2541 O O . VAL B 1 110 ? 3.699 25.297 19.266 1 87.69 110 VAL B O 1
ATOM 2544 N N . ALA B 1 111 ? 5.348 24.062 18.391 1 88.62 111 ALA B N 1
ATOM 2545 C CA . ALA B 1 111 ? 6.406 24.812 19.062 1 88.62 111 ALA B CA 1
ATOM 2546 C C . ALA B 1 111 ? 7 25.875 18.141 1 88.62 111 ALA B C 1
ATOM 2548 O O . ALA B 1 111 ? 7.844 25.562 17.297 1 88.62 111 ALA B O 1
ATOM 2549 N N . TYR B 1 112 ? 6.605 27.141 18.406 1 84.81 112 TYR B N 1
ATOM 2550 C CA . TYR B 1 112 ? 7.035 28.266 17.578 1 84.81 112 TYR B CA 1
ATOM 2551 C C . TYR B 1 112 ? 8.289 28.906 18.156 1 84.81 112 TYR B C 1
ATOM 2553 O O . TYR B 1 112 ? 8.25 29.484 19.25 1 84.81 112 TYR B O 1
ATOM 2561 N N . GLU B 1 113 ? 9.359 28.75 17.422 1 87.06 113 GLU B N 1
ATOM 2562 C CA . GLU B 1 113 ? 10.625 29.312 17.875 1 87.06 113 GLU B CA 1
ATOM 2563 C C . GLU B 1 113 ? 11.102 30.406 16.922 1 87.06 113 GLU B C 1
ATOM 2565 O O . GLU B 1 113 ? 11.242 30.172 15.719 1 87.06 113 GLU B O 1
ATOM 2570 N N . MET B 1 114 ? 11.422 31.578 17.516 1 84.38 114 MET B N 1
ATOM 2571 C CA . MET B 1 114 ? 11.906 32.719 16.75 1 84.38 114 MET B CA 1
ATOM 2572 C C . MET B 1 114 ? 13.422 32.844 16.875 1 84.38 114 MET B C 1
ATOM 2574 O O . MET B 1 114 ? 13.977 32.656 17.953 1 84.38 114 MET B O 1
ATOM 2578 N N . ALA B 1 115 ? 13.977 33.062 15.664 1 82.31 115 ALA B N 1
ATOM 2579 C CA . ALA B 1 115 ? 15.398 33.375 15.602 1 82.31 115 ALA B CA 1
ATOM 2580 C C . ALA B 1 115 ? 15.672 34.531 14.672 1 82.31 115 ALA B C 1
ATOM 2582 O O . ALA B 1 115 ? 14.742 35.094 14.086 1 82.31 115 ALA B O 1
ATOM 2583 N N . SER B 1 116 ? 16.922 35.125 14.641 1 78.94 116 SER B N 1
ATOM 2584 C CA . SER B 1 116 ? 17.312 36.312 13.867 1 78.94 116 SER B CA 1
ATOM 2585 C C . SER B 1 116 ? 16.938 36.125 12.391 1 78.94 116 SER B C 1
ATOM 2587 O O . SER B 1 116 ? 16.531 37.094 11.742 1 78.94 116 SER B O 1
ATOM 2589 N N . GLY B 1 117 ? 16.922 35.062 11.82 1 78.31 117 GLY B N 1
ATOM 2590 C CA . GLY B 1 117 ? 16.688 34.844 10.398 1 78.31 117 GLY B CA 1
ATOM 2591 C C . GLY B 1 117 ? 15.289 34.312 10.109 1 78.31 117 GLY B C 1
ATOM 2592 O O . GLY B 1 117 ? 14.984 33.938 8.977 1 78.31 117 GLY B O 1
ATOM 2593 N N . GLY B 1 118 ? 14.453 34.406 11.117 1 85.62 118 GLY B N 1
ATOM 2594 C CA . GLY B 1 118 ? 13.109 33.875 10.938 1 85.62 118 GLY B CA 1
ATOM 2595 C C . GLY B 1 118 ? 12.742 32.844 11.977 1 85.62 118 GLY B C 1
ATOM 2596 O O . GLY B 1 118 ? 13.367 32.781 13.039 1 85.62 118 GLY B O 1
ATOM 2597 N N . SER B 1 119 ? 11.656 32.156 11.781 1 86.5 119 SER B N 1
ATOM 2598 C CA . SER B 1 119 ? 11.219 31.125 12.734 1 86.5 119 SER B CA 1
ATOM 2599 C C . SER B 1 119 ? 11.359 29.719 12.156 1 86.5 119 SER B C 1
ATOM 2601 O O . SER B 1 119 ? 11.578 29.562 10.953 1 86.5 119 SER B O 1
ATOM 2603 N N . ASN B 1 120 ? 11.297 28.719 13.07 1 91.06 120 ASN B N 1
ATOM 2604 C CA . ASN B 1 120 ? 11.312 27.328 12.641 1 91.06 120 ASN B CA 1
ATOM 2605 C C . ASN B 1 120 ? 10.141 27.016 11.711 1 91.06 120 ASN B C 1
ATOM 2607 O O . ASN B 1 120 ? 10.305 26.344 10.695 1 91.06 120 ASN B O 1
ATOM 2611 N N . ILE B 1 121 ? 8.992 27.625 11.945 1 88.31 121 ILE B N 1
ATOM 2612 C CA . ILE B 1 121 ? 7.793 27.359 11.164 1 88.31 121 ILE B CA 1
ATOM 2613 C C . ILE B 1 121 ? 7.914 28.031 9.789 1 88.31 121 ILE B C 1
ATOM 2615 O O . ILE B 1 121 ? 7.43 27.5 8.789 1 88.31 121 ILE B O 1
ATOM 2619 N N . ASP B 1 122 ? 8.617 29.172 9.797 1 86.69 122 ASP B N 1
ATOM 2620 C CA . ASP B 1 122 ? 8.883 29.812 8.523 1 86.69 122 ASP B CA 1
ATOM 2621 C C . ASP B 1 122 ? 9.688 28.891 7.602 1 86.69 122 ASP B C 1
ATOM 2623 O O . ASP B 1 122 ? 9.406 28.812 6.402 1 86.69 122 ASP B O 1
ATOM 2627 N N . VAL B 1 123 ? 10.648 28.281 8.156 1 90.25 123 VAL B N 1
ATOM 2628 C CA . VAL B 1 123 ? 11.508 27.391 7.387 1 90.25 123 VAL B CA 1
ATOM 2629 C C . VAL B 1 123 ? 10.695 26.219 6.84 1 90.25 123 VAL B C 1
ATOM 2631 O O . VAL B 1 123 ? 10.781 25.891 5.652 1 90.25 123 VAL B O 1
ATOM 2634 N N . ILE B 1 124 ? 9.844 25.641 7.629 1 91 124 ILE B N 1
ATOM 2635 C CA . ILE B 1 124 ? 9.031 24.5 7.227 1 91 124 ILE B CA 1
ATOM 2636 C C . ILE B 1 124 ? 8.023 24.922 6.16 1 91 124 ILE B C 1
ATOM 2638 O O . ILE B 1 124 ? 7.824 24.219 5.168 1 91 124 ILE B O 1
ATOM 2642 N N . GLN B 1 125 ? 7.445 26.047 6.387 1 86 125 GLN B N 1
ATOM 2643 C CA . GLN B 1 125 ? 6.484 26.562 5.422 1 86 125 GLN B CA 1
ATOM 2644 C C . GLN B 1 125 ? 7.141 26.797 4.062 1 86 125 GLN B C 1
ATOM 2646 O O . GLN B 1 125 ? 6.547 26.516 3.021 1 86 125 GLN B O 1
ATOM 2651 N N . LYS B 1 126 ? 8.305 27.328 4.098 1 87.56 126 LYS B N 1
ATOM 2652 C CA . LYS B 1 126 ? 9.039 27.578 2.859 1 87.56 126 LYS B CA 1
ATOM 2653 C C . LYS B 1 126 ? 9.336 26.266 2.131 1 87.56 126 LYS B C 1
ATOM 2655 O O . LYS B 1 126 ? 9.219 26.203 0.905 1 87.56 126 LYS B O 1
ATOM 2660 N N . ASN B 1 127 ? 9.68 25.312 2.887 1 90.75 127 ASN B N 1
ATOM 2661 C CA . ASN B 1 127 ? 9.945 24 2.301 1 90.75 127 ASN B CA 1
ATOM 2662 C C . ASN B 1 127 ? 8.688 23.422 1.667 1 90.75 127 ASN B C 1
ATOM 2664 O O . ASN B 1 127 ? 8.742 22.859 0.571 1 90.75 127 ASN B O 1
ATOM 2668 N N . VAL B 1 128 ? 7.574 23.531 2.34 1 87.12 128 VAL B N 1
ATOM 2669 C CA . VAL B 1 128 ? 6.305 23 1.84 1 87.12 128 VAL B CA 1
ATOM 2670 C C . VAL B 1 128 ? 5.926 23.719 0.545 1 87.12 128 VAL B C 1
ATOM 2672 O O . VAL B 1 128 ? 5.512 23.078 -0.426 1 87.12 128 VAL B O 1
ATOM 2675 N N . LYS B 1 129 ? 6.094 24.984 0.518 1 84.06 129 LYS B N 1
ATOM 2676 C CA . LYS B 1 129 ? 5.77 25.781 -0.661 1 84.06 129 LYS B CA 1
ATOM 2677 C C . LYS B 1 129 ? 6.684 25.438 -1.832 1 84.06 129 LYS B C 1
ATOM 2679 O O . LYS B 1 129 ? 6.23 25.344 -2.975 1 84.06 129 LYS B O 1
ATOM 2684 N N . ALA B 1 130 ? 7.941 25.266 -1.487 1 86.19 130 ALA B N 1
ATOM 2685 C CA . ALA B 1 130 ? 8.898 24.891 -2.529 1 86.19 130 ALA B CA 1
ATOM 2686 C C . ALA B 1 130 ? 8.547 23.547 -3.15 1 86.19 130 ALA B C 1
ATOM 2688 O O . ALA B 1 130 ? 8.633 23.375 -4.367 1 86.19 130 ALA B O 1
ATOM 2689 N N . PHE B 1 131 ? 8.133 22.672 -2.318 1 82.69 131 PHE B N 1
ATOM 2690 C CA . PHE B 1 131 ? 7.773 21.344 -2.803 1 82.69 131 PHE B CA 1
ATOM 2691 C C . PHE B 1 131 ? 6.523 21.406 -3.67 1 82.69 131 PHE B C 1
ATOM 2693 O O . PHE B 1 131 ? 6.473 20.797 -4.738 1 82.69 131 PHE B O 1
ATOM 2700 N N . THR B 1 132 ? 5.527 22.109 -3.24 1 78.88 132 THR B N 1
ATOM 2701 C CA . THR B 1 132 ? 4.266 22.219 -3.967 1 78.88 132 THR B CA 1
ATOM 2702 C C . THR B 1 132 ? 4.461 22.938 -5.293 1 78.88 132 THR B C 1
ATOM 2704 O O . THR B 1 132 ? 3.807 22.609 -6.289 1 78.88 132 THR B O 1
ATOM 2707 N N . ALA B 1 133 ? 5.309 23.906 -5.289 1 77.69 133 ALA B N 1
ATOM 2708 C CA . ALA B 1 133 ? 5.605 24.641 -6.512 1 77.69 133 ALA B CA 1
ATOM 2709 C C . ALA B 1 133 ? 6.32 23.75 -7.527 1 77.69 133 ALA B C 1
ATOM 2711 O O . ALA B 1 133 ? 6.047 23.828 -8.727 1 77.69 133 ALA B O 1
ATOM 2712 N N . LYS B 1 134 ? 7.176 23.016 -7.035 1 75.56 134 LYS B N 1
ATOM 2713 C CA . LYS B 1 134 ? 7.898 22.109 -7.914 1 75.56 134 LYS B CA 1
ATOM 2714 C C . LYS B 1 134 ? 6.957 21.078 -8.539 1 75.56 134 LYS B C 1
ATOM 2716 O O . LYS B 1 134 ? 7.113 20.719 -9.711 1 75.56 134 LYS B O 1
ATOM 2721 N N . GLN B 1 135 ? 6.039 20.672 -7.754 1 70.75 135 GLN B N 1
ATOM 2722 C CA . GLN B 1 135 ? 5.074 19.703 -8.258 1 70.75 135 GLN B CA 1
ATOM 2723 C C . GLN B 1 135 ? 4.125 20.328 -9.266 1 70.75 135 GLN B C 1
ATOM 2725 O O . GLN B 1 135 ? 3.736 19.703 -10.25 1 70.75 135 GLN B O 1
ATOM 2730 N N . ALA B 1 136 ? 3.73 21.562 -9.008 1 62.91 136 ALA B N 1
ATOM 2731 C CA . ALA B 1 136 ? 2.859 22.297 -9.914 1 62.91 136 ALA B CA 1
ATOM 2732 C C . ALA B 1 136 ? 3.598 22.672 -11.203 1 62.91 136 ALA B C 1
ATOM 2734 O O . ALA B 1 136 ? 3.01 22.672 -12.281 1 62.91 136 ALA B O 1
ATOM 2735 N N . GLY B 1 137 ? 4.824 23.266 -11.094 1 55.47 137 GLY B N 1
ATOM 2736 C CA . GLY B 1 137 ? 5.625 23.656 -12.242 1 55.47 137 GLY B CA 1
ATOM 2737 C C . GLY B 1 137 ? 6.047 22.469 -13.094 1 55.47 137 GLY B C 1
ATOM 2738 O O . GLY B 1 137 ? 6.176 22.594 -14.312 1 55.47 137 GLY B O 1
ATOM 2739 N N . ALA B 1 138 ? 6.547 21.484 -12.445 1 47.47 138 ALA B N 1
ATOM 2740 C CA . ALA B 1 138 ? 6.926 20.328 -13.258 1 47.47 138 ALA B CA 1
ATOM 2741 C C . ALA B 1 138 ? 5.793 19.922 -14.195 1 47.47 138 ALA B C 1
ATOM 2743 O O . ALA B 1 138 ? 6.039 19.406 -15.281 1 47.47 138 ALA B O 1
ATOM 2744 N N . LYS B 1 139 ? 4.652 20.203 -13.859 1 48.78 139 LYS B N 1
ATOM 2745 C CA . LYS B 1 139 ? 3.525 19.938 -14.75 1 48.78 139 LYS B CA 1
ATOM 2746 C C . LYS B 1 139 ? 3.441 20.984 -15.859 1 48.78 139 LYS B C 1
ATOM 2748 O O . LYS B 1 139 ? 2.777 20.766 -16.875 1 48.78 139 LYS B O 1
ATOM 2753 N N . ALA B 1 140 ? 3.965 22.234 -15.594 1 39.69 140 ALA B N 1
ATOM 2754 C CA . ALA B 1 140 ? 3.879 23.25 -16.641 1 39.69 140 ALA B CA 1
ATOM 2755 C C . ALA B 1 140 ? 4.875 22.953 -17.766 1 39.69 140 ALA B C 1
ATOM 2757 O O . ALA B 1 140 ? 4.859 23.625 -18.812 1 39.69 140 ALA B O 1
ATOM 2758 N N . GLU B 1 141 ? 6.047 22.453 -17.516 1 37.59 141 GLU B N 1
ATOM 2759 C CA . GLU B 1 141 ? 6.879 22.25 -18.688 1 37.59 141 GLU B CA 1
ATOM 2760 C C . GLU B 1 141 ? 6.234 21.281 -19.672 1 37.59 141 GLU B C 1
ATOM 2762 O O . GLU B 1 141 ? 5.621 20.297 -19.25 1 37.59 141 GLU B O 1
ATOM 2767 N N . PRO B 1 142 ? 6.129 21.812 -20.969 1 34.16 142 PRO B N 1
ATOM 2768 C CA . PRO B 1 142 ? 5.547 20.984 -22.031 1 34.16 142 PRO B CA 1
ATOM 2769 C C . PRO B 1 142 ? 6.012 19.531 -21.969 1 34.16 142 PRO B C 1
ATOM 2771 O O . PRO B 1 142 ? 7.203 19.25 -22.109 1 34.16 142 PRO B O 1
ATOM 2774 N N . ALA B 1 143 ? 5.77 18.906 -21.047 1 33.25 143 ALA B N 1
ATOM 2775 C CA . ALA B 1 143 ? 6.18 17.516 -20.922 1 33.25 143 ALA B CA 1
ATOM 2776 C C . ALA B 1 143 ? 6.223 16.828 -22.281 1 33.25 143 ALA B C 1
ATOM 2778 O O . ALA B 1 143 ? 5.332 17.016 -23.109 1 33.25 143 ALA B O 1
ATOM 2779 N N . LYS B 1 144 ? 7.363 16.594 -22.688 1 34.25 144 LYS B N 1
ATOM 2780 C CA . LYS B 1 144 ? 7.441 15.719 -23.859 1 3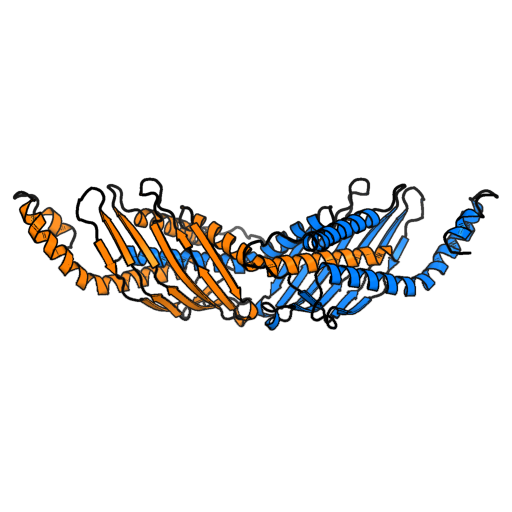4.25 144 LYS B CA 1
ATOM 2781 C C . LYS B 1 144 ? 6.312 14.688 -23.844 1 34.25 144 LYS B C 1
ATOM 2783 O O . LYS B 1 144 ? 5.852 14.281 -22.781 1 34.25 144 LYS B O 1
ATOM 2788 N N . PRO B 1 145 ? 5.73 14.438 -25.047 1 31.55 145 PRO B N 1
ATOM 2789 C CA . PRO B 1 145 ? 4.684 13.43 -25.188 1 31.55 145 PRO B CA 1
ATOM 2790 C C . PRO B 1 145 ? 4.859 12.25 -24.234 1 31.55 145 PRO B C 1
ATOM 2792 O O . PRO B 1 145 ? 5.738 11.406 -24.438 1 31.55 145 PRO B O 1
ATOM 2795 N N . ALA B 1 146 ? 5.293 12.445 -23.094 1 34.47 146 ALA B N 1
ATOM 2796 C CA . ALA B 1 146 ? 5.57 11.281 -22.25 1 34.47 146 ALA B CA 1
ATOM 2797 C C . ALA B 1 146 ? 4.555 10.172 -22.5 1 34.47 146 ALA B C 1
ATOM 2799 O O . ALA B 1 146 ? 3.432 10.43 -22.938 1 34.47 146 ALA B O 1
ATOM 2800 N N . SER B 1 147 ? 4.949 8.953 -22.578 1 35.16 147 SER B N 1
ATOM 2801 C CA . SER B 1 147 ? 4.227 7.727 -22.906 1 35.16 147 SER B CA 1
ATOM 2802 C C . SER B 1 147 ? 2.83 7.73 -22.297 1 35.16 147 SER B C 1
ATOM 2804 O O . SER B 1 147 ? 2.58 8.43 -21.312 1 35.16 147 SER B O 1
ATOM 2806 N N . LYS B 1 148 ? 1.757 7.195 -22.891 1 35.91 148 LYS B N 1
ATOM 2807 C CA . LYS B 1 148 ? 0.326 6.941 -22.75 1 35.91 148 LYS B CA 1
ATOM 2808 C C . LYS B 1 148 ? -0.048 6.707 -21.281 1 35.91 148 LYS B C 1
ATOM 2810 O O . LYS B 1 148 ? -1.229 6.59 -20.953 1 35.91 148 LYS B O 1
ATOM 2815 N N . ASP B 1 149 ? 0.699 5.992 -20.516 1 40 149 ASP B N 1
ATOM 2816 C CA . ASP B 1 149 ? 0.064 5.688 -19.234 1 40 149 ASP B CA 1
ATOM 2817 C C . ASP B 1 149 ? -0.088 6.941 -18.391 1 40 149 ASP B C 1
ATOM 2819 O O . ASP B 1 149 ? 0.891 7.441 -17.828 1 40 149 ASP B O 1
ATOM 2823 N N . LYS B 1 150 ? -0.481 8.148 -18.828 1 42.56 150 LYS B N 1
ATOM 2824 C CA . LYS B 1 150 ? -0.84 9.453 -18.281 1 42.56 150 LYS B CA 1
ATOM 2825 C C . LYS B 1 150 ? -1.31 9.336 -16.828 1 42.56 150 LYS B C 1
ATOM 2827 O O . LYS B 1 150 ? -2.445 8.93 -16.578 1 42.56 150 LYS B O 1
ATOM 2832 N N . ASP B 1 151 ? -0.539 8.906 -16.031 1 51.91 151 ASP B N 1
ATOM 2833 C CA . ASP B 1 151 ? -0.86 8.875 -14.602 1 51.91 151 ASP B CA 1
ATOM 2834 C C . ASP B 1 151 ? -1.504 10.188 -14.156 1 51.91 151 ASP B C 1
ATOM 2836 O O . ASP B 1 151 ? -0.828 11.211 -14.047 1 51.91 151 ASP B O 1
ATOM 2840 N N . GLU B 1 152 ? -2.73 10.539 -14.781 1 60.53 152 GLU B N 1
ATOM 2841 C CA . GLU B 1 152 ? -3.566 11.664 -14.375 1 60.53 152 GLU B CA 1
ATOM 2842 C C . GLU B 1 152 ? -3.436 11.945 -12.883 1 60.53 152 GLU B C 1
ATOM 2844 O O . GLU B 1 152 ? -3.344 11.016 -12.078 1 60.53 152 GLU B O 1
ATOM 2849 N N . GLU B 1 153 ? -2.982 13.078 -12.562 1 71.94 153 GLU B N 1
ATOM 2850 C CA . GLU B 1 153 ? -2.891 13.523 -11.172 1 71.94 153 GLU B CA 1
ATOM 2851 C C . GLU B 1 153 ? -4.199 13.273 -10.43 1 71.94 153 GLU B C 1
ATOM 2853 O O . GLU B 1 153 ? -5.281 13.539 -10.961 1 71.94 153 GLU B O 1
ATOM 2858 N N . LYS B 1 154 ? -4.145 12.586 -9.305 1 84 154 LYS B N 1
ATOM 2859 C CA . LYS B 1 154 ? -5.324 12.328 -8.484 1 84 154 LYS B CA 1
ATOM 2860 C C . LYS B 1 154 ? -5.828 13.609 -7.832 1 84 154 LYS B C 1
ATOM 2862 O O . LYS B 1 154 ? -5.043 14.359 -7.246 1 84 154 LYS B O 1
ATOM 2867 N N . LYS B 1 155 ? -7.098 13.93 -8.078 1 89.31 155 LYS B N 1
ATOM 2868 C CA . LYS B 1 155 ? -7.742 15.07 -7.441 1 89.31 155 LYS B CA 1
ATOM 2869 C C . LYS B 1 155 ? -8.531 14.648 -6.207 1 89.31 155 LYS B C 1
ATOM 2871 O O . LYS B 1 155 ? -8.883 13.469 -6.066 1 89.31 155 LYS B O 1
ATOM 2876 N N . LEU B 1 156 ? -8.758 15.68 -5.395 1 92.69 156 LEU B N 1
ATOM 2877 C CA . LEU B 1 156 ? -9.438 15.375 -4.141 1 92.69 156 LEU B CA 1
ATOM 2878 C C . LEU B 1 156 ? -10.594 16.344 -3.904 1 92.69 156 LEU B C 1
ATOM 2880 O O . LEU B 1 156 ? -10.531 17.5 -4.305 1 92.69 156 LEU B O 1
ATOM 2884 N N . VAL B 1 157 ? -11.625 15.844 -3.326 1 93.19 157 VAL B N 1
ATOM 2885 C CA . VAL B 1 157 ? -12.68 16.625 -2.695 1 93.19 157 VAL B CA 1
ATOM 2886 C C . VAL B 1 157 ? -12.758 16.297 -1.207 1 93.19 157 VAL B C 1
ATOM 2888 O O . VAL B 1 157 ? -12.805 15.125 -0.829 1 93.19 157 VAL B O 1
ATOM 2891 N N . ILE B 1 158 ? -12.648 17.312 -0.389 1 93.69 158 ILE B N 1
ATOM 2892 C CA . ILE B 1 158 ? -12.742 17.125 1.054 1 93.69 158 ILE B CA 1
ATOM 2893 C C . ILE B 1 158 ? -14.062 17.703 1.562 1 93.69 158 ILE B C 1
ATOM 2895 O O . ILE B 1 158 ? -14.273 18.922 1.523 1 93.69 158 ILE B O 1
ATOM 2899 N N . GLU B 1 159 ? -14.891 16.875 2.111 1 95.56 159 GLU B N 1
ATOM 2900 C CA . GLU B 1 159 ? -16.203 17.328 2.551 1 95.56 159 GLU B CA 1
ATOM 2901 C C . GLU B 1 159 ? -16.109 18.078 3.875 1 95.56 159 GLU B C 1
ATOM 2903 O O . GLU B 1 159 ? -16.781 19.109 4.062 1 95.56 159 GLU B O 1
ATOM 2908 N N . ARG B 1 160 ? -15.305 17.516 4.738 1 94.94 160 ARG B N 1
ATOM 2909 C CA . ARG B 1 160 ? -15.172 18.188 6.031 1 94.94 160 ARG B CA 1
ATOM 2910 C C . ARG B 1 160 ? -13.75 18.031 6.574 1 94.94 160 ARG B C 1
ATOM 2912 O O . ARG B 1 160 ? -13.195 16.938 6.582 1 94.94 160 ARG B O 1
ATOM 2919 N N . LEU B 1 161 ? -13.141 19.125 6.941 1 91.94 161 LEU B N 1
ATOM 2920 C CA . LEU B 1 161 ? -11.859 19.172 7.641 1 91.94 161 LEU B CA 1
ATOM 2921 C C . LEU B 1 161 ? -11.984 19.938 8.961 1 91.94 161 LEU B C 1
ATOM 2923 O O . LEU B 1 161 ? -12.391 21.094 8.969 1 91.94 161 LEU B O 1
ATOM 2927 N N . ALA B 1 162 ? -11.656 19.25 10.016 1 92 162 ALA B N 1
ATOM 2928 C CA . ALA B 1 162 ? -11.758 19.891 11.328 1 92 162 ALA B CA 1
ATOM 2929 C C . ALA B 1 162 ? -10.43 19.812 12.078 1 92 162 ALA B C 1
ATOM 2931 O O . ALA B 1 162 ? -9.781 18.75 12.102 1 92 162 ALA B O 1
ATOM 2932 N N . ILE B 1 163 ? -10.008 20.875 12.664 1 88.12 163 ILE B N 1
ATOM 2933 C CA . ILE B 1 163 ? -8.852 20.969 13.555 1 88.12 163 ILE B CA 1
ATOM 2934 C C . ILE B 1 163 ? -9.297 21.406 14.945 1 88.12 163 ILE B C 1
ATOM 2936 O O . ILE B 1 163 ? -9.852 22.5 15.102 1 88.12 163 ILE B O 1
ATOM 2940 N N . THR B 1 164 ? -9.102 20.531 15.891 1 89.31 164 THR B N 1
ATOM 2941 C CA . THR B 1 164 ? -9.641 20.828 17.219 1 89.31 164 THR B CA 1
ATOM 2942 C C . THR B 1 164 ? -8.555 20.734 18.281 1 89.31 164 THR B C 1
ATOM 2944 O O . THR B 1 164 ? -7.645 19.906 18.172 1 89.31 164 THR B O 1
ATOM 2947 N N . GLY B 1 165 ? -8.617 21.562 19.266 1 86.81 165 GLY B N 1
ATOM 2948 C CA . GLY B 1 165 ? -7.785 21.484 20.469 1 86.81 165 GLY B CA 1
ATOM 2949 C C . GLY B 1 165 ? -6.332 21.828 20.203 1 86.81 165 GLY B C 1
ATOM 2950 O O . GLY B 1 165 ? -5.426 21.234 20.781 1 86.81 165 GLY B O 1
ATOM 2951 N N . GLY B 1 166 ? -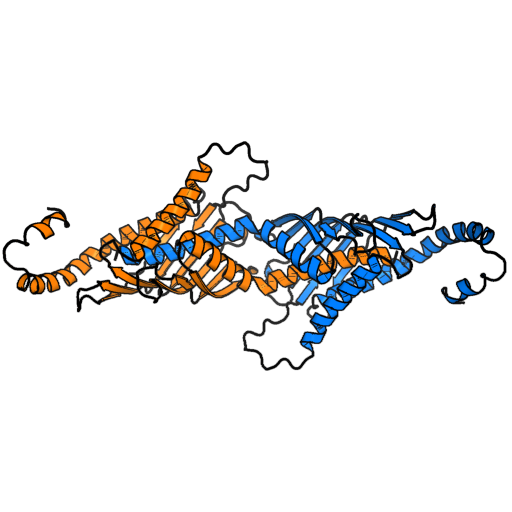6.078 22.797 19.359 1 85.56 166 GLY B N 1
ATOM 2952 C CA . GLY B 1 166 ? -4.719 23.172 19 1 85.56 166 GLY B CA 1
ATOM 2953 C C . GLY B 1 166 ? -4.059 24.062 20.031 1 85.56 166 GLY B C 1
ATOM 2954 O O . GLY B 1 166 ? -4.734 24.812 20.734 1 85.56 166 GLY B O 1
ATOM 2955 N N . GLN B 1 167 ? -2.721 23.844 20.203 1 85.94 167 GLN B N 1
ATOM 2956 C CA . GLN B 1 167 ? -1.925 24.688 21.094 1 85.94 167 GLN B CA 1
ATOM 2957 C C . GLN B 1 167 ? -0.633 25.141 20.422 1 85.94 167 GLN B C 1
ATOM 2959 O O . GLN B 1 167 ? -0.034 24.391 19.641 1 85.94 167 GLN B O 1
ATOM 2964 N N . VAL B 1 168 ? -0.215 26.406 20.719 1 83.94 168 VAL B N 1
ATOM 2965 C CA . VAL B 1 168 ? 1.048 26.953 20.234 1 83.94 168 VAL B CA 1
ATOM 2966 C C . VAL B 1 168 ? 1.896 27.438 21.406 1 83.94 168 VAL B C 1
ATOM 2968 O O . VAL B 1 168 ? 1.41 28.172 22.266 1 83.94 168 VAL B O 1
ATOM 2971 N N . LYS B 1 169 ? 3.053 26.875 21.453 1 84.38 169 LYS B N 1
ATOM 2972 C CA . LYS B 1 169 ? 4.027 27.375 22.422 1 84.38 169 LYS B CA 1
ATOM 2973 C C . LYS B 1 169 ? 5.043 28.297 21.734 1 84.38 169 LYS B C 1
ATOM 2975 O O . LYS B 1 169 ? 5.695 27.906 20.781 1 84.38 169 LYS B O 1
ATOM 2980 N N . LEU B 1 170 ? 5.129 29.531 22.25 1 81.31 170 LEU B N 1
ATOM 2981 C CA . LEU B 1 170 ? 6.047 30.516 21.703 1 81.31 170 LEU B CA 1
ATOM 2982 C C . LEU B 1 170 ? 7.344 30.562 22.5 1 81.31 170 LEU B C 1
ATOM 2984 O O . LEU B 1 170 ? 7.312 30.672 23.734 1 81.31 170 LEU B O 1
ATOM 2988 N N . ALA B 1 171 ? 8.367 30.203 21.812 1 77 171 ALA B N 1
ATOM 2989 C CA . ALA B 1 171 ? 9.688 30.422 22.391 1 77 171 ALA B CA 1
ATOM 2990 C C . ALA B 1 171 ? 10.445 31.516 21.641 1 77 171 ALA B C 1
ATOM 2992 O O . ALA B 1 171 ? 10.867 31.312 20.5 1 77 171 ALA B O 1
ATOM 2993 N N . ALA B 1 172 ? 10.367 32.781 22.156 1 65.69 172 ALA B N 1
ATOM 2994 C CA . ALA B 1 172 ? 11.039 33.906 21.531 1 65.69 172 ALA B CA 1
ATOM 2995 C C . ALA B 1 172 ? 12.516 33.969 21.906 1 65.69 172 ALA B C 1
ATOM 2997 O O . ALA B 1 172 ? 12.859 34.031 23.094 1 65.69 172 ALA B O 1
ATOM 2998 N N . GLY B 1 173 ? 13.297 33.219 21.125 1 57.62 173 GLY B N 1
ATOM 2999 C CA . GLY B 1 173 ? 14.734 33.281 21.328 1 57.62 173 GLY B CA 1
ATOM 3000 C C . GLY B 1 173 ? 15.188 34.562 22 1 57.62 173 GLY B C 1
ATOM 3001 O O . GLY B 1 173 ? 14.836 35.656 21.562 1 57.62 173 GLY B O 1
ATOM 3002 N N . GLY B 1 174 ? 15.945 34.531 23.109 1 56.31 174 GLY B N 1
ATOM 3003 C CA . GLY B 1 174 ? 16.719 35.594 23.734 1 56.31 174 GLY B CA 1
ATOM 3004 C C . GLY B 1 174 ? 15.883 36.469 24.625 1 56.31 174 GLY B 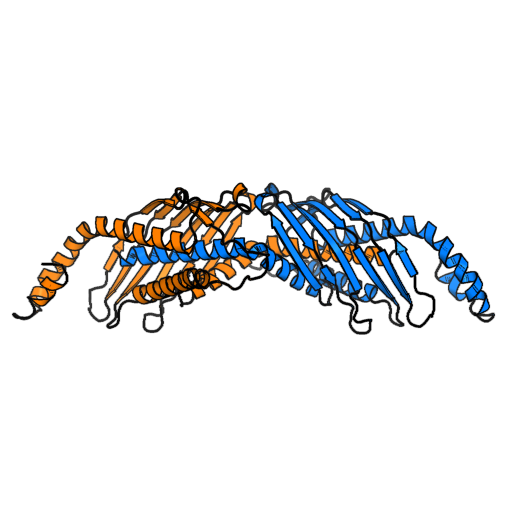C 1
ATOM 3005 O O . GLY B 1 174 ? 16.406 37.375 25.297 1 56.31 174 GLY B O 1
ATOM 3006 N N . ILE B 1 175 ? 14.477 36.562 24.312 1 53.5 175 ILE B N 1
ATOM 3007 C CA . ILE B 1 175 ? 13.766 37.469 25.203 1 53.5 175 ILE B CA 1
ATOM 3008 C C . ILE B 1 175 ? 13.211 36.688 26.391 1 53.5 175 ILE B C 1
ATOM 3010 O O . ILE B 1 175 ? 12.25 35.938 26.266 1 53.5 175 ILE B O 1
ATOM 3014 N N . PRO B 1 176 ? 13.914 36.625 27.516 1 54.34 176 PRO B N 1
ATOM 3015 C CA . PRO B 1 176 ? 13.453 36 28.75 1 54.34 176 PRO B CA 1
ATOM 3016 C C . PRO B 1 176 ? 12.008 36.344 29.078 1 54.34 176 PRO B C 1
ATOM 3018 O O . PRO B 1 176 ? 11.602 37.5 28.984 1 54.34 176 PRO B O 1
ATOM 3021 N N . GLY B 1 177 ? 11.07 35.406 29.422 1 55.44 177 GLY B N 1
ATOM 3022 C CA . GLY B 1 177 ? 9.695 35.656 29.844 1 55.44 177 GLY B CA 1
ATOM 3023 C C . GLY B 1 177 ? 8.719 35.656 28.688 1 55.44 177 GLY B C 1
ATOM 3024 O O . GLY B 1 177 ? 7.504 35.719 28.891 1 55.44 177 GLY B O 1
ATOM 3025 N N . ALA B 1 178 ? 9.352 35.719 27.516 1 56.41 178 ALA B N 1
ATOM 3026 C CA . ALA B 1 178 ? 8.477 35.844 26.359 1 56.41 178 ALA B CA 1
ATOM 3027 C C . ALA B 1 178 ? 7.969 34.469 25.906 1 56.41 178 ALA B C 1
ATOM 3029 O O . ALA B 1 178 ? 7.637 34.281 24.734 1 56.41 178 ALA B O 1
ATOM 3030 N N . GLU B 1 179 ? 7.977 33.5 26.922 1 66.75 179 GLU B N 1
ATOM 3031 C CA . GLU B 1 179 ? 7.391 32.188 26.641 1 66.75 179 GLU B CA 1
ATOM 3032 C C . GLU B 1 179 ? 5.902 32.188 26.969 1 66.75 179 GLU B C 1
ATOM 3034 O O . GLU B 1 179 ? 5.461 32.844 27.922 1 66.75 179 GLU B O 1
ATOM 3039 N N . GLY B 1 180 ? 5.074 31.859 26.016 1 76.31 180 GLY B N 1
ATOM 3040 C CA . GLY B 1 180 ? 3.643 31.75 26.234 1 76.31 180 GLY B CA 1
ATOM 3041 C C . GLY B 1 180 ? 2.998 30.641 25.422 1 76.31 180 GLY B C 1
ATOM 3042 O O . GLY B 1 180 ? 3.611 30.109 24.5 1 76.31 180 GLY B O 1
ATOM 3043 N N . THR B 1 181 ? 1.994 30.078 26.125 1 78.56 181 THR B N 1
ATOM 3044 C CA . THR B 1 181 ? 1.188 29.094 25.422 1 78.56 181 THR B CA 1
ATOM 3045 C C . THR B 1 181 ? -0.191 29.641 25.094 1 78.56 181 THR B C 1
ATOM 3047 O O . THR B 1 181 ? -0.8 30.344 25.906 1 78.56 181 THR B O 1
ATOM 3050 N N . ALA B 1 182 ? -0.498 29.547 23.844 1 76.12 182 ALA B N 1
ATOM 3051 C CA . ALA B 1 182 ? -1.824 29.969 23.406 1 76.12 182 ALA B CA 1
ATOM 3052 C C . ALA B 1 182 ? -2.631 28.812 22.844 1 76.12 182 ALA B C 1
ATOM 3054 O O . ALA B 1 182 ? -2.074 27.906 22.219 1 76.12 182 ALA B O 1
ATOM 3055 N N . LYS B 1 183 ? -3.955 28.859 23.188 1 81.31 183 LYS B N 1
ATOM 3056 C CA . LYS B 1 183 ? -4.867 27.875 22.594 1 81.31 183 LYS B CA 1
ATOM 3057 C C . LYS B 1 183 ? -5.449 28.391 21.281 1 81.31 183 LYS B C 1
ATOM 3059 O O . LYS B 1 183 ? -5.777 29.578 21.156 1 81.31 183 LYS B O 1
ATOM 3064 N N . LEU B 1 184 ? -5.5 27.391 20.344 1 72 184 LEU B N 1
ATOM 3065 C CA . LEU B 1 184 ? -6.062 27.719 19.031 1 72 184 LEU B CA 1
ATOM 3066 C C . LEU B 1 184 ? -7.559 27.422 19 1 72 184 LEU B C 1
ATOM 3068 O O . LEU B 1 184 ? -8.016 26.438 19.562 1 72 184 LEU B O 1
ATOM 3072 N N . ALA B 1 185 ? -8.273 28.406 18.391 1 73.56 185 ALA B N 1
ATOM 3073 C CA . ALA B 1 185 ? -9.68 28.109 18.141 1 73.56 185 ALA B CA 1
ATOM 3074 C C . ALA B 1 185 ? -9.836 26.938 17.172 1 73.56 185 ALA B C 1
ATOM 3076 O O . ALA B 1 185 ? -8.961 26.688 16.344 1 73.56 185 ALA B O 1
ATOM 3077 N N . ASP B 1 186 ? -10.961 26.234 17.312 1 83.81 186 ASP B N 1
ATOM 3078 C CA . ASP B 1 186 ? -11.266 25.141 16.391 1 83.81 186 ASP B CA 1
ATOM 3079 C C . ASP B 1 186 ? -11.547 25.672 14.984 1 83.81 186 ASP B C 1
ATOM 3081 O O . ASP B 1 186 ? -12.18 26.719 14.828 1 83.81 186 ASP B O 1
ATOM 3085 N N . ILE B 1 187 ? -11.062 24.938 14.023 1 81.56 187 ILE B N 1
ATOM 3086 C CA . ILE B 1 187 ? -11.266 25.312 12.625 1 81.56 187 ILE B CA 1
ATOM 3087 C C . ILE B 1 187 ? -12.047 24.203 11.914 1 81.56 187 ILE B C 1
ATOM 3089 O O . ILE B 1 187 ? -11.734 23.016 12.062 1 81.56 187 ILE B O 1
ATOM 3093 N N . VAL B 1 188 ? -13.102 24.625 11.211 1 87.88 188 VAL B N 1
ATOM 3094 C CA . VAL B 1 188 ? -13.875 23.688 10.398 1 87.88 188 VAL B CA 1
ATOM 3095 C C . VAL B 1 188 ? -14.023 24.219 8.984 1 87.88 188 VAL B C 1
ATOM 3097 O O . VAL B 1 188 ? -14.5 25.344 8.789 1 87.88 188 VAL B O 1
ATOM 3100 N N . LEU B 1 189 ? -13.508 23.422 8.078 1 85.69 189 LEU B N 1
ATOM 3101 C CA . LEU B 1 189 ? -13.656 23.734 6.664 1 85.69 189 LEU B CA 1
ATOM 3102 C C . LEU B 1 189 ? -14.523 22.688 5.965 1 85.69 189 LEU B C 1
ATOM 3104 O O . LEU B 1 189 ? -14.469 21.5 6.309 1 85.69 189 LEU B O 1
ATOM 3108 N N . THR B 1 190 ? -15.305 23.172 4.996 1 90.75 190 THR B N 1
ATOM 3109 C CA . THR B 1 190 ? -16.172 22.219 4.301 1 90.75 190 THR B CA 1
ATOM 3110 C C . THR B 1 190 ? -16.047 22.391 2.789 1 90.75 190 THR B C 1
ATOM 3112 O O . THR B 1 190 ? -15.711 23.469 2.301 1 90.75 190 THR B O 1
ATOM 3115 N N . ASN B 1 191 ? -16.109 21.266 2.133 1 90.81 191 ASN B N 1
ATOM 3116 C CA . ASN B 1 191 ? -16.266 21.203 0.685 1 90.81 191 ASN B CA 1
ATOM 3117 C C . ASN B 1 191 ? -15.07 21.812 -0.046 1 90.81 191 ASN B C 1
ATOM 3119 O O . ASN B 1 191 ? -15.242 22.641 -0.937 1 90.81 191 ASN B O 1
ATOM 3123 N N . ILE B 1 192 ? -13.977 21.344 0.413 1 88.25 192 ILE B N 1
ATOM 3124 C CA . ILE B 1 192 ? -12.758 21.766 -0.271 1 88.25 192 ILE B CA 1
ATOM 3125 C C . ILE B 1 192 ? -12.641 21.047 -1.614 1 88.25 192 ILE B C 1
ATOM 3127 O O . ILE B 1 192 ? -12.711 19.812 -1.675 1 88.25 192 ILE B O 1
ATOM 3131 N N . GLY B 1 193 ? -12.562 21.797 -2.793 1 87.88 193 GLY B N 1
ATOM 3132 C CA . GLY B 1 193 ? -12.375 21.234 -4.121 1 87.88 193 GLY B CA 1
ATOM 3133 C C . GLY B 1 193 ? -13.68 20.875 -4.805 1 87.88 193 GLY B C 1
ATOM 3134 O O . GLY B 1 193 ? -13.68 20.438 -5.961 1 87.88 193 GLY B O 1
ATOM 3135 N N . LYS B 1 194 ? -14.766 20.984 -4.207 1 86.81 194 LYS B N 1
ATOM 3136 C CA . LYS B 1 194 ? -16.047 20.531 -4.742 1 86.81 194 LYS B CA 1
ATOM 3137 C C . LYS B 1 194 ? -16.453 21.375 -5.953 1 86.81 194 LYS B C 1
ATOM 3139 O O . LYS B 1 194 ? -16.922 20.828 -6.957 1 86.81 194 LYS B O 1
ATOM 3144 N N . ASP B 1 195 ? -16.188 22.547 -5.934 1 83.06 195 ASP B N 1
ATOM 3145 C CA . ASP B 1 195 ? -16.656 23.453 -6.984 1 83.06 195 ASP B CA 1
ATOM 3146 C C . ASP B 1 195 ? -15.781 23.328 -8.234 1 83.06 195 ASP B C 1
ATOM 3148 O O . ASP B 1 195 ? -16.219 23.656 -9.336 1 83.06 195 ASP B O 1
ATOM 3152 N N . SER B 1 196 ? -14.602 22.812 -8.133 1 81.56 196 SER B N 1
ATOM 3153 C CA . SER B 1 196 ? -13.672 22.75 -9.258 1 81.56 196 SER B CA 1
ATOM 3154 C C . SER B 1 196 ? -13.578 21.328 -9.812 1 81.56 196 SER B C 1
ATOM 3156 O O . SER B 1 196 ? -12.688 21.031 -10.609 1 81.56 196 SER B O 1
ATOM 3158 N N . GLY B 1 197 ? -14.461 20.438 -9.367 1 83.88 197 GLY B N 1
ATOM 3159 C CA . GLY B 1 197 ? -14.391 19.062 -9.836 1 83.88 197 GLY B CA 1
ATOM 3160 C C . GLY B 1 197 ? -13.227 18.281 -9.234 1 83.88 197 GLY B C 1
ATOM 3161 O O . GLY B 1 197 ? -12.828 17.25 -9.766 1 83.88 197 GLY B O 1
ATOM 3162 N N . GLY B 1 198 ? -12.68 18.906 -8.242 1 87.56 198 GLY B N 1
ATOM 3163 C CA . GLY B 1 198 ? -11.547 18.297 -7.555 1 87.56 198 GLY B CA 1
ATOM 3164 C C . GLY B 1 198 ? -10.328 19.203 -7.5 1 87.56 198 GLY B C 1
ATOM 3165 O O . GLY B 1 198 ? -10.141 20.047 -8.375 1 87.56 198 GLY B O 1
ATOM 3166 N N . ALA B 1 199 ? -9.633 19.078 -6.422 1 81.69 199 ALA B N 1
ATOM 3167 C CA . ALA B 1 199 ? -8.422 19.859 -6.23 1 81.69 199 ALA B CA 1
ATOM 3168 C C . ALA B 1 199 ? -7.184 18.969 -6.18 1 81.69 199 ALA B C 1
ATOM 3170 O O . ALA B 1 199 ? -7.262 17.828 -5.738 1 81.69 199 ALA B O 1
ATOM 3171 N N . SER B 1 200 ? -6.129 19.516 -6.77 1 79.69 200 SER B N 1
ATOM 3172 C CA . SER B 1 200 ? -4.848 18.844 -6.57 1 79.69 200 SER B CA 1
ATOM 3173 C C . SER B 1 200 ? -4.398 18.938 -5.113 1 79.69 200 SER B C 1
ATOM 3175 O O . SER B 1 200 ? -4.957 19.719 -4.332 1 79.69 200 SER B O 1
ATOM 3177 N N . SER B 1 201 ? -3.52 18.031 -4.777 1 78.06 201 SER B N 1
ATOM 3178 C CA . SER B 1 201 ? -2.986 18.078 -3.418 1 78.06 201 SER B CA 1
ATOM 3179 C C . SER B 1 201 ? -2.408 19.438 -3.084 1 78.06 201 SER B C 1
ATOM 3181 O O . SER B 1 201 ? -2.574 19.938 -1.968 1 78.06 201 SER B O 1
ATOM 3183 N N . ALA B 1 202 ? -1.762 20.062 -4.059 1 75.81 202 ALA B N 1
ATOM 3184 C CA . ALA B 1 202 ? -1.183 21.391 -3.875 1 75.81 202 ALA B CA 1
ATOM 3185 C C . ALA B 1 202 ? -2.27 22.438 -3.658 1 75.81 202 ALA B C 1
ATOM 3187 O O . ALA B 1 202 ? -2.131 23.328 -2.805 1 75.81 202 ALA B O 1
ATOM 3188 N N . GLN B 1 203 ? -3.334 22.297 -4.355 1 75.31 203 GLN B N 1
ATOM 3189 C CA . GLN B 1 203 ? -4.449 23.234 -4.219 1 75.31 203 GLN B CA 1
ATOM 3190 C C . GLN B 1 203 ? -5.148 23.062 -2.873 1 75.31 203 GLN B C 1
ATOM 3192 O O . GLN B 1 203 ? -5.527 24.047 -2.236 1 75.31 203 GLN B O 1
ATOM 3197 N N . VAL B 1 204 ? -5.289 21.859 -2.525 1 78.62 204 VAL B N 1
ATOM 3198 C CA . VAL B 1 204 ? -5.891 21.578 -1.225 1 78.62 204 VAL B CA 1
ATOM 3199 C C . VAL B 1 204 ? -5.02 22.172 -0.116 1 78.62 204 VAL B C 1
ATOM 3201 O O . VAL B 1 204 ? -5.52 22.875 0.771 1 78.62 204 VAL B O 1
ATOM 3204 N N . ALA B 1 205 ? -3.787 21.938 -0.273 1 76.44 205 ALA B N 1
ATOM 3205 C CA . ALA B 1 205 ? -2.848 22.469 0.715 1 76.44 205 ALA B CA 1
ATOM 3206 C C . ALA B 1 205 ? -2.936 23.984 0.801 1 76.44 205 ALA B C 1
ATOM 3208 O O . ALA B 1 205 ? -2.961 24.547 1.897 1 76.44 205 ALA B O 1
ATOM 3209 N N . GLN B 1 206 ? -3.002 24.641 -0.306 1 74.75 206 GLN B N 1
ATOM 3210 C CA . GLN B 1 206 ? -3.082 26.094 -0.357 1 74.75 206 GLN B CA 1
ATOM 3211 C C . GLN B 1 206 ? -4.383 26.594 0.259 1 74.75 206 GLN B C 1
ATOM 3213 O O . GLN B 1 206 ? -4.383 27.562 1.027 1 74.75 206 GLN B O 1
ATOM 3218 N N . LYS B 1 207 ? -5.438 25.953 -0.072 1 73.88 207 LYS B N 1
ATOM 3219 C CA . LYS B 1 207 ? -6.734 26.359 0.459 1 73.88 207 LYS B CA 1
ATOM 3220 C C . LYS B 1 207 ? -6.789 26.172 1.974 1 73.88 207 LYS B C 1
ATOM 3222 O O . LYS B 1 207 ? -7.344 27.016 2.684 1 73.88 207 LYS B O 1
ATOM 3227 N N . VAL B 1 208 ? -6.227 25.109 2.402 1 74.75 208 VAL B N 1
ATOM 3228 C CA . VAL B 1 208 ? -6.156 24.859 3.838 1 74.75 208 VAL B CA 1
ATOM 3229 C C . VAL B 1 208 ? -5.32 25.953 4.512 1 74.75 208 VAL B C 1
ATOM 3231 O O . VAL B 1 208 ? -5.75 26.547 5.5 1 74.75 208 VAL B O 1
ATOM 3234 N N . MET B 1 209 ? -4.254 26.25 3.953 1 72.12 209 MET B N 1
ATOM 3235 C CA . MET B 1 209 ? -3.373 27.266 4.512 1 72.12 209 MET B CA 1
ATOM 3236 C C . MET B 1 209 ? -4.055 28.625 4.52 1 72.12 209 MET B C 1
ATOM 3238 O O . MET B 1 209 ? -3.984 29.359 5.508 1 72.12 209 MET B O 1
ATOM 3242 N N . ASP B 1 210 ? -4.758 28.984 3.404 1 68.94 210 ASP B N 1
ATOM 3243 C CA . ASP B 1 210 ? -5.457 30.25 3.295 1 68.94 210 ASP B CA 1
ATOM 3244 C C . ASP B 1 210 ? -6.566 30.359 4.34 1 68.94 210 ASP B C 1
ATOM 3246 O O . ASP B 1 210 ? -6.75 31.422 4.949 1 68.94 210 ASP B O 1
ATOM 3250 N N . SER B 1 211 ? -7.273 29.328 4.457 1 65.38 211 SER B N 1
ATOM 3251 C CA . SER B 1 211 ? -8.375 29.312 5.414 1 65.38 211 SER B CA 1
ATOM 3252 C C . SER B 1 211 ? -7.863 29.453 6.844 1 65.38 211 SER B C 1
ATOM 3254 O O . SER B 1 211 ? -8.477 30.141 7.668 1 65.38 211 SER B O 1
ATOM 3256 N N . LEU B 1 212 ? -6.836 28.828 7.004 1 63.59 212 LEU B N 1
ATOM 3257 C CA . LEU B 1 212 ? -6.23 28.906 8.328 1 63.59 212 LEU B CA 1
ATOM 3258 C C . LEU B 1 212 ? -5.727 30.312 8.617 1 63.59 212 LEU B C 1
ATOM 3260 O O . LEU B 1 212 ? -5.91 30.828 9.719 1 63.59 212 LEU B O 1
ATOM 3264 N N . VAL B 1 213 ? -5.164 30.953 7.672 1 61.47 213 VAL B N 1
ATOM 3265 C CA . VAL B 1 213 ? -4.691 32.312 7.801 1 61.47 213 VAL B CA 1
ATOM 3266 C C . VAL B 1 213 ? -5.879 33.25 8.047 1 61.47 213 VAL B C 1
ATOM 3268 O O . VAL B 1 213 ? -5.832 34.125 8.93 1 61.47 213 VAL B O 1
ATOM 3271 N N . ASN B 1 214 ? -6.914 33.125 7.277 1 60 214 ASN B N 1
ATOM 3272 C CA . ASN B 1 214 ? -8.086 34 7.391 1 60 214 ASN B CA 1
ATOM 3273 C C . ASN B 1 214 ? -8.797 33.781 8.727 1 60 214 ASN B C 1
ATOM 3275 O O . ASN B 1 214 ? -9.297 34.75 9.312 1 60 214 ASN B O 1
ATOM 3279 N N . GLY B 1 215 ? -8.859 32.562 9.18 1 54.44 215 GLY B N 1
ATOM 3280 C CA . GLY B 1 215 ? -9.438 32.281 10.484 1 54.44 215 GLY B CA 1
ATOM 3281 C C . GLY B 1 215 ? -8.633 32.875 11.625 1 54.44 215 GLY B C 1
ATOM 3282 O O . GLY B 1 215 ? -9.203 33.406 12.586 1 54.44 215 GLY B O 1
ATOM 3283 N N . ALA B 1 216 ? -7.324 32.812 11.531 1 52.66 216 ALA B N 1
ATOM 3284 C CA . ALA B 1 216 ? -6.438 33.406 12.523 1 52.66 216 ALA B CA 1
ATOM 3285 C C . ALA B 1 216 ? -6.586 34.906 12.539 1 52.66 216 ALA B C 1
ATOM 3287 O O . ALA B 1 216 ? -6.57 35.531 13.609 1 52.66 216 ALA B O 1
ATOM 3288 N N . LEU B 1 217 ? -6.609 35.531 11.438 1 50.84 217 LEU B N 1
ATOM 3289 C CA . LEU B 1 217 ? -6.793 37 11.391 1 50.84 217 LEU B CA 1
ATOM 3290 C C . LEU B 1 217 ? -8.07 37.406 12.125 1 50.84 217 LEU B C 1
ATOM 3292 O O . LEU B 1 217 ? -8.094 38.438 12.805 1 50.84 217 LEU B O 1
ATOM 3296 N N . LYS B 1 218 ? -9.016 36.625 12.102 1 50.25 218 LYS B N 1
ATOM 3297 C CA . LYS B 1 218 ? -10.258 36.938 12.797 1 50.25 218 LYS B CA 1
ATOM 3298 C C . LYS B 1 218 ? -10.102 36.781 14.312 1 50.25 218 LYS B C 1
ATOM 3300 O O . LYS B 1 218 ? -10.711 37.531 15.078 1 50.25 218 LYS B O 1
ATOM 3305 N N . SER B 1 219 ? -9.211 35.844 14.758 1 46.28 219 SER B N 1
ATOM 3306 C CA . SER B 1 219 ? -8.984 35.656 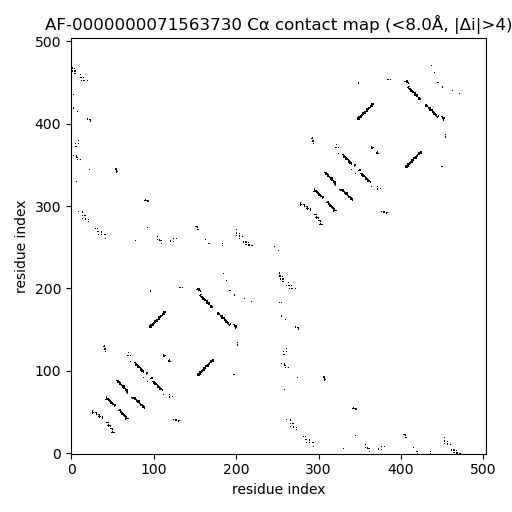16.188 1 46.28 219 SER B CA 1
ATOM 3307 C C . SER B 1 219 ? -7.949 36.625 16.734 1 46.28 219 SER B C 1
ATOM 3309 O O . SER B 1 219 ? -7.973 36.969 17.922 1 46.28 219 SER B O 1
ATOM 3311 N N . ALA B 1 220 ? -6.812 36.938 16.078 1 46.5 220 ALA B N 1
ATOM 3312 C CA . ALA B 1 220 ? -5.77 37.844 16.531 1 46.5 220 ALA B CA 1
ATOM 3313 C C . ALA B 1 220 ? -6.371 39.188 17 1 46.5 220 ALA B C 1
ATOM 3315 O O . ALA B 1 220 ? -5.801 39.875 17.859 1 46.5 220 ALA B O 1
ATOM 3316 N N . THR B 1 221 ? -7.434 39.656 16.578 1 44.72 221 THR B N 1
ATOM 3317 C CA . THR B 1 221 ? -7.965 40.875 17.219 1 44.72 221 THR B CA 1
ATOM 3318 C C . THR B 1 221 ? -8.062 40.688 18.719 1 44.72 221 THR B C 1
ATOM 3320 O O . THR B 1 221 ? -7.93 41.625 19.484 1 44.72 221 THR B O 1
ATOM 3323 N N . SER B 1 222 ? -8.047 39.438 19.141 1 39.22 222 SER B N 1
ATOM 3324 C CA . SER B 1 222 ? -8.141 39.25 20.578 1 39.22 222 SER B CA 1
ATOM 3325 C C . SER B 1 222 ? -6.762 39.25 21.234 1 39.22 222 SER B C 1
ATOM 3327 O O . SER B 1 222 ? -6.625 39.562 22.422 1 39.22 222 SER B O 1
ATOM 3329 N N . PHE B 1 223 ? -5.652 38.688 20.609 1 38.72 223 PHE B N 1
ATOM 3330 C CA . PHE B 1 223 ? -4.309 38.625 21.172 1 38.72 223 PHE B CA 1
ATOM 3331 C C . PHE B 1 223 ? -3.666 40 21.203 1 38.72 223 PHE B C 1
ATOM 3333 O O . PHE B 1 223 ? -2.752 40.25 22 1 38.72 223 PHE B O 1
ATOM 3340 N N . GLY B 1 224 ? -3.889 40.844 20.344 1 43.56 224 GLY B N 1
ATOM 3341 C CA . GLY B 1 224 ? -3.438 42.219 20.5 1 43.56 224 GLY B CA 1
ATOM 3342 C C . GLY B 1 224 ? -3.617 42.75 21.906 1 43.56 224 GLY B C 1
ATOM 3343 O O . GLY B 1 224 ? -2.834 43.594 22.359 1 43.56 224 GLY B O 1
ATOM 3344 N N . ASN B 1 225 ? -4.684 42.344 22.547 1 42.88 225 ASN B N 1
ATOM 3345 C CA . ASN B 1 225 ? -4.852 42.875 23.906 1 42.88 225 ASN B CA 1
ATOM 3346 C C . ASN B 1 225 ? -3.812 42.281 24.859 1 42.88 225 ASN B C 1
ATOM 3348 O O . ASN B 1 225 ? -3.557 42.844 25.922 1 42.88 225 ASN B O 1
ATOM 3352 N N . LEU B 1 226 ? -3.295 41.062 24.547 1 37.31 226 LEU B N 1
ATOM 3353 C CA . LEU B 1 226 ? -2.342 40.5 25.484 1 37.31 226 LEU B CA 1
ATOM 3354 C C . LEU B 1 226 ? -0.971 41.156 25.344 1 37.31 226 LEU B C 1
ATOM 3356 O O . LEU B 1 226 ? -0.314 41.469 26.344 1 37.31 226 LEU B O 1
ATOM 3360 N N . LEU B 1 227 ? -0.43 41.281 24.078 1 41.56 227 LEU B N 1
ATOM 3361 C CA . LEU B 1 227 ? 0.843 41.969 23.891 1 41.56 227 LEU B CA 1
ATOM 3362 C C . LEU B 1 227 ? 0.73 43.438 24.266 1 41.56 227 LEU B C 1
ATOM 3364 O O . LEU B 1 227 ? 1.743 44.125 24.469 1 41.56 227 LEU B O 1
ATOM 3368 N N . GLY B 1 228 ? -0.402 44.031 24.078 1 42.47 228 GLY B N 1
ATOM 3369 C CA . GLY B 1 228 ? -0.508 45.406 24.578 1 42.47 228 GLY B CA 1
ATOM 3370 C C . GLY B 1 228 ? -0.066 45.562 26.016 1 42.47 228 GLY B C 1
ATOM 3371 O O . GLY B 1 228 ? 0.377 46.625 26.422 1 42.47 228 GLY B O 1
ATOM 3372 N N . GLY B 1 229 ? -0.388 44.5 26.828 1 37.62 229 GLY B N 1
ATOM 3373 C CA . GLY B 1 229 ? 0.026 44.688 28.203 1 37.62 229 GLY B CA 1
ATOM 3374 C C . GLY B 1 229 ? 1.53 44.625 28.391 1 37.62 229 GLY B C 1
ATOM 3375 O O . GLY B 1 229 ? 2.047 45.062 29.438 1 37.62 229 GLY B O 1
ATOM 3376 N N . VAL B 1 230 ? 2.244 43.781 27.516 1 38.75 230 VAL B N 1
ATOM 3377 C CA . VAL B 1 230 ? 3.686 43.719 27.734 1 38.75 230 VAL B CA 1
ATOM 3378 C C . VAL B 1 230 ? 4.355 44.938 27.109 1 38.75 230 VAL B C 1
ATOM 3380 O O . VAL B 1 230 ? 5.469 45.312 27.484 1 38.75 230 VAL B O 1
ATOM 3383 N N . GLY B 1 231 ? 3.686 45.5 26.062 1 39.72 231 GLY B N 1
ATOM 3384 C CA . GLY B 1 231 ? 4.227 46.75 25.578 1 39.72 231 GLY B CA 1
ATOM 3385 C C . GLY B 1 231 ? 4.34 47.812 26.656 1 39.72 231 GLY B C 1
ATOM 3386 O O . GLY B 1 231 ? 5.211 48.688 26.594 1 39.72 231 GLY B O 1
ATOM 3387 N N . ASP B 1 232 ? 3.332 47.844 27.516 1 38.19 232 ASP B N 1
ATOM 3388 C CA . ASP B 1 232 ? 3.467 48.906 28.5 1 38.19 232 ASP B CA 1
ATOM 3389 C C . ASP B 1 232 ? 4.711 48.719 29.359 1 38.19 232 ASP B C 1
ATOM 3391 O O . ASP B 1 232 ? 5.355 49.688 29.781 1 38.19 232 ASP B O 1
ATOM 3395 N N . LYS B 1 233 ? 5.043 47.375 29.641 1 37.81 233 LYS B N 1
ATOM 3396 C CA . LYS B 1 233 ? 6.188 47.281 30.547 1 37.81 233 LYS B CA 1
ATOM 3397 C C . LYS B 1 233 ? 7.5 47.406 29.781 1 37.81 233 LYS B C 1
ATOM 3399 O O . LYS B 1 233 ? 8.523 47.812 30.328 1 37.81 233 LYS B O 1
ATOM 3404 N N . ALA B 1 234 ? 7.551 46.906 28.453 1 36.22 234 ALA B N 1
ATOM 3405 C CA . ALA B 1 234 ? 8.758 47.125 27.656 1 36.22 234 ALA B CA 1
ATOM 3406 C C . ALA B 1 234 ? 8.891 48.625 27.281 1 36.22 234 ALA B C 1
ATOM 3408 O O . ALA B 1 234 ? 9.945 49.062 26.812 1 36.22 234 ALA B O 1
ATOM 3409 N N . LYS B 1 235 ? 7.793 49.312 27.188 1 38.81 235 LYS B N 1
ATOM 3410 C CA . LYS B 1 235 ? 7.953 50.781 27.078 1 38.81 235 LYS B CA 1
ATOM 3411 C C . LYS B 1 235 ? 8.859 51.312 28.172 1 38.81 235 LYS B C 1
ATOM 3413 O O . LYS B 1 235 ? 9.516 52.344 28 1 38.81 235 LYS B O 1
ATOM 3418 N N . ALA B 1 236 ? 8.68 50.688 29.312 1 35.69 236 ALA B N 1
ATOM 3419 C CA . ALA B 1 236 ? 9.461 51.281 30.391 1 35.69 236 ALA B CA 1
ATOM 3420 C C . ALA B 1 236 ? 10.961 51.094 30.156 1 35.69 236 ALA B C 1
ATOM 3422 O O . ALA B 1 236 ? 11.781 51.781 30.75 1 35.69 236 ALA B O 1
ATOM 3423 N N . LEU B 1 237 ? 11.273 49.875 29.516 1 35.34 237 LEU B N 1
ATOM 3424 C CA . LEU B 1 237 ? 12.719 49.688 29.438 1 35.34 237 LEU B CA 1
ATOM 3425 C C . LEU B 1 237 ? 13.273 50.375 28.172 1 35.34 237 LEU B C 1
ATOM 3427 O O . LEU B 1 237 ? 14.484 50.312 27.922 1 35.34 237 LEU B O 1
ATOM 3431 N N . VAL B 1 238 ? 12.391 50.594 27.047 1 34.69 238 VAL B N 1
ATOM 3432 C CA . VAL B 1 238 ? 13.008 51.219 25.891 1 34.69 238 VAL B CA 1
ATOM 3433 C C . VAL B 1 238 ? 13.312 52.688 26.188 1 34.69 238 VAL B C 1
ATOM 3435 O O . VAL B 1 238 ? 12.438 53.406 26.641 1 34.69 238 VAL B O 1
ATOM 3438 N N . PRO B 1 239 ? 14.539 53.062 26.156 1 35.59 239 PRO B N 1
ATOM 3439 C CA . PRO B 1 239 ? 14.781 54.531 26.234 1 35.59 239 PRO B CA 1
ATOM 3440 C C . PRO B 1 239 ? 13.914 55.312 25.25 1 35.59 239 PRO B C 1
ATOM 3442 O O . PRO B 1 239 ? 13.328 54.719 24.328 1 35.59 239 PRO B O 1
ATOM 3445 N N . GLY B 1 240 ? 13.898 56.719 25.109 1 34.19 240 GLY B N 1
ATOM 3446 C CA . GLY B 1 240 ? 13.148 57.781 24.438 1 34.19 240 GLY B CA 1
ATOM 3447 C C . GLY B 1 240 ? 12.93 57.5 22.969 1 34.19 240 GLY B C 1
ATOM 3448 O O . GLY B 1 240 ? 11.82 57.688 22.453 1 34.19 240 GLY B O 1
ATOM 3449 N N . ASP B 1 241 ? 13.93 57.375 22.078 1 35.78 241 ASP B N 1
ATOM 3450 C CA . ASP B 1 241 ? 13.875 57.625 20.641 1 35.78 241 ASP B CA 1
ATOM 3451 C C . ASP B 1 241 ? 13.281 56.438 19.906 1 35.78 241 ASP B C 1
ATOM 3453 O O . ASP B 1 241 ? 13.109 56.469 18.688 1 35.78 241 ASP B O 1
ATOM 3457 N N . ALA B 1 242 ? 13.336 55.188 20.375 1 34.12 242 ALA B N 1
ATOM 3458 C CA . ALA B 1 242 ? 13.062 54.031 19.562 1 34.12 242 ALA B CA 1
ATOM 3459 C C . ALA B 1 242 ? 11.562 53.812 19.391 1 34.12 242 ALA B C 1
ATOM 3461 O O . ALA B 1 242 ? 11.125 52.812 18.828 1 34.12 242 ALA B O 1
ATOM 3462 N N . GLY B 1 243 ? 10.68 54.688 19.844 1 36.16 243 GLY B N 1
ATOM 3463 C CA . GLY B 1 243 ? 9.234 54.688 19.703 1 36.16 243 GLY B CA 1
ATOM 3464 C C . GLY B 1 243 ? 8.773 54.594 18.266 1 36.16 243 GLY B C 1
ATOM 3465 O O . GLY B 1 243 ? 7.625 54.25 18 1 36.16 243 GLY B O 1
ATOM 3466 N N . ASN B 1 244 ? 9.375 55.281 17.375 1 36.44 244 ASN B N 1
ATOM 3467 C CA . ASN B 1 244 ? 8.867 55.469 16.016 1 36.44 244 ASN B CA 1
ATOM 3468 C C . ASN B 1 244 ? 8.836 54.156 15.242 1 36.44 244 ASN B C 1
ATOM 3470 O O . ASN B 1 244 ? 8.125 54.031 14.242 1 36.44 244 ASN B O 1
ATOM 3474 N N . ALA B 1 245 ? 9.797 53.281 15.477 1 30.94 245 ALA B N 1
ATOM 3475 C CA . ALA B 1 245 ? 9.969 52.156 14.562 1 30.94 245 ALA B CA 1
ATOM 3476 C C . ALA B 1 245 ? 8.836 51.125 14.727 1 30.94 245 ALA B C 1
ATOM 3478 O O . ALA B 1 245 ? 8.516 50.406 13.789 1 30.94 245 ALA B O 1
ATOM 3479 N N . VAL B 1 246 ? 8.281 51 15.812 1 34 246 VAL B N 1
ATOM 3480 C CA . VAL B 1 246 ? 7.242 50 16.031 1 34 246 VAL B CA 1
ATOM 3481 C C . VAL B 1 246 ? 5.969 50.406 15.289 1 34 246 VAL B C 1
ATOM 3483 O O . VAL B 1 246 ? 5.082 49.594 15.062 1 34 246 VAL B O 1
ATOM 3486 N N . LYS B 1 247 ? 5.68 51.75 15.047 1 37.84 247 LYS B N 1
ATOM 3487 C CA . LYS B 1 247 ? 4.508 52.219 14.328 1 37.84 247 LYS B CA 1
ATOM 3488 C C . LYS B 1 247 ? 4.457 51.656 12.914 1 37.84 247 LYS B C 1
ATOM 3490 O O . LYS B 1 247 ? 3.375 51.438 12.367 1 37.84 247 LYS B O 1
ATOM 3495 N N . GLY B 1 248 ? 5.625 51.594 12.32 1 32.97 248 GLY B N 1
ATOM 3496 C CA . GLY B 1 248 ? 5.66 51.25 10.914 1 32.97 248 GLY B CA 1
ATOM 3497 C C . GLY B 1 248 ? 5.215 49.812 10.664 1 32.97 248 GLY B C 1
ATOM 3498 O O . GLY B 1 248 ? 4.898 49.438 9.531 1 32.97 248 GLY B O 1
ATOM 3499 N N . LEU B 1 249 ? 5.574 48.906 11.57 1 27.84 249 LEU B N 1
ATOM 3500 C CA . LEU B 1 249 ? 5.312 47.531 11.219 1 27.84 249 LEU B CA 1
ATOM 3501 C C . LEU B 1 249 ? 3.826 47.188 11.344 1 27.84 249 LEU B C 1
ATOM 3503 O O . LEU B 1 249 ? 3.318 46.312 10.648 1 27.84 249 LEU B O 1
ATOM 3507 N N . PHE B 1 250 ? 3.066 47.75 12.297 1 35.75 250 PHE B N 1
ATOM 3508 C CA . PHE B 1 250 ? 1.634 47.531 12.438 1 35.75 250 PHE B CA 1
ATOM 3509 C C . PHE B 1 250 ? 0.84 48.625 11.75 1 35.75 250 PHE B C 1
ATOM 3511 O O . PHE B 1 250 ? -0.342 48.844 12.047 1 35.75 250 PHE B O 1
ATOM 3518 N N . GLY B 1 251 ? 1.183 48.844 10.414 1 28.55 251 GLY B N 1
ATOM 3519 C CA . GLY B 1 251 ? 0.572 49.875 9.586 1 28.55 251 GLY B CA 1
ATOM 3520 C C . GLY B 1 251 ? 0.17 51.125 10.375 1 28.55 251 GLY B C 1
ATOM 3521 O O . GLY B 1 251 ? -0.146 51.031 11.562 1 28.55 251 GLY B O 1
ATOM 3522 N N . LYS B 1 252 ? 0.552 52.312 9.891 1 32.19 252 LYS B N 1
ATOM 3523 C CA . LYS B 1 252 ? 0.066 53.656 10.227 1 32.19 252 LYS B CA 1
ATOM 3524 C C . LYS B 1 252 ? -1.438 53.75 10 1 32.19 252 LYS B C 1
ATOM 3526 O O . LYS B 1 252 ? -1.953 53.281 8.984 1 32.19 252 LYS B O 1
#

Radius of gyration: 31.27 Å; Cα contacts (8 Å, |Δi|>4): 936; chains: 2; bounding box: 39×114×60 Å

Solvent-accessible surface area (backbone atoms only — not comparable to full-atom values): 25812 Å² total; per-residue (Å²): 95,57,66,47,32,46,44,55,31,50,53,51,34,30,53,47,42,25,51,49,48,48,71,73,35,42,36,58,52,50,39,50,43,37,23,51,46,24,19,63,36,38,68,27,60,30,44,63,65,46,46,48,69,32,68,51,70,21,34,35,37,42,28,48,40,33,32,42,37,45,92,93,57,63,89,58,52,28,28,36,36,51,38,37,41,38,32,39,41,48,79,23,62,68,49,80,33,26,40,32,54,33,37,39,39,36,38,36,36,25,49,42,37,42,52,97,91,44,35,50,61,54,54,33,50,50,32,36,50,53,44,39,46,50,61,55,48,64,65,64,49,80,63,67,87,61,71,83,80,65,78,70,79,68,23,33,24,35,47,29,40,36,40,36,63,28,36,30,36,38,40,42,61,91,46,84,82,51,61,45,76,44,78,43,78,70,43,78,46,66,49,44,31,57,89,66,68,28,20,42,58,55,51,46,35,49,50,46,38,50,51,32,41,56,53,24,61,68,49,43,72,61,48,56,62,58,55,53,60,51,47,60,60,50,52,71,69,50,68,87,81,68,65,65,64,64,44,65,75,70,63,116,95,55,66,48,33,45,46,55,28,49,52,51,36,30,52,46,43,26,51,50,47,48,70,73,37,42,35,59,51,51,40,50,43,35,24,52,45,24,19,64,35,38,69,28,61,31,45,62,65,48,46,47,69,33,70,50,69,20,34,36,38,40,28,48,39,34,32,40,37,45,92,92,59,62,90,58,53,28,28,38,36,52,37,36,40,38,32,39,41,48,80,24,61,69,46,79,35,28,38,32,54,34,36,38,37,36,39,36,36,25,50,44,36,43,51,98,91,44,35,49,60,54,53,34,49,52,32,37,50,52,44,40,47,49,60,56,45,62,66,62,48,82,62,63,87,62,73,85,80,66,79,67,79,68,23,32,24,35,46,30,39,36,40,37,64,28,36,30,36,38,41,43,61,93,46,85,82,51,59,45,76,44,77,43,78,68,44,78,47,65,50,45,30,56,89,68,67,27,21,44,58,56,52,47,36,50,50,47,40,50,50,32,42,58,53,24,60,68,51,46,70,60,49,55,62,57,54,53,59,49,46,60,58,50,53,68,70,48,69,87,81,69,66,66,65,64,46,64,75,72,58,126

Secondary structure (DSSP, 8-state):
-HHHHHHHHHHHHHHHHHHHHHHHSHHHHHHHHHHHHHHHHHSS-EE-SEEEEETTTTEEEEES-EEPPPTTS-SS-SEE-SEEEEEE-GGGTTSSSEEEEEEEEES-EEEEEEETTEEHHHHHHHHHHHHHHHHHHTTTS------S----PPPEEEEEEEEES-EEEEEETT-TT--EEEEPPPEEEEEETGGGT-B-HHHHHHHHHHHHHHHHHHHHTTTHHHHHHHHHHHTTTS-GGGGGHHHHHT--/-HHHHHHHHHHHHHHHHHHHHHHHSHHHHHHHHHHHHHHHHHSS-EE-SEEEEETTTTEEEEES-EEPPPTTS-SS-SEE-SEEEEEE-GGGTTSSSEEEEEEEEES-EEEEEEETTEEHHHHHHHHHHHHHHHHHHHTTS------S----PPPEEEEEEEEES-EEEEEETT-TT--EEEEPPPEEEEEETTTTT-B-HHHHHHHHHHHHHHHHHHHHHHHHHHHHHHHHHHHTTS-GGGGGHHHHHT--

Sequence (504 aa):
MRKLLIGAGVLVTVVIGAAVFLLSSLDTIVKKVIEDVGSQVTGVKVSVGAVKISLSEGKGSISGLTVANPPGFSSDPAIRLGEIALALDTGSLNKNPVVVKDITVASPFVAYEMASGGSNIDVIQKNVKAFTAKQAGAKAEPAKPASKDKDEEKKLVIERLAITGGQVKLAAGGIPGAEGTAKLADIVLTNIGKDSGGASSAQVAQKVMDSLVNGALKSATSFGNLLGGVGDKAKALVPGDAGNAVKGLFGKMRKLLIGAGVLVTVVIGAAVFLLSSLDTIVKKVIEDVGSQVTGVKVSVGAVKISLSEGKGSISGLTVANPPGFSSDPAIRLGEIALALDTGSLNKNPVVVKDITVASPFVAYEMASGGSNIDVIQKNVKAFTAKQAGAKAEPAKPASKDKDEEKKLVIERLAITGGQVKLAAGGIPGAEGTAKLADIVLTNIGKDSGGASSAQVAQKVMDSLVNGALKSATSFGNLLGGVGDKAKALVPGDAGNAVKGLFGK

Foldseek 3Di:
DVVVVVVVVVVVCVVVVVVVCCVVCVWVVVQVVCQVVVCQLQVFGWHWDTKDDDLVFQKIKTAFIFGAFDPPDDRDTQKTFGMKIWHWDNVCPPHAATETAEIETEAMEGEWEADPVGISVVSRVVSNVVVLVCVVVVVPPPPDVPDPVPPPQHFYWYAKYKYPNYKYWYDYPPDPPPTDMDTDDMDMDGTQQVVVSGHGPSSSVVVVVVSVVVVVVVVCVVVVVVVVVVVVVVVVVDPDPPVPPVCVVVDD/DVVVVVVVVVVVCVVVVVVVCCVVCVFVVVQVVCQVVVCQLQVFGWHWDTKDDDLVFQKIKTAFIFAAFDPPDDRDTQKTFGMKIWHWDNVCPPHAATETAEIETEAMEGEWEADPVGISVVSRVVSNVVVLVCVVVVVVPPPDVPDPVCPPQHFYWYAKYKYPNYKYWYDYPPDPPPTDMDTDDMDMDGTQQVVVSGHGPSSSVVVVVVSVVVSVVVVVVPCVVVVVVVVVVVVVVDPDPPVPPVDVVVDD

Organism: Paramagnetospirillum magneticum (strain ATCC 700264 / AMB-1) (NCBI:txid342108)

pLDDT: mean 76.06, std 21.5, range [27.84, 97.81]

Nearest PDB structures (foldseek):
  6a9e-assembly1_A  TM=3.856E-01  e=5.574E-04  Enterobacteria phage RB59
  6a9j-assembly1_A  TM=3.696E-01  e=5.242E-04  Enterobacteria phage RB59
  6a9j-assembly2_B  TM=3.929E-01  e=2.025E-03  Enterobacteria phage RB59
  8dwo-assembly1_K  TM=3.532E-01  e=2.094E+00  Eastern equine encephalitis virus
  5fyw-assembly1_U  TM=2.283E-01  e=9.726E+00  Saccharomyces cerevisiae